Protein AF-0000000085028297 (afdb_homodimer)

Secondary structure (DSSP, 8-state):
--HHHHHHHHHHHHT-HHHHHHHTTS-HHHHHHHHHHHHHHHTS-SEEESSSEEE-HHHHHHHHHHHHHHHHHHHHHHHHHHHHTT--EEEEEEE-HHHHHHHHHHHHHHHHHH-TTEEEEEEES-HHHHHHHHHTTS-SEEEEESPPP-TTEEEEEEEEEEEEEEEEHHHHHHHB--SS------TT-EE-GGGB----BEE--S--HHHHHHHHHHHHTT-----SEE-S-HHHHHHHHTTSS-BEEEEHHHHHHHHHHHHTT-SS-EEEEEETT---EEEEEEEEETT----HHHHHHHHHHHHHHHHHHHHH-/--HHHHHHHHHHHHT-HHHHHHHTTS-HHHHHHHHHHHHHHHTS-SEEESSSEEE-HHHHHHHHHHHHHHHHHHHHHHHHHHHHTT--EEEEEEE-HHHHHHHHHHHHHHHHHH-TTEEEEEEES-HHHHHHHHHTTS-SEEEEESPPP-TTEEEEEEEEEEEEEEEEHHHHHHHB--SS------TT-EE-GGGB----BEE--S--HHHHHHHHHHHHTT-----SEE-S-HHHHHHHHTTSS-BEEEEHHHHHHHHHHHHTT-SS-EEEEEETT---EEEEEEEEETT----HHHHHHHHHHHHHHHHHHHHH-

Structure (mmCIF, N/CA/C/O backbone):
data_AF-0000000085028297-model_v1
#
loop_
_entity.id
_entity.type
_entity.pdbx_description
1 polymer 'Transcriptional regulator, LysR family'
#
loop_
_atom_site.group_PDB
_atom_site.id
_atom_site.type_symbol
_atom_site.label_atom_id
_atom_site.label_alt_id
_atom_site.label_comp_id
_atom_site.label_asym_id
_atom_site.label_entity_id
_atom_site.label_seq_id
_atom_site.pdbx_PDB_ins_code
_atom_site.Cartn_x
_atom_site.Cartn_y
_atom_site.Cartn_z
_atom_site.occupancy
_atom_site.B_iso_or_equiv
_atom_site.auth_seq_id
_atom_site.auth_comp_id
_atom_site.auth_asym_id
_atom_site.auth_atom_id
_atom_site.pdbx_PDB_model_num
ATOM 1 N N . MET A 1 1 ? 13.859 9.312 29.125 1 59.72 1 MET A N 1
ATOM 2 C CA . MET A 1 1 ? 13.062 8.398 29.922 1 59.72 1 MET A CA 1
ATOM 3 C C . MET A 1 1 ? 13.938 7.617 30.906 1 59.72 1 MET A C 1
ATOM 5 O O . MET A 1 1 ? 15.023 7.164 30.547 1 59.72 1 MET A O 1
ATOM 9 N N . GLU A 1 2 ? 13.516 7.711 32.125 1 66.88 2 GLU A N 1
ATOM 10 C CA . GLU A 1 2 ? 14.234 6.984 33.188 1 66.88 2 GLU A CA 1
ATOM 11 C C . GLU A 1 2 ? 14.141 5.477 32.969 1 66.88 2 GLU A C 1
ATOM 13 O O . GLU A 1 2 ? 13.219 4.992 32.281 1 66.88 2 GLU A O 1
ATOM 18 N N . LEU A 1 3 ? 15.078 4.906 33.406 1 73.81 3 LEU A N 1
ATOM 19 C CA . LEU A 1 3 ? 15.172 3.461 33.219 1 73.81 3 LEU A CA 1
ATOM 20 C C . LEU A 1 3 ? 13.883 2.773 33.656 1 73.81 3 LEU A C 1
ATOM 22 O O . LEU A 1 3 ? 13.398 1.863 33 1 73.81 3 LEU A O 1
ATOM 26 N N . ALA A 1 4 ? 13.344 3.275 34.75 1 78.56 4 ALA A N 1
ATOM 27 C CA . ALA A 1 4 ? 12.117 2.674 35.281 1 78.56 4 ALA A CA 1
ATOM 28 C C . ALA A 1 4 ? 10.961 2.84 34.281 1 78.56 4 ALA A C 1
ATOM 30 O O . ALA A 1 4 ? 10.148 1.93 34.125 1 78.56 4 ALA A O 1
ATOM 31 N N . GLN A 1 5 ? 10.977 3.947 33.656 1 80.75 5 GLN A N 1
ATOM 32 C CA . GLN A 1 5 ? 9.922 4.246 32.719 1 80.75 5 GLN A CA 1
ATOM 33 C C . GLN A 1 5 ? 10.05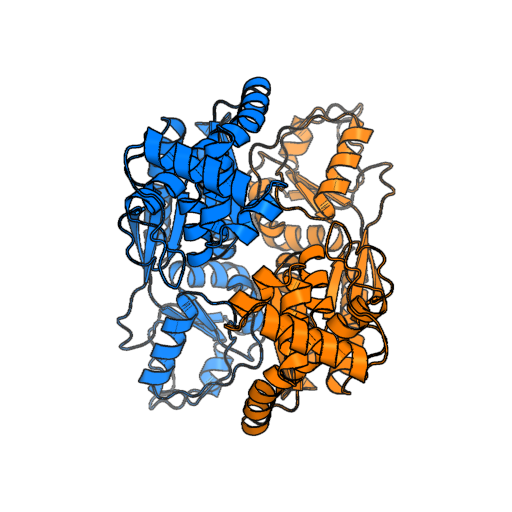5 3.381 31.453 1 80.75 5 GLN A C 1
ATOM 35 O O . GLN A 1 5 ? 9.055 2.902 30.922 1 80.75 5 GLN A O 1
ATOM 40 N N . LYS A 1 6 ? 11.227 3.227 31.078 1 81.06 6 LYS A N 1
ATOM 41 C CA . LYS A 1 6 ? 11.477 2.352 29.938 1 81.06 6 LYS A CA 1
ATOM 42 C C . LYS A 1 6 ? 11.078 0.913 30.25 1 81.06 6 LYS A C 1
ATOM 44 O O . LYS A 1 6 ? 10.461 0.24 29.422 1 81.06 6 LYS A O 1
ATOM 49 N N . MET A 1 7 ? 11.422 0.546 31.438 1 81 7 MET A N 1
ATOM 50 C CA . MET A 1 7 ? 11.094 -0.806 31.891 1 81 7 MET A CA 1
ATOM 51 C C . MET A 1 7 ? 9.586 -0.996 31.984 1 81 7 MET A C 1
ATOM 53 O O . MET A 1 7 ? 9.062 -2.055 31.625 1 81 7 MET A O 1
ATOM 57 N N . PHE A 1 8 ? 8.906 0.03 32.469 1 86.75 8 PHE A N 1
ATOM 58 C CA . PHE A 1 8 ? 7.453 0.008 32.562 1 86.75 8 PHE A CA 1
ATOM 59 C C . PHE A 1 8 ? 6.832 -0.159 31.172 1 86.75 8 PHE A C 1
ATOM 61 O O . PHE A 1 8 ? 5.926 -0.975 30.984 1 86.75 8 PHE A O 1
ATOM 68 N N . LEU A 1 9 ? 7.359 0.646 30.281 1 83.44 9 LEU A N 1
ATOM 69 C CA . LEU A 1 9 ? 6.824 0.584 28.922 1 83.44 9 LEU A CA 1
ATOM 70 C C . LEU A 1 9 ? 6.988 -0.814 28.328 1 83.44 9 LEU A C 1
ATOM 72 O O . LEU A 1 9 ? 6.078 -1.332 27.688 1 83.44 9 LEU A O 1
ATOM 76 N N . LEU A 1 10 ? 8.062 -1.29 28.609 1 80.44 10 LEU A N 1
ATOM 77 C CA . LEU A 1 10 ? 8.328 -2.639 28.125 1 80.44 10 LEU A CA 1
ATOM 78 C C . LEU A 1 10 ? 7.395 -3.648 28.781 1 80.44 10 LEU A C 1
ATOM 80 O O . LEU A 1 10 ? 6.879 -4.547 28.109 1 80.44 10 LEU A O 1
ATOM 84 N N . ALA A 1 11 ? 7.203 -3.455 29.969 1 84.81 11 ALA A N 1
ATOM 85 C CA . ALA A 1 11 ? 6.301 -4.336 30.703 1 84.81 11 ALA A CA 1
ATOM 86 C C . ALA A 1 11 ? 4.867 -4.199 30.203 1 84.81 11 ALA A C 1
ATOM 88 O O . ALA A 1 11 ? 4.145 -5.191 30.094 1 84.81 11 ALA A O 1
ATOM 89 N N . ALA A 1 12 ? 4.512 -3.061 29.938 1 83 12 ALA A N 1
ATOM 90 C CA . ALA A 1 12 ? 3.166 -2.779 29.453 1 83 12 ALA A CA 1
ATOM 91 C C . ALA A 1 12 ? 2.951 -3.375 28.062 1 83 12 ALA A C 1
ATOM 93 O O . ALA A 1 12 ? 1.839 -3.783 27.719 1 83 12 ALA A O 1
ATOM 94 N N . GLU A 1 13 ? 3.959 -3.219 27.312 1 78.88 13 GLU A N 1
ATOM 95 C CA . GLU A 1 13 ? 3.916 -3.777 25.969 1 78.88 13 GLU A CA 1
ATOM 96 C C . GLU A 1 13 ? 3.799 -5.301 26 1 78.88 13 GLU A C 1
ATOM 98 O O . GLU A 1 13 ? 3.018 -5.883 25.25 1 78.88 13 GLU A O 1
ATOM 103 N N . GLU A 1 14 ? 4.504 -5.789 26.969 1 77.31 14 GLU A N 1
ATOM 104 C CA . GLU A 1 14 ? 4.59 -7.246 27.047 1 77.31 14 GLU A CA 1
ATOM 105 C C . GLU A 1 14 ? 3.48 -7.809 27.938 1 77.31 14 GLU A C 1
ATOM 107 O O . GLU A 1 14 ? 3.143 -8.992 27.828 1 77.31 14 GLU A O 1
ATOM 112 N N . MET A 1 15 ? 2.92 -7.008 28.75 1 80.69 15 MET A N 1
ATOM 113 C CA . MET A 1 15 ? 1.954 -7.352 29.797 1 80.69 15 MET A CA 1
ATOM 114 C C . MET A 1 15 ? 2.414 -8.57 30.578 1 80.69 15 MET A C 1
ATOM 116 O O . MET A 1 15 ? 1.604 -9.43 30.938 1 80.69 15 MET A O 1
ATOM 120 N N . ASN A 1 16 ? 3.676 -8.625 30.719 1 80.38 16 ASN A N 1
ATOM 121 C CA . ASN A 1 16 ? 4.371 -9.688 31.453 1 80.38 16 ASN A CA 1
ATOM 122 C C . ASN A 1 16 ? 5.734 -9.219 31.953 1 80.38 16 ASN A C 1
ATOM 124 O O . ASN A 1 16 ? 6.609 -8.875 31.156 1 80.38 16 ASN A O 1
ATOM 128 N N . PHE A 1 17 ? 5.941 -9.258 33.344 1 83.81 17 PHE A N 1
ATOM 129 C CA . PHE A 1 17 ? 7.137 -8.672 33.938 1 83.81 17 PHE A CA 1
ATOM 130 C C . PHE A 1 17 ? 8.375 -9.484 33.594 1 83.81 17 PHE A C 1
ATOM 132 O O . PHE A 1 17 ? 9.445 -8.93 33.344 1 83.81 17 PHE A O 1
ATOM 139 N N . THR A 1 18 ? 8.141 -10.641 33.531 1 80.88 18 THR A N 1
ATOM 140 C CA . THR A 1 18 ? 9.273 -11.5 33.219 1 80.88 18 THR A CA 1
ATOM 141 C C . THR A 1 18 ? 9.742 -11.289 31.781 1 80.88 18 THR A C 1
ATOM 143 O O . THR A 1 18 ? 10.938 -11.141 31.531 1 80.88 18 THR A O 1
ATOM 146 N N . LYS A 1 19 ? 8.766 -11.188 30.906 1 80.31 19 LYS A N 1
ATOM 147 C CA . LYS A 1 19 ? 9.07 -10.938 29.5 1 80.31 19 LYS A CA 1
ATOM 148 C C . LYS A 1 19 ? 9.695 -9.555 29.312 1 80.31 19 LYS A C 1
ATOM 150 O O . LYS A 1 19 ? 10.641 -9.391 28.547 1 80.31 19 LYS A O 1
ATOM 155 N N . ALA A 1 20 ? 9.156 -8.664 29.938 1 82.19 20 ALA A N 1
ATOM 156 C CA . ALA A 1 20 ? 9.656 -7.289 29.875 1 82.19 20 ALA A CA 1
ATOM 157 C C . ALA A 1 20 ? 11.086 -7.199 30.391 1 82.19 20 ALA A C 1
ATOM 159 O O . ALA A 1 20 ? 11.922 -6.504 29.812 1 82.19 20 ALA A O 1
ATOM 160 N N . ALA A 1 21 ? 11.398 -7.855 31.422 1 81.19 21 ALA A N 1
ATOM 161 C CA . ALA A 1 21 ? 12.727 -7.852 32.031 1 81.19 21 ALA A CA 1
ATOM 162 C C . ALA A 1 21 ? 13.758 -8.453 31.062 1 81.19 21 ALA A C 1
ATOM 164 O O . ALA A 1 21 ? 14.859 -7.918 30.922 1 81.19 21 ALA A O 1
ATOM 165 N N . LYS A 1 22 ? 13.344 -9.367 30.406 1 75.75 22 LYS A N 1
ATOM 166 C CA . LYS A 1 22 ? 14.211 -10 29.422 1 75.75 22 LYS A CA 1
ATOM 167 C C . LYS A 1 22 ? 14.523 -9.047 28.281 1 75.75 22 LYS A C 1
ATOM 169 O O . LYS A 1 22 ? 15.68 -8.93 27.859 1 75.75 22 LYS A O 1
ATOM 174 N N . ARG A 1 23 ? 13.492 -8.359 27.875 1 74.56 23 ARG A N 1
ATOM 175 C CA . ARG A 1 23 ? 13.641 -7.398 26.781 1 74.56 23 ARG A CA 1
ATOM 176 C C . ARG A 1 23 ? 14.508 -6.219 27.203 1 74.56 23 ARG A C 1
ATOM 178 O O . ARG A 1 23 ? 15.234 -5.652 26.391 1 74.56 23 ARG A O 1
ATOM 185 N N . ALA A 1 24 ? 14.5 -6.023 28.375 1 72.06 24 ALA A N 1
ATOM 186 C CA . ALA A 1 24 ? 15.242 -4.887 28.906 1 72.06 24 ALA A CA 1
ATOM 187 C C . ALA A 1 24 ? 16.641 -5.305 29.344 1 72.06 24 ALA A C 1
ATOM 189 O O . ALA A 1 24 ? 17.453 -4.465 29.766 1 72.06 24 ALA A O 1
ATOM 190 N N . PHE A 1 25 ? 16.891 -6.559 29.266 1 73.25 25 PHE A N 1
ATOM 191 C CA . PHE A 1 25 ? 18.172 -7.117 29.641 1 73.25 25 PHE A CA 1
ATOM 192 C C . PHE A 1 25 ? 18.453 -6.871 31.125 1 73.25 25 PHE A C 1
ATOM 194 O O . PHE A 1 25 ? 19.562 -6.484 31.484 1 73.25 25 PHE A O 1
ATOM 201 N N . VAL A 1 26 ? 17.453 -7.062 31.859 1 77.5 26 VAL A N 1
ATOM 202 C CA . VAL A 1 26 ? 17.578 -6.957 33.312 1 77.5 26 VAL A CA 1
ATOM 203 C C . VAL A 1 26 ? 16.875 -8.141 33.969 1 77.5 26 VAL A C 1
ATOM 205 O O . VAL A 1 26 ? 16.219 -8.938 33.312 1 77.5 26 VAL A O 1
ATOM 208 N N . THR A 1 27 ? 17.109 -8.352 35.312 1 76 27 THR A N 1
ATOM 209 C CA . THR A 1 27 ? 16.391 -9.367 36.062 1 76 27 THR A CA 1
ATOM 210 C C . THR A 1 27 ? 14.953 -8.938 36.312 1 76 27 THR A C 1
ATOM 212 O O . THR A 1 27 ? 14.648 -7.746 36.312 1 76 27 THR A O 1
ATOM 215 N N . GLN A 1 28 ? 14.18 -10.047 36.375 1 84.44 28 GLN A N 1
ATOM 216 C CA . GLN A 1 28 ? 12.789 -9.742 36.688 1 84.44 28 GLN A CA 1
ATOM 217 C C . GLN A 1 28 ? 12.688 -8.961 38 1 84.44 28 GLN A C 1
ATOM 219 O O . GLN A 1 28 ? 11.836 -8.07 38.125 1 84.44 28 GLN A O 1
ATOM 224 N N . GLN A 1 29 ? 13.461 -9.391 38.906 1 84.12 29 GLN A N 1
ATOM 225 C CA . GLN A 1 29 ? 13.477 -8.656 40.188 1 84.12 29 GLN A CA 1
ATOM 226 C C . GLN A 1 29 ? 13.828 -7.188 39.938 1 84.12 29 GLN A C 1
ATOM 228 O O . GLN A 1 29 ? 13.203 -6.297 40.531 1 84.12 29 GLN A O 1
ATOM 233 N N . CYS A 1 30 ? 14.812 -7.062 39.156 1 82.19 30 CYS A N 1
ATOM 234 C CA . CYS A 1 30 ? 15.234 -5.703 38.844 1 82.19 30 CYS A CA 1
ATOM 235 C C . CYS A 1 30 ? 14.102 -4.926 38.188 1 82.19 30 CYS A C 1
ATOM 237 O O . CYS A 1 30 ? 13.812 -3.793 38.562 1 82.19 30 CYS A O 1
ATOM 239 N N . LEU A 1 31 ? 13.523 -5.535 37.281 1 86.5 31 LEU A N 1
ATOM 240 C CA . LEU A 1 31 ? 12.422 -4.883 36.562 1 86.5 31 LEU A CA 1
ATOM 241 C C . LEU A 1 31 ? 11.266 -4.59 37.531 1 86.5 31 LEU A C 1
ATOM 243 O O . LEU A 1 31 ? 10.719 -3.486 37.5 1 86.5 31 LEU A O 1
ATOM 247 N N . SER A 1 32 ? 10.953 -5.598 38.281 1 86.31 32 SER A N 1
ATOM 248 C CA . SER A 1 32 ? 9.867 -5.438 39.25 1 86.31 32 SER A CA 1
ATOM 249 C C . SER A 1 32 ? 10.164 -4.32 40.25 1 86.31 32 SER A C 1
ATOM 251 O O . SER A 1 32 ? 9.273 -3.545 40.594 1 86.31 32 SER A O 1
ATOM 253 N N . GLU A 1 33 ? 11.328 -4.367 40.594 1 86 33 GLU A N 1
ATOM 254 C CA . GLU A 1 33 ? 11.742 -3.332 41.531 1 86 33 GLU A CA 1
ATOM 255 C C . GLU A 1 33 ? 11.617 -1.941 40.938 1 86 33 GLU A C 1
ATOM 257 O O . GLU A 1 33 ? 11.172 -1.004 41.594 1 86 33 GLU A O 1
ATOM 262 N N . HIS A 1 34 ? 12.078 -1.891 39.75 1 85.5 34 HIS A N 1
ATOM 263 C CA . HIS A 1 34 ? 11.992 -0.608 39.062 1 85.5 34 HIS A CA 1
ATOM 264 C C . HIS A 1 34 ? 10.539 -0.184 38.875 1 85.5 34 HIS A C 1
ATOM 266 O O . HIS A 1 34 ? 10.203 0.993 39.031 1 85.5 34 HIS A O 1
ATOM 272 N N . ILE A 1 35 ? 9.711 -1.118 38.625 1 87.06 35 ILE A N 1
ATOM 273 C CA . ILE A 1 35 ? 8.297 -0.824 38.438 1 87.06 35 ILE A CA 1
ATOM 274 C C . ILE A 1 35 ? 7.676 -0.422 39.781 1 87.06 35 ILE A C 1
ATOM 276 O O . ILE A 1 35 ? 6.898 0.533 39.844 1 87.06 35 ILE A O 1
ATOM 280 N N . SER A 1 36 ? 8.055 -1.23 40.75 1 86.75 36 SER A N 1
ATOM 281 C CA . SER A 1 36 ? 7.578 -0.901 42.094 1 86.75 36 SER A CA 1
ATOM 282 C C . SER A 1 36 ? 8.039 0.491 42.5 1 86.75 36 SER A C 1
ATOM 284 O O . SER A 1 36 ? 7.27 1.249 43.094 1 86.75 36 SER A O 1
ATOM 286 N N . LYS A 1 37 ? 9.234 0.739 42.219 1 83.12 37 LYS A N 1
ATOM 287 C CA . LYS A 1 37 ? 9.766 2.066 42.531 1 83.12 37 LYS A CA 1
ATOM 288 C C . LYS A 1 37 ? 8.992 3.15 41.781 1 83.12 37 LYS A C 1
ATOM 290 O O . LYS A 1 37 ? 8.68 4.199 42.344 1 83.12 37 LYS A O 1
ATOM 295 N N . LEU A 1 38 ? 8.703 2.893 40.594 1 83.19 38 LEU A N 1
ATOM 296 C CA . LEU A 1 38 ? 7.949 3.834 39.781 1 83.19 38 LEU A CA 1
ATOM 297 C C . LEU A 1 38 ? 6.539 4.023 40.312 1 83.19 38 LEU A C 1
ATOM 299 O O . LEU A 1 38 ? 6.035 5.148 40.375 1 83.19 38 LEU A O 1
ATOM 303 N N . GLU A 1 39 ? 5.941 2.938 40.781 1 86.19 39 GLU A N 1
ATOM 304 C CA . GLU A 1 39 ? 4.609 2.988 41.375 1 86.19 39 GLU A CA 1
ATOM 305 C C . GLU A 1 39 ? 4.617 3.775 42.688 1 86.19 39 GLU A C 1
ATOM 307 O O . GLU A 1 39 ? 3.695 4.547 42.938 1 86.19 39 GLU A O 1
ATOM 312 N N . LYS A 1 40 ? 5.645 3.572 43.375 1 81.94 40 LYS A N 1
ATOM 313 C CA . LYS A 1 40 ? 5.805 4.316 44.625 1 81.94 40 LYS A CA 1
ATOM 314 C C . LYS A 1 40 ? 6 5.805 44.375 1 81.94 40 LYS A C 1
ATOM 316 O O . LYS A 1 40 ? 5.402 6.645 45.031 1 81.94 40 LYS A O 1
ATOM 321 N N . GLN A 1 41 ? 6.801 6.07 43.406 1 78.75 41 GLN A N 1
ATOM 322 C CA . GLN A 1 41 ? 7.062 7.457 43.031 1 78.75 41 GLN A CA 1
ATOM 323 C C . GLN A 1 41 ? 5.789 8.156 42.562 1 78.75 41 GLN A C 1
ATOM 325 O O . GLN A 1 41 ? 5.574 9.328 42.875 1 78.75 41 GLN A O 1
ATOM 330 N N . LEU A 1 42 ? 4.973 7.375 41.906 1 78.12 42 LEU A N 1
ATOM 331 C CA . LEU A 1 42 ? 3.768 7.938 41.312 1 78.12 42 LEU A CA 1
ATOM 332 C C . LEU A 1 42 ? 2.566 7.766 42.219 1 78.12 42 LEU A C 1
ATOM 334 O O . LEU A 1 42 ? 1.475 8.258 41.938 1 78.12 42 LEU A O 1
ATOM 338 N N . HIS A 1 43 ? 2.779 7.098 43.312 1 77.81 43 HIS A N 1
ATOM 339 C CA . HIS A 1 43 ? 1.771 6.848 44.344 1 77.81 43 HIS A CA 1
ATOM 340 C C . HIS A 1 43 ? 0.537 6.176 43.75 1 77.81 43 HIS A C 1
ATOM 342 O O . HIS A 1 43 ? -0.593 6.547 44.062 1 77.81 43 HIS A O 1
ATOM 348 N N . THR A 1 44 ? 0.762 5.402 42.812 1 78.94 44 THR A N 1
ATOM 349 C CA . THR A 1 44 ? -0.318 4.629 42.188 1 78.94 44 THR A CA 1
ATOM 350 C C . THR A 1 44 ? 0.199 3.289 41.688 1 78.94 44 THR A C 1
ATOM 352 O O . THR A 1 44 ? 1.4 3.127 41.438 1 78.94 44 THR A O 1
ATOM 355 N N . LYS A 1 45 ? -0.758 2.385 41.531 1 85.5 45 LYS A N 1
ATOM 356 C CA . LYS A 1 45 ? -0.422 1.116 40.906 1 85.5 45 LYS A CA 1
ATOM 357 C C . LYS A 1 45 ? -0.589 1.2 39.375 1 85.5 45 LYS A C 1
ATOM 359 O O . LYS A 1 45 ? -1.534 1.819 38.906 1 85.5 45 LYS A O 1
ATOM 364 N N . LEU A 1 46 ? 0.394 0.66 38.781 1 87.31 46 LEU A N 1
ATOM 365 C CA . LEU A 1 46 ? 0.374 0.72 37.312 1 87.31 46 LEU A CA 1
ATOM 366 C C . LEU A 1 46 ? -0.111 -0.6 36.719 1 87.31 46 LEU A C 1
ATOM 368 O O . LEU A 1 46 ? -0.612 -0.633 35.594 1 87.31 46 LEU A O 1
ATOM 372 N N . PHE A 1 47 ? 0.078 -1.6 37.531 1 89.25 47 PHE A N 1
ATOM 373 C CA . PHE A 1 47 ? -0.357 -2.926 37.094 1 89.25 47 PHE A CA 1
ATOM 374 C C . PHE A 1 47 ? -1.257 -3.561 38.156 1 89.25 47 PHE A C 1
ATOM 376 O O . PHE A 1 47 ? -1.086 -3.32 39.344 1 89.25 47 PHE A O 1
ATOM 383 N N . LEU A 1 48 ? -2.281 -4.215 37.688 1 82.69 48 LEU A N 1
ATOM 384 C CA . LEU A 1 48 ? -3.021 -5.148 38.531 1 82.69 48 LEU A CA 1
ATOM 385 C C . LEU A 1 48 ? -2.441 -6.555 38.438 1 82.69 48 LEU A C 1
ATOM 387 O O . LEU A 1 48 ? -2.416 -7.137 37.344 1 82.69 48 LEU A O 1
ATOM 391 N N . ARG A 1 49 ? -1.865 -6.91 39.625 1 77.06 49 ARG A N 1
ATOM 392 C CA . ARG A 1 49 ? -1.151 -8.188 39.625 1 77.06 49 ARG A CA 1
ATOM 393 C C . ARG A 1 49 ? -2.074 -9.328 40.031 1 77.06 49 ARG A C 1
ATOM 395 O O . ARG A 1 49 ? -2.404 -9.469 41.219 1 77.06 49 ARG A O 1
ATOM 402 N N . GLY A 1 50 ? -2.912 -9.711 39.25 1 65.75 50 GLY A N 1
ATOM 403 C CA . GLY A 1 50 ? -3.766 -10.867 39.5 1 65.75 50 GLY A CA 1
ATOM 404 C C . GLY A 1 50 ? -3.367 -12.078 38.656 1 65.75 50 GLY A C 1
ATOM 405 O O . GLY A 1 50 ? -2.178 -12.336 38.469 1 65.75 50 GLY A O 1
ATOM 406 N N . ARG A 1 51 ? -4.25 -12.75 38.188 1 63.53 51 ARG A N 1
ATOM 407 C CA . ARG A 1 51 ? -4.008 -13.914 37.344 1 63.53 51 ARG A CA 1
ATOM 408 C C . ARG A 1 51 ? -3.307 -13.516 36.062 1 63.53 51 ARG A C 1
ATOM 410 O O . ARG A 1 51 ? -2.4 -14.211 35.594 1 63.53 51 ARG A O 1
ATOM 417 N N . HIS A 1 52 ? -3.672 -12.398 35.5 1 75.62 52 HIS A N 1
ATOM 418 C CA . HIS A 1 52 ? -3.031 -11.773 34.344 1 75.62 52 HIS A CA 1
ATOM 419 C C . HIS A 1 52 ? -2.643 -10.328 34.625 1 75.62 52 HIS A C 1
ATOM 421 O O . HIS A 1 52 ? -3.377 -9.617 35.312 1 75.62 52 HIS A O 1
ATOM 427 N N . LEU A 1 53 ? -1.424 -10.008 34.219 1 80.75 53 LEU A N 1
ATOM 428 C CA . LEU A 1 53 ? -0.969 -8.633 34.375 1 80.75 53 LEU A CA 1
ATOM 429 C C . LEU A 1 53 ? -1.815 -7.691 33.5 1 80.75 53 LEU A C 1
ATOM 431 O O . LEU A 1 53 ? -2.021 -7.938 32.312 1 80.75 53 LEU A O 1
ATOM 435 N N . GLN A 1 54 ? -2.453 -6.863 34.125 1 83 54 GLN A N 1
ATOM 436 C CA . GLN A 1 54 ? -3.26 -5.859 33.438 1 83 54 GLN A CA 1
ATOM 437 C C . GLN A 1 54 ? -2.82 -4.449 33.844 1 83 54 GLN A C 1
ATOM 439 O O . GLN A 1 54 ? -2.377 -4.215 34.969 1 83 54 GLN A O 1
ATOM 444 N N . LEU A 1 55 ? -2.936 -3.656 32.875 1 82.75 55 LEU A N 1
ATOM 445 C CA . LEU A 1 55 ? -2.67 -2.254 33.156 1 82.75 55 LEU A CA 1
ATOM 446 C C . LEU A 1 55 ? -3.83 -1.631 33.938 1 82.75 55 LEU A C 1
ATOM 448 O O . LEU A 1 55 ? -4.996 -1.915 33.656 1 82.75 55 LEU A O 1
ATOM 452 N N . THR A 1 56 ? -3.512 -0.917 34.969 1 78.56 56 THR A N 1
ATOM 453 C CA . THR A 1 56 ? -4.512 -0.055 35.594 1 78.56 56 THR A CA 1
ATOM 454 C C . THR A 1 56 ? -4.824 1.141 34.688 1 78.56 56 THR A C 1
ATOM 456 O O . THR A 1 56 ? -4.18 1.337 33.656 1 78.56 56 THR A O 1
ATOM 459 N N . GLU A 1 57 ? -5.84 1.835 35.031 1 71.38 57 GLU A N 1
ATOM 460 C CA . GLU A 1 57 ? -6.133 3.064 34.312 1 71.38 57 GLU A CA 1
ATOM 461 C C . GLU A 1 57 ? -4.938 4.012 34.344 1 71.38 57 GLU A C 1
ATOM 463 O O . GLU A 1 57 ? -4.629 4.648 33.312 1 71.38 57 GLU A O 1
ATOM 468 N N . SER A 1 58 ? -4.359 3.975 35.5 1 74.38 58 SER A N 1
ATOM 469 C CA . SER A 1 58 ? -3.148 4.777 35.625 1 74.38 58 SER A CA 1
ATOM 470 C C . SER A 1 58 ? -2.023 4.223 34.75 1 74.38 58 SER A C 1
ATOM 472 O O . SER A 1 58 ? -1.249 4.984 34.188 1 74.38 58 SER A O 1
ATOM 474 N N . GLY A 1 59 ? -2.008 2.969 34.688 1 79.69 59 GLY A N 1
ATOM 475 C CA . GLY A 1 59 ? -1.022 2.33 33.844 1 79.69 59 GLY A CA 1
ATOM 476 C C . GLY A 1 59 ? -1.211 2.656 32.375 1 79.69 59 GLY A C 1
ATOM 477 O O . GLY A 1 59 ? -0.246 2.967 31.672 1 79.69 59 GLY A O 1
ATOM 478 N N . LYS A 1 60 ? -2.354 2.662 31.969 1 74.5 60 LYS A N 1
ATOM 479 C CA . LYS A 1 60 ? -2.68 2.994 30.594 1 74.5 60 LYS A CA 1
ATOM 480 C C . LYS A 1 60 ? -2.307 4.438 30.266 1 74.5 60 LYS A C 1
ATOM 482 O O . LYS A 1 60 ? -1.743 4.719 29.203 1 74.5 60 LYS A O 1
ATOM 487 N N . ALA A 1 61 ? -2.578 5.234 31.234 1 67.31 61 ALA A N 1
ATOM 488 C CA . ALA A 1 61 ? -2.248 6.648 31.062 1 67.31 61 ALA A CA 1
ATOM 489 C C . ALA A 1 61 ? -0.739 6.852 30.969 1 67.31 61 ALA A C 1
ATOM 491 O O . ALA A 1 61 ? -0.262 7.641 30.156 1 67.31 61 ALA A O 1
ATOM 492 N N . LEU A 1 62 ? -0.067 6.129 31.781 1 77.06 62 LEU A N 1
ATOM 493 C CA . LEU A 1 62 ? 1.384 6.277 31.781 1 77.06 62 LEU A CA 1
ATOM 494 C C . LEU A 1 62 ? 1.993 5.723 30.5 1 77.06 62 LEU A C 1
ATOM 496 O O . LEU A 1 62 ? 2.934 6.301 29.953 1 77.06 62 LEU A O 1
ATOM 500 N N . VAL A 1 63 ? 1.458 4.645 30.109 1 77 63 VAL A N 1
ATOM 501 C CA . VAL A 1 63 ? 1.933 4.086 28.844 1 77 63 VAL A CA 1
ATOM 502 C C . VAL A 1 63 ? 1.787 5.125 27.734 1 77 63 VAL A C 1
ATOM 504 O O . VAL A 1 63 ? 2.734 5.383 26.984 1 77 63 VAL A O 1
ATOM 507 N N . SER A 1 64 ? 0.715 5.676 27.703 1 63.72 64 SER A N 1
ATOM 508 C CA . SER A 1 64 ? 0.449 6.695 26.703 1 63.72 64 SER A CA 1
ATOM 509 C C . SER A 1 64 ? 1.434 7.855 26.812 1 63.72 64 SER A C 1
ATOM 511 O O . SER A 1 64 ? 1.992 8.305 25.812 1 63.72 64 SER A O 1
ATOM 513 N N . THR A 1 65 ? 1.648 8.188 28.016 1 64.44 65 THR A N 1
ATOM 514 C CA . THR A 1 65 ? 2.533 9.32 28.281 1 64.44 65 THR A CA 1
ATOM 515 C C . THR A 1 65 ? 3.977 8.969 27.938 1 64.44 65 THR A C 1
ATOM 517 O O . THR A 1 65 ? 4.672 9.75 27.281 1 64.44 65 THR A O 1
ATOM 520 N N . LEU A 1 66 ? 4.379 7.824 28.344 1 73.25 66 LEU A N 1
ATOM 521 C CA . LEU A 1 66 ? 5.766 7.434 28.125 1 73.25 66 LEU A CA 1
ATOM 522 C C . LEU A 1 66 ? 6.035 7.199 26.641 1 73.25 66 LEU A C 1
ATOM 524 O O . LEU A 1 66 ? 7.125 7.5 26.156 1 73.25 66 LEU A O 1
ATOM 528 N N . GLN A 1 67 ? 5.082 6.648 26.094 1 66.12 67 GLN A N 1
ATOM 529 C CA . GLN A 1 67 ? 5.223 6.484 24.641 1 66.12 67 GLN A CA 1
ATOM 530 C C . GLN A 1 67 ? 5.367 7.836 23.953 1 66.12 67 GLN A C 1
ATOM 532 O O . GLN A 1 67 ? 6.156 7.977 23.016 1 66.12 67 GLN A O 1
ATOM 537 N N . GLN A 1 68 ? 4.734 8.742 24.531 1 59.09 68 GLN A N 1
ATOM 538 C CA . GLN A 1 68 ? 4.867 10.109 24.047 1 59.09 68 GLN A CA 1
ATOM 539 C C . GLN A 1 68 ? 6.266 10.656 24.297 1 59.09 68 GLN A C 1
ATOM 541 O O . GLN A 1 68 ? 6.863 11.289 23.422 1 59.09 68 GLN A O 1
ATOM 546 N N . ILE A 1 69 ? 6.668 10.344 25.422 1 60.84 69 ILE A N 1
ATOM 547 C CA . ILE A 1 69 ? 7.992 10.812 25.812 1 60.84 69 ILE A CA 1
ATOM 548 C C . ILE A 1 69 ? 9.055 10.148 24.938 1 60.84 69 ILE A C 1
ATOM 550 O O . ILE A 1 69 ? 9.977 10.812 24.453 1 60.84 69 ILE A O 1
ATOM 554 N N . GLN A 1 70 ? 8.898 8.859 24.875 1 62.03 70 GLN A N 1
ATOM 555 C CA . GLN A 1 70 ? 9.844 8.125 24.047 1 62.03 70 GLN A CA 1
ATOM 556 C C . GLN A 1 70 ? 9.867 8.664 22.625 1 62.03 70 GLN A C 1
ATOM 558 O O . GLN A 1 70 ? 10.93 8.805 22.016 1 62.03 70 GLN A O 1
ATOM 563 N N . HIS A 1 71 ? 8.797 8.883 22.266 1 57.03 71 HIS A N 1
ATOM 564 C CA . HIS A 1 71 ? 8.672 9.469 20.922 1 57.03 71 HIS A CA 1
ATOM 565 C C . HIS A 1 71 ? 9.32 10.844 20.859 1 57.03 71 HIS A C 1
ATOM 567 O O . HIS A 1 71 ? 10.023 11.156 19.891 1 57.03 71 HIS A O 1
ATOM 573 N N . LEU A 1 72 ? 9.07 11.5 21.844 1 52.72 72 LEU A N 1
ATOM 574 C CA . LEU A 1 72 ? 9.672 12.828 21.938 1 52.72 72 LEU A CA 1
ATOM 575 C C . LEU A 1 72 ? 11.195 12.727 21.984 1 52.72 72 LEU A C 1
ATOM 577 O O . LEU A 1 72 ? 11.898 13.516 21.359 1 52.72 72 LEU A O 1
ATOM 581 N N . GLU A 1 73 ? 11.602 11.742 22.766 1 55.25 73 GLU A N 1
ATOM 582 C CA . GLU A 1 73 ? 13.039 11.531 22.875 1 55.25 73 GLU A CA 1
ATOM 583 C C . GLU A 1 73 ? 13.633 11.062 21.547 1 55.25 73 GLU A C 1
ATOM 585 O O . GLU A 1 73 ? 14.719 11.508 21.156 1 55.25 73 GLU A O 1
ATOM 590 N N . GLU A 1 74 ? 12.984 10.117 21.031 1 52.28 74 GLU A N 1
ATOM 591 C CA . GLU A 1 74 ? 13.438 9.602 19.734 1 52.28 74 GLU A CA 1
ATOM 592 C C . GLU A 1 74 ? 13.406 10.695 18.672 1 52.28 74 GLU A C 1
ATOM 594 O O . GLU A 1 74 ? 14.312 10.781 17.844 1 52.28 74 GLU A O 1
ATOM 599 N N . ASN A 1 75 ? 12.367 11.328 18.781 1 48.12 75 ASN A N 1
ATOM 600 C CA . ASN A 1 75 ? 12.227 12.453 17.859 1 48.12 75 ASN A CA 1
ATOM 601 C C . ASN A 1 75 ? 13.242 13.555 18.172 1 48.12 75 ASN A C 1
ATOM 603 O O . ASN A 1 75 ? 13.57 14.359 17.297 1 48.12 75 ASN A O 1
ATOM 607 N N . LEU A 1 76 ? 13.594 13.445 19.422 1 48.59 76 LEU A N 1
ATOM 608 C CA . LEU A 1 76 ? 14.602 14.453 19.75 1 48.59 76 LEU A CA 1
ATOM 609 C C . LEU A 1 76 ? 15.812 14.32 18.828 1 48.59 76 LEU A C 1
ATOM 611 O O . LEU A 1 76 ? 16.344 15.32 18.344 1 48.59 76 LEU A O 1
ATOM 615 N N . GLU A 1 77 ? 16.234 13.078 18.781 1 44.84 77 GLU A N 1
ATOM 616 C CA . GLU A 1 77 ? 17.359 12.914 17.875 1 44.84 77 GLU A CA 1
ATOM 617 C C . GLU A 1 77 ? 17 13.32 16.453 1 44.84 77 GLU A C 1
ATOM 619 O O . GLU A 1 77 ? 17.766 13.984 15.758 1 44.84 77 GLU A O 1
ATOM 624 N N . HIS A 1 78 ? 15.883 12.844 16.031 1 46.59 78 HIS A N 1
ATOM 625 C CA . HIS A 1 78 ? 15.422 13.273 14.719 1 46.59 78 HIS A CA 1
ATOM 626 C C . HIS A 1 78 ? 15.195 14.781 14.68 1 46.59 78 HIS A C 1
ATOM 628 O O . HIS A 1 78 ? 15.539 15.438 13.695 1 46.59 78 HIS A O 1
ATOM 634 N N . ARG A 1 79 ? 14.672 15.297 15.773 1 46.66 79 ARG A N 1
ATOM 635 C CA . ARG A 1 79 ? 14.445 16.734 15.883 1 46.66 79 ARG A CA 1
ATOM 636 C C . ARG A 1 79 ? 15.766 17.5 15.875 1 46.66 79 ARG A C 1
ATOM 638 O O . ARG A 1 79 ? 15.867 18.578 15.266 1 46.66 79 ARG A O 1
ATOM 645 N N . ILE A 1 80 ? 16.688 16.938 16.531 1 46.75 80 ILE A N 1
ATOM 646 C CA . ILE A 1 80 ? 17.984 17.578 16.516 1 46.75 80 ILE A CA 1
ATOM 647 C C . ILE A 1 80 ? 18.516 17.609 15.078 1 46.75 80 ILE A C 1
ATOM 649 O O . ILE A 1 80 ? 19.031 18.625 14.617 1 46.75 80 ILE A O 1
ATOM 653 N N . GLN A 1 81 ? 18.344 16.547 14.492 1 45.75 81 GLN A N 1
ATOM 654 C CA . GLN A 1 81 ? 18.781 16.484 13.109 1 45.75 81 GLN A CA 1
ATOM 655 C C . GLN A 1 81 ? 17.969 17.422 12.227 1 45.75 81 GLN A C 1
ATOM 657 O O . GLN A 1 81 ? 18.516 18.094 11.344 1 45.75 81 GLN A O 1
ATOM 662 N N . GLU A 1 82 ? 16.719 17.422 12.508 1 47.41 82 GLU A N 1
ATOM 663 C CA . GLU A 1 82 ? 15.828 18.328 11.781 1 47.41 82 GLU A CA 1
ATOM 664 C C . GLU A 1 82 ? 16.188 19.781 12.055 1 47.41 82 GLU A C 1
ATOM 666 O O . GLU A 1 82 ? 16.188 20.609 11.141 1 47.41 82 GLU A O 1
ATOM 671 N N . ILE A 1 83 ? 16.422 20.094 13.312 1 47.84 83 ILE A N 1
ATOM 672 C CA . ILE A 1 83 ? 16.859 21.438 13.68 1 47.84 83 ILE A CA 1
ATOM 673 C C . ILE A 1 83 ? 18.172 21.766 12.969 1 47.84 83 ILE A C 1
ATOM 675 O O . ILE A 1 83 ? 18.328 22.875 12.445 1 47.84 83 ILE A O 1
ATOM 679 N N . GLU A 1 84 ? 18.922 20.875 12.945 1 48.75 84 GLU A N 1
ATOM 680 C CA . GLU A 1 84 ? 20.188 21.125 12.266 1 48.75 84 GLU A CA 1
ATOM 681 C C . GLU A 1 84 ? 19.984 21.281 10.766 1 48.75 84 GLU A C 1
ATOM 683 O O . GLU A 1 84 ? 20.719 22.031 10.117 1 48.75 84 GLU A O 1
ATOM 688 N N . ALA A 1 85 ? 18.938 20.578 10.336 1 47.12 85 ALA A N 1
ATOM 689 C CA . ALA A 1 85 ? 18.672 20.672 8.906 1 47.12 85 ALA A CA 1
ATOM 690 C C . ALA A 1 85 ? 17.766 21.859 8.586 1 47.12 85 ALA A C 1
ATOM 692 O O . ALA A 1 85 ? 17.375 22.062 7.43 1 47.12 85 ALA A O 1
ATOM 693 N N . GLY A 1 86 ? 17.438 22.641 9.555 1 50.09 86 GLY A N 1
ATOM 694 C CA . GLY A 1 86 ? 16.609 23.828 9.375 1 50.09 86 GLY A CA 1
ATOM 695 C C . GLY A 1 86 ? 15.133 23.516 9.281 1 50.09 86 GLY A C 1
ATOM 696 O O . GLY A 1 86 ? 14.352 24.328 8.805 1 50.09 86 GLY A O 1
ATOM 697 N N . GLU A 1 87 ? 14.859 22.266 9.484 1 54.94 87 GLU A N 1
ATOM 698 C CA . GLU A 1 87 ? 13.445 21.906 9.477 1 54.94 87 GLU A CA 1
ATOM 699 C C . GLU A 1 87 ? 12.758 22.328 10.773 1 54.94 87 GLU A C 1
ATOM 701 O O . GLU A 1 87 ? 13.328 22.172 11.859 1 54.94 87 GLU A O 1
ATOM 706 N N . ILE A 1 88 ? 11.664 23.297 10.664 1 61.28 88 ILE A N 1
ATOM 707 C CA . ILE A 1 88 ? 10.953 23.844 11.812 1 61.28 88 ILE A CA 1
ATOM 708 C C . ILE A 1 88 ? 10.031 22.781 12.406 1 61.28 88 ILE A C 1
ATOM 710 O O . ILE A 1 88 ? 9.656 22.859 13.578 1 61.28 88 ILE A O 1
ATOM 714 N N . GLY A 1 89 ? 9.742 21.609 11.609 1 79.56 89 GLY A N 1
ATOM 715 C CA . GLY A 1 89 ? 8.812 20.656 12.211 1 79.56 89 GLY A CA 1
ATOM 716 C C . GLY A 1 89 ? 8.508 19.469 11.328 1 79.56 89 GLY A C 1
ATOM 717 O O . GLY A 1 89 ? 8.961 19.422 10.18 1 79.56 89 GLY A O 1
ATOM 718 N N . GLU A 1 90 ? 7.945 18.406 11.945 1 86.38 90 GLU A N 1
ATOM 719 C CA . GLU A 1 90 ? 7.57 17.188 11.227 1 86.38 90 GLU A CA 1
ATOM 720 C C . GLU A 1 90 ? 6.102 16.844 11.461 1 86.38 90 GLU A C 1
ATOM 722 O O . GLU A 1 90 ? 5.605 16.953 12.586 1 86.38 90 GLU A O 1
ATOM 727 N N . VAL A 1 91 ? 5.461 16.594 10.336 1 91.69 91 VAL A N 1
ATOM 728 C CA . VAL A 1 91 ? 4.102 16.062 10.414 1 91.69 91 VAL A CA 1
ATOM 729 C C . VAL A 1 91 ? 4.09 14.594 10.008 1 91.69 91 VAL A C 1
ATOM 731 O O . VAL A 1 91 ? 4.523 14.25 8.906 1 91.69 91 VAL A O 1
ATOM 734 N N . ARG A 1 92 ? 3.699 13.781 10.938 1 93.56 92 ARG A N 1
ATOM 735 C CA . ARG A 1 92 ? 3.562 12.359 10.648 1 93.56 92 ARG A CA 1
ATOM 736 C C . ARG A 1 92 ? 2.104 11.992 10.406 1 93.56 92 ARG A C 1
ATOM 738 O O . ARG A 1 92 ? 1.292 11.992 11.328 1 93.56 92 ARG A O 1
ATOM 745 N N . LEU A 1 93 ? 1.795 11.547 9.109 1 96.56 93 LEU A N 1
ATOM 746 C CA . LEU A 1 93 ? 0.419 11.328 8.68 1 96.56 93 LEU A CA 1
ATOM 747 C C . LEU A 1 93 ? 0.197 9.867 8.289 1 96.56 93 LEU A C 1
ATOM 749 O O . LEU A 1 93 ? 0.965 9.305 7.508 1 96.56 93 LEU A O 1
ATOM 753 N N . GLY A 1 94 ? -0.775 9.242 8.922 1 95.62 94 GLY A N 1
ATOM 754 C CA . GLY A 1 94 ? -1.264 7.953 8.461 1 95.62 94 GLY A CA 1
ATOM 755 C C . GLY A 1 94 ? -2.438 8.062 7.508 1 95.62 94 GLY A C 1
ATOM 756 O O . GLY A 1 94 ? -3.412 8.766 7.793 1 95.62 94 GLY A O 1
ATOM 757 N N . ILE A 1 95 ? -2.346 7.355 6.379 1 93.31 95 ILE A N 1
ATOM 758 C CA . ILE A 1 95 ? -3.379 7.426 5.352 1 93.31 95 ILE A CA 1
ATOM 759 C C . ILE A 1 95 ? -3.307 6.184 4.465 1 93.31 95 ILE A C 1
ATOM 761 O O . ILE A 1 95 ? -2.25 5.559 4.344 1 93.31 95 ILE A O 1
ATOM 765 N N . SER A 1 96 ? -4.41 5.793 3.922 1 88.62 96 SER A N 1
ATOM 766 C CA . SER A 1 96 ? -4.406 4.641 3.027 1 88.62 96 SER A CA 1
ATOM 767 C C . SER A 1 96 ? -3.705 4.965 1.713 1 88.62 96 SER A C 1
ATOM 769 O O . SER A 1 96 ? -3.604 6.133 1.329 1 88.62 96 SER A O 1
ATOM 771 N N . THR A 1 97 ? -3.262 3.963 1.017 1 86.44 97 THR A N 1
ATOM 772 C CA . THR A 1 97 ? -2.496 4.129 -0.213 1 86.44 97 THR A CA 1
ATOM 773 C C . THR A 1 97 ? -3.328 4.836 -1.278 1 86.44 97 THR A C 1
ATOM 775 O O . THR A 1 97 ? -2.857 5.781 -1.915 1 86.44 97 THR A O 1
ATOM 778 N N . SER A 1 98 ? -4.5 4.379 -1.44 1 86.62 98 SER A N 1
ATOM 779 C CA . SER A 1 98 ? -5.355 4.938 -2.484 1 86.62 98 SER A CA 1
ATOM 780 C C . SER A 1 98 ? -5.68 6.402 -2.205 1 86.62 98 SER A C 1
ATOM 782 O O . SER A 1 98 ? -5.66 7.23 -3.117 1 86.62 98 SER A O 1
ATOM 784 N N . ARG A 1 99 ? -5.961 6.723 -0.985 1 89.69 99 ARG A N 1
ATOM 785 C CA . ARG A 1 99 ? -6.254 8.109 -0.638 1 89.69 99 ARG A CA 1
ATOM 786 C C . ARG A 1 99 ? -5.016 8.984 -0.797 1 89.69 99 ARG A C 1
ATOM 788 O O . ARG A 1 99 ? -5.109 10.125 -1.265 1 89.69 99 ARG A O 1
ATOM 795 N N . ALA A 1 100 ? -3.916 8.445 -0.349 1 91.81 100 ALA A N 1
ATOM 796 C CA . ALA A 1 100 ? -2.67 9.195 -0.479 1 91.81 100 ALA A CA 1
ATOM 797 C C . ALA A 1 100 ? -2.387 9.547 -1.939 1 91.81 100 ALA A C 1
ATOM 799 O O . ALA A 1 100 ? -2.094 10.695 -2.266 1 91.81 100 ALA A O 1
ATOM 800 N N . ARG A 1 101 ? -2.486 8.578 -2.76 1 87.38 101 ARG A N 1
ATOM 801 C CA . ARG A 1 101 ? -2.158 8.734 -4.172 1 87.38 101 ARG A CA 1
ATOM 802 C C . ARG A 1 101 ? -3.102 9.727 -4.844 1 87.38 101 ARG A C 1
ATOM 804 O O . ARG A 1 101 ? -2.676 10.523 -5.684 1 87.38 101 ARG A O 1
ATOM 811 N N . LEU A 1 102 ? -4.305 9.766 -4.473 1 86.69 102 LEU A N 1
ATOM 812 C CA . LEU A 1 102 ? -5.324 10.547 -5.172 1 86.69 102 LEU A CA 1
ATOM 813 C C . LEU A 1 102 ? -5.438 11.945 -4.582 1 86.69 102 LEU A C 1
ATOM 815 O O . LEU A 1 102 ? -5.715 12.906 -5.305 1 86.69 102 LEU A O 1
ATOM 819 N N . LEU A 1 103 ? -5.199 12.078 -3.289 1 88.75 103 LEU A N 1
ATOM 820 C CA . LEU A 1 103 ? -5.609 13.312 -2.639 1 88.75 103 LEU A CA 1
ATOM 821 C C . LEU A 1 103 ? -4.398 14.117 -2.184 1 88.75 103 LEU A C 1
ATOM 823 O O . LEU A 1 103 ? -4.449 15.352 -2.129 1 88.75 103 LEU A O 1
ATOM 827 N N . LEU A 1 104 ? -3.324 13.516 -1.89 1 91.25 104 LEU A N 1
ATOM 828 C CA . LEU A 1 104 ? -2.234 14.227 -1.227 1 91.25 104 LEU A CA 1
ATOM 829 C C . LEU A 1 104 ? -1.489 15.117 -2.209 1 91.25 104 LEU A C 1
ATOM 831 O O . LEU A 1 104 ? -1.034 16.203 -1.843 1 91.25 104 LEU A O 1
ATOM 835 N N . PRO A 1 105 ? -1.308 14.68 -3.453 1 88.19 105 PRO A N 1
ATOM 836 C CA . PRO A 1 105 ? -0.555 15.539 -4.367 1 88.19 105 PRO A CA 1
ATOM 837 C C . PRO A 1 105 ? -1.165 16.938 -4.5 1 88.19 105 PRO A C 1
ATOM 839 O O . PRO A 1 105 ? -0.452 17.938 -4.402 1 88.19 105 PRO A O 1
ATOM 842 N N . GLY A 1 106 ? -2.426 17.016 -4.648 1 86.94 106 GLY A N 1
ATOM 843 C CA . GLY A 1 106 ? -3.086 18.312 -4.73 1 86.94 106 GLY A CA 1
ATOM 844 C C . GLY A 1 106 ? -2.963 19.125 -3.457 1 86.94 106 GLY A C 1
ATOM 845 O O . GLY A 1 106 ? -2.719 20.328 -3.508 1 86.94 106 GLY A O 1
ATOM 846 N N . PHE A 1 107 ? -3.066 18.5 -2.391 1 91.88 107 PHE A N 1
ATOM 847 C CA . PHE A 1 107 ? -2.99 19.156 -1.094 1 91.88 107 PHE A CA 1
ATOM 848 C C . PHE A 1 107 ? -1.581 19.672 -0.833 1 91.88 107 PHE A C 1
ATOM 850 O O . PHE A 1 107 ? -1.406 20.812 -0.395 1 91.88 107 PHE A O 1
ATOM 857 N N . LEU A 1 108 ? -0.627 18.812 -1.111 1 90.19 108 LEU A N 1
ATOM 858 C CA . LEU A 1 108 ? 0.75 19.141 -0.766 1 90.19 108 LEU A CA 1
ATOM 859 C C . LEU A 1 108 ? 1.294 20.234 -1.681 1 90.19 108 LEU A C 1
ATOM 861 O O . LEU A 1 108 ? 2.227 20.953 -1.312 1 90.19 108 LEU A O 1
ATOM 865 N N . GLU A 1 109 ? 0.772 20.297 -2.857 1 82.56 109 GLU A N 1
ATOM 866 C CA . GLU A 1 109 ? 1.132 21.406 -3.742 1 82.56 109 GLU A CA 1
ATOM 867 C C . GLU A 1 109 ? 0.875 22.75 -3.074 1 82.56 109 GLU A C 1
ATOM 869 O O . GLU A 1 109 ? 1.694 23.672 -3.178 1 82.56 109 GLU A O 1
ATOM 874 N N . THR A 1 110 ? -0.188 22.844 -2.336 1 81.38 110 THR A N 1
ATOM 875 C CA . THR A 1 110 ? -0.608 24.094 -1.727 1 81.38 110 THR A CA 1
ATOM 876 C C . THR A 1 110 ? 0.069 24.297 -0.374 1 81.38 110 THR A C 1
ATOM 878 O O . THR A 1 110 ? 0.532 25.391 -0.061 1 81.38 110 THR A O 1
ATOM 881 N N . PHE A 1 111 ? 0.198 23.297 0.388 1 85.62 111 PHE A N 1
ATOM 882 C CA . PHE A 1 111 ? 0.699 23.406 1.752 1 85.62 111 PHE A CA 1
ATOM 883 C C . PHE A 1 111 ? 2.203 23.656 1.757 1 85.62 111 PHE A C 1
ATOM 885 O O . PHE A 1 111 ? 2.705 24.453 2.557 1 85.62 111 PHE A O 1
ATOM 892 N N . HIS A 1 112 ? 2.883 22.938 0.917 1 79.31 112 HIS A N 1
ATOM 893 C CA . HIS A 1 112 ? 4.336 23.047 0.901 1 79.31 112 HIS A CA 1
ATOM 894 C C . HIS A 1 112 ? 4.781 24.469 0.605 1 79.31 112 HIS A C 1
ATOM 896 O O . HIS A 1 112 ? 5.836 24.906 1.069 1 79.31 112 HIS A O 1
ATOM 902 N N . LYS A 1 113 ? 4.047 25.188 -0.084 1 77.44 113 LYS A N 1
ATOM 903 C CA . LYS A 1 113 ? 4.355 26.578 -0.38 1 77.44 113 LYS A CA 1
ATOM 904 C C . LYS A 1 113 ? 4.32 27.438 0.886 1 77.44 113 LYS A C 1
ATOM 906 O O . LYS A 1 113 ? 5.164 28.312 1.07 1 77.44 113 LYS A O 1
ATOM 911 N N . GLU A 1 114 ? 3.434 27.125 1.752 1 78.44 114 GLU A N 1
ATOM 912 C CA . GLU A 1 114 ? 3.24 27.906 2.973 1 78.44 114 GLU A CA 1
ATOM 913 C C . GLU A 1 114 ? 4.203 27.469 4.066 1 78.44 114 GLU A C 1
ATOM 915 O O . GLU A 1 114 ? 4.648 28.281 4.879 1 78.44 114 GLU A O 1
ATOM 920 N N . TYR A 1 115 ? 4.512 26.203 4.086 1 80.31 115 TYR A N 1
ATOM 921 C CA . TYR A 1 115 ? 5.387 25.656 5.109 1 80.31 115 TYR A CA 1
ATOM 922 C C . TYR A 1 115 ? 6.508 24.828 4.484 1 80.31 115 TYR A C 1
ATOM 924 O O . TYR A 1 115 ? 6.621 23.625 4.734 1 80.31 115 TYR A O 1
ATOM 932 N N . PRO A 1 116 ? 7.438 25.422 3.877 1 78.25 116 PRO A N 1
ATOM 933 C CA . PRO A 1 116 ? 8.484 24.703 3.148 1 78.25 116 PRO A CA 1
ATOM 934 C C . PRO A 1 116 ? 9.477 24 4.078 1 78.25 116 PRO A C 1
ATOM 936 O O . PRO A 1 116 ? 10.188 23.094 3.65 1 78.25 116 PRO A O 1
ATOM 939 N N . GLN A 1 117 ? 9.445 24.359 5.332 1 78.81 117 GLN A N 1
ATOM 940 C CA . GLN A 1 117 ? 10.445 23.828 6.254 1 78.81 117 GLN A CA 1
ATOM 941 C C . GLN A 1 117 ? 9.875 22.688 7.082 1 78.81 117 GLN A C 1
ATOM 943 O O . GLN A 1 117 ? 10.562 22.125 7.934 1 78.81 117 GLN A O 1
ATOM 948 N N . VAL A 1 118 ? 8.672 22.359 6.82 1 84.56 118 VAL A N 1
ATOM 949 C CA . VAL A 1 118 ? 8.047 21.25 7.551 1 84.56 118 VAL A CA 1
ATOM 950 C C . VAL A 1 118 ? 8.211 19.953 6.77 1 84.56 118 VAL A C 1
ATOM 952 O O . VAL A 1 118 ? 7.914 19.906 5.57 1 84.56 118 VAL A O 1
ATOM 955 N N . HIS A 1 119 ? 8.719 18.984 7.441 1 87.19 119 HIS A N 1
ATOM 956 C CA . HIS A 1 119 ? 8.82 17.656 6.844 1 87.19 119 HIS A CA 1
ATOM 957 C C . HIS A 1 119 ? 7.523 16.875 7.004 1 87.19 119 HIS A C 1
ATOM 959 O O . HIS A 1 119 ? 6.961 16.812 8.102 1 87.19 119 HIS A O 1
ATOM 965 N N . ILE A 1 120 ? 7.074 16.328 5.945 1 91.56 120 ILE A N 1
ATOM 966 C CA . ILE A 1 120 ? 5.855 15.531 5.977 1 91.56 120 ILE A CA 1
ATOM 967 C C . ILE A 1 120 ? 6.195 14.055 5.773 1 91.56 120 ILE A C 1
ATOM 969 O O . ILE A 1 120 ? 6.699 13.672 4.719 1 91.56 120 ILE A O 1
ATOM 973 N N . SER A 1 121 ? 5.93 13.273 6.77 1 91.81 121 SER A N 1
ATOM 974 C CA . SER A 1 121 ? 6.148 11.836 6.727 1 91.81 121 SER A CA 1
ATOM 975 C C . SER A 1 121 ? 4.824 11.078 6.633 1 91.81 121 SER A C 1
ATOM 977 O O . SER A 1 121 ? 3.99 11.156 7.535 1 91.81 121 SER A O 1
ATOM 979 N N . ILE A 1 122 ? 4.711 10.328 5.578 1 94.06 122 ILE A N 1
ATOM 980 C CA . ILE A 1 122 ? 3.453 9.633 5.32 1 94.06 122 ILE A CA 1
ATOM 981 C C . ILE A 1 122 ? 3.637 8.133 5.539 1 94.06 122 ILE A C 1
ATOM 983 O O . ILE A 1 122 ? 4.527 7.516 4.949 1 94.06 122 ILE A O 1
ATOM 987 N N . THR A 1 123 ? 2.791 7.609 6.344 1 91.12 123 THR A N 1
ATOM 988 C CA . THR A 1 123 ? 2.736 6.168 6.582 1 91.12 123 THR A CA 1
ATOM 989 C C . THR A 1 123 ? 1.474 5.566 5.969 1 91.12 123 THR A C 1
ATOM 991 O O . THR A 1 123 ? 0.36 5.969 6.312 1 91.12 123 THR A O 1
ATOM 994 N N . LEU A 1 124 ? 1.714 4.57 5.141 1 87.31 124 LEU A N 1
ATOM 995 C CA . LEU A 1 124 ? 0.587 3.943 4.457 1 87.31 124 LEU A CA 1
ATOM 996 C C . LEU A 1 124 ? 0.073 2.744 5.25 1 87.31 124 LEU A C 1
ATOM 998 O O . LEU A 1 124 ? 0.854 2.031 5.883 1 87.31 124 LEU A O 1
ATOM 1002 N N . GLY A 1 125 ? -1.272 2.578 5.156 1 83.5 125 GLY A N 1
ATOM 1003 C CA . GLY A 1 125 ? -1.876 1.466 5.875 1 83.5 125 GLY A CA 1
ATOM 1004 C C . GLY A 1 125 ? -3.359 1.655 6.129 1 83.5 125 GLY A C 1
ATOM 1005 O O . GLY A 1 125 ? -3.996 2.516 5.516 1 83.5 125 GLY A O 1
ATOM 1006 N N . ASP A 1 126 ? -3.895 0.825 7.066 1 83.44 126 ASP A N 1
ATOM 1007 C CA . ASP A 1 126 ? -5.32 0.888 7.371 1 83.44 126 ASP A CA 1
ATOM 1008 C C . ASP A 1 126 ? -5.578 1.692 8.648 1 83.44 126 ASP A C 1
ATOM 1010 O O . ASP A 1 126 ? -4.645 1.982 9.398 1 83.44 126 ASP A O 1
ATOM 1014 N N . THR A 1 127 ? -6.812 1.966 8.844 1 88.5 127 THR A N 1
ATOM 1015 C CA . THR A 1 127 ? -7.227 2.832 9.945 1 88.5 127 THR A CA 1
ATOM 1016 C C . THR A 1 127 ? -6.891 2.197 11.289 1 88.5 127 THR A C 1
ATOM 1018 O O . THR A 1 127 ? -6.371 2.865 12.188 1 88.5 127 THR A O 1
ATOM 1021 N N . VAL A 1 128 ? -7.125 0.925 11.391 1 84 128 VAL A N 1
ATOM 1022 C CA . VAL A 1 128 ? -6.945 0.239 12.664 1 84 128 VAL A CA 1
ATOM 1023 C C . VAL A 1 128 ? -5.477 0.274 13.07 1 84 128 VAL A C 1
ATOM 1025 O O . VAL A 1 128 ? -5.145 0.611 14.211 1 84 128 VAL A O 1
ATOM 1028 N N . ARG A 1 129 ? -4.656 -0.007 12.148 1 83.69 129 ARG A N 1
ATOM 1029 C CA . ARG A 1 129 ? -3.221 0.042 12.398 1 83.69 129 ARG A CA 1
ATOM 1030 C C . ARG A 1 129 ? -2.77 1.464 12.719 1 83.69 129 ARG A C 1
ATOM 1032 O O . ARG A 1 129 ? -1.963 1.679 13.625 1 83.69 129 ARG A O 1
ATOM 1039 N N . HIS A 1 130 ? -3.24 2.4 12.039 1 92.69 130 HIS A N 1
ATOM 1040 C CA . HIS A 1 130 ? -2.834 3.791 12.219 1 92.69 130 HIS A CA 1
ATOM 1041 C C . HIS A 1 130 ? -3.27 4.324 13.578 1 92.69 130 HIS A C 1
ATOM 1043 O O . HIS A 1 130 ? -2.576 5.148 14.18 1 92.69 130 HIS A O 1
ATOM 1049 N N . ILE A 1 131 ? -4.367 3.811 14.039 1 90.31 131 ILE A N 1
ATOM 1050 C CA . ILE A 1 131 ? -4.84 4.23 15.352 1 90.31 131 ILE A CA 1
ATOM 1051 C C . ILE A 1 131 ? -3.854 3.77 16.422 1 90.31 131 ILE A C 1
ATOM 1053 O O . ILE A 1 131 ? -3.551 4.516 17.359 1 90.31 131 ILE A O 1
ATOM 1057 N N . GLN A 1 132 ? -3.359 2.572 16.219 1 86.5 132 GLN A N 1
ATOM 1058 C CA . GLN A 1 132 ? -2.363 2.066 17.156 1 86.5 132 GLN A CA 1
ATOM 1059 C C . GLN A 1 132 ? -1.096 2.918 17.125 1 86.5 132 GLN A C 1
ATOM 1061 O O . GLN A 1 132 ? -0.521 3.223 18.172 1 86.5 132 GLN A O 1
ATOM 1066 N N . LEU A 1 133 ? -0.71 3.328 15.984 1 88.19 133 LEU A N 1
ATOM 1067 C CA . LEU A 1 133 ? 0.466 4.176 15.828 1 88.19 133 LEU A CA 1
ATOM 1068 C C . LEU A 1 133 ? 0.215 5.566 16.406 1 88.19 133 LEU A C 1
ATOM 1070 O O . LEU A 1 133 ? 1.128 6.191 16.953 1 88.19 133 LEU A O 1
ATOM 1074 N N . LEU A 1 134 ? -0.98 6 16.25 1 90.12 134 LEU A N 1
ATOM 1075 C CA . LEU A 1 134 ? -1.379 7.285 16.828 1 90.12 134 LEU A CA 1
ATOM 1076 C C . LEU A 1 134 ? -1.304 7.258 18.344 1 90.12 134 LEU A C 1
ATOM 1078 O O . LEU A 1 134 ? -0.751 8.172 18.953 1 90.12 134 LEU A O 1
ATOM 1082 N N . LYS A 1 135 ? -1.783 6.203 18.875 1 83.06 135 LYS A N 1
ATOM 1083 C CA . LYS A 1 135 ? -1.817 6.062 20.312 1 83.06 135 LYS A CA 1
ATOM 1084 C C . LYS A 1 135 ? -0.409 5.922 20.891 1 83.06 135 LYS A C 1
ATOM 1086 O O . LYS A 1 135 ? -0.143 6.363 22.016 1 83.06 135 LYS A O 1
ATOM 1091 N N . SER A 1 136 ? 0.429 5.34 20.109 1 79.81 136 SER A N 1
ATOM 1092 C CA . SER A 1 136 ? 1.822 5.203 20.531 1 79.81 136 SER A CA 1
ATOM 1093 C C . SER A 1 136 ? 2.646 6.414 20.109 1 79.81 136 SER A C 1
ATOM 1095 O O . SER A 1 136 ? 3.877 6.395 20.188 1 79.81 136 SER A O 1
ATOM 1097 N N . GLN A 1 137 ? 2.008 7.414 19.516 1 80 137 GLN A N 1
ATOM 1098 C CA . GLN A 1 137 ? 2.58 8.703 19.141 1 80 137 GLN A CA 1
ATOM 1099 C C . GLN A 1 137 ? 3.617 8.539 18.031 1 80 137 GLN A C 1
ATOM 1101 O O . GLN A 1 137 ? 4.602 9.281 17.984 1 80 137 GLN A O 1
ATOM 1106 N N . LYS A 1 138 ? 3.43 7.559 17.328 1 86.81 138 LYS A N 1
ATOM 1107 C CA . LYS A 1 138 ? 4.266 7.363 16.141 1 86.81 138 LYS A CA 1
ATOM 1108 C C . LYS A 1 138 ? 3.682 8.078 14.938 1 86.81 138 LYS A C 1
ATOM 1110 O O . LYS A 1 138 ? 4.359 8.242 13.914 1 86.81 138 LYS A O 1
ATOM 1115 N N . LEU A 1 139 ? 2.461 8.484 15.086 1 93.25 139 LEU A N 1
ATOM 1116 C CA . LEU A 1 139 ? 1.778 9.336 14.125 1 93.25 139 LEU A CA 1
ATOM 1117 C C . LEU A 1 139 ? 1.171 10.555 14.812 1 93.25 139 LEU A C 1
ATOM 1119 O O . LEU A 1 139 ? 0.84 10.5 16 1 93.25 139 LEU A O 1
ATOM 1123 N N . ASP A 1 140 ? 1.104 11.617 14.07 1 92.62 140 ASP A N 1
ATOM 1124 C CA . ASP A 1 140 ? 0.463 12.828 14.586 1 92.62 140 ASP A CA 1
ATOM 1125 C C . ASP A 1 140 ? -1.002 12.898 14.156 1 92.62 140 ASP A C 1
ATOM 1127 O O . ASP A 1 140 ? -1.853 13.367 14.914 1 92.62 140 ASP A O 1
ATOM 1131 N N . LEU A 1 141 ? -1.257 12.477 12.961 1 96.81 141 LEU A N 1
ATOM 1132 C CA . LEU A 1 141 ? -2.58 12.539 12.352 1 96.81 141 LEU A CA 1
ATOM 1133 C C . LEU A 1 141 ? -2.879 11.25 11.578 1 96.81 141 LEU A C 1
ATOM 1135 O O . LEU A 1 141 ? -1.962 10.602 11.07 1 96.81 141 LEU A O 1
ATOM 1139 N N . VAL A 1 142 ? -4.172 10.93 11.539 1 96.94 142 VAL A N 1
ATOM 1140 C CA . VAL A 1 142 ? -4.629 9.805 10.727 1 96.94 142 VAL A CA 1
ATOM 1141 C C . VAL A 1 142 ? -5.859 10.211 9.922 1 96.94 142 VAL A C 1
ATOM 1143 O O . VAL A 1 142 ? -6.789 10.82 10.461 1 96.94 142 VAL A O 1
ATOM 1146 N N . VAL A 1 143 ? -5.746 10.023 8.656 1 96.19 143 VAL A N 1
ATOM 1147 C CA . VAL A 1 143 ? -6.973 10.047 7.871 1 96.19 143 VAL A CA 1
ATOM 1148 C C . VAL A 1 143 ? -7.613 8.664 7.867 1 96.19 143 VAL A C 1
ATOM 1150 O O . VAL A 1 143 ? -7.137 7.754 7.184 1 96.19 143 VAL A O 1
ATOM 1153 N N . GLY A 1 144 ? -8.711 8.594 8.602 1 92 144 GLY A N 1
ATOM 1154 C CA . GLY A 1 144 ? -9.281 7.277 8.82 1 92 144 GLY A CA 1
ATOM 1155 C C . GLY A 1 144 ? -10.695 7.145 8.289 1 92 144 GLY A C 1
ATOM 1156 O O . GLY A 1 144 ? -11.32 8.141 7.918 1 92 144 GLY A O 1
ATOM 1157 N N . LEU A 1 145 ? -11.078 5.879 8.227 1 89.56 145 LEU A N 1
ATOM 1158 C CA . LEU A 1 145 ? -12.43 5.512 7.82 1 89.56 145 LEU A CA 1
ATOM 1159 C C . LEU A 1 145 ? -13.125 4.691 8.906 1 89.56 145 LEU A C 1
ATOM 1161 O O . LEU A 1 145 ? -12.617 3.646 9.32 1 89.56 145 LEU A O 1
ATOM 1165 N N . ASP A 1 146 ? -14.234 5.172 9.305 1 88.12 146 ASP A N 1
ATOM 1166 C CA . ASP A 1 146 ? -15.078 4.527 10.312 1 88.12 146 ASP A CA 1
ATOM 1167 C C . ASP A 1 146 ? -14.258 4.102 11.523 1 88.12 146 ASP A C 1
ATOM 1169 O O . ASP A 1 146 ? -14.32 2.941 11.945 1 88.12 146 ASP A O 1
ATOM 1173 N N . ALA A 1 147 ? -13.516 4.977 12 1 88.44 147 ALA A N 1
ATOM 1174 C CA . ALA A 1 147 ? -12.727 4.719 13.195 1 88.44 147 ALA A CA 1
ATOM 1175 C C . ALA A 1 147 ? -13.625 4.453 14.406 1 88.44 147 ALA A C 1
ATOM 1177 O O . ALA A 1 147 ? -14.633 5.137 14.594 1 88.44 147 ALA A O 1
ATOM 1178 N N . PRO A 1 148 ? -13.266 3.418 15.078 1 85.5 148 PRO A N 1
ATOM 1179 C CA . PRO A 1 148 ? -14.039 3.186 16.297 1 85.5 148 PRO A CA 1
ATOM 1180 C C . PRO A 1 148 ? -13.914 4.332 17.297 1 85.5 148 PRO A C 1
ATOM 1182 O O . PRO A 1 148 ? -12.906 5.035 17.328 1 85.5 148 PRO A O 1
ATOM 1185 N N . ALA A 1 149 ? -14.938 4.387 18.109 1 85.94 149 ALA A N 1
ATOM 1186 C CA . ALA A 1 149 ? -14.898 5.402 19.156 1 85.94 149 ALA A CA 1
ATOM 1187 C C . ALA A 1 149 ? -13.766 5.129 20.141 1 85.94 149 ALA A C 1
ATOM 1189 O O . ALA A 1 149 ? -13.523 3.979 20.516 1 85.94 149 ALA A O 1
ATOM 1190 N N . ASP A 1 150 ? -13.008 6.145 20.391 1 87 150 ASP A N 1
ATOM 1191 C CA . ASP A 1 150 ? -11.883 6.074 21.328 1 87 150 ASP A CA 1
ATOM 1192 C C . ASP A 1 150 ? -11.773 7.355 22.141 1 87 150 ASP A C 1
ATOM 1194 O O . ASP A 1 150 ? -11.617 8.445 21.578 1 87 150 ASP A O 1
ATOM 1198 N N . PRO A 1 151 ? -11.828 7.215 23.453 1 83.62 151 PRO A N 1
ATOM 1199 C CA . PRO A 1 151 ? -11.836 8.406 24.312 1 83.62 151 PRO A CA 1
ATOM 1200 C C . PRO A 1 151 ? -10.539 9.203 24.219 1 83.62 151 PRO A C 1
ATOM 1202 O O . PRO A 1 151 ? -10.508 10.383 24.594 1 83.62 151 PRO A O 1
ATOM 1205 N N . PHE A 1 152 ? -9.547 8.625 23.781 1 86.44 152 PHE A N 1
ATOM 1206 C CA . PHE A 1 152 ? -8.25 9.297 23.734 1 86.44 152 PHE A CA 1
ATOM 1207 C C . PHE A 1 152 ? -8.047 10 22.406 1 86.44 152 PHE A C 1
ATOM 1209 O O . PHE A 1 152 ? -7.074 10.742 22.219 1 86.44 152 PHE A O 1
ATOM 1216 N N . LEU A 1 153 ? -8.992 9.797 21.562 1 92.75 153 LEU A N 1
ATOM 1217 C CA . LEU A 1 153 ? -8.828 10.344 20.203 1 92.75 153 LEU A CA 1
ATOM 1218 C C . LEU A 1 153 ? -9.875 11.422 19.938 1 92.75 153 LEU A C 1
ATOM 1220 O O . LEU A 1 153 ? -11.016 11.32 20.391 1 92.75 153 LEU A O 1
ATOM 1224 N N . GLU A 1 154 ? -9.414 12.469 19.328 1 94.12 154 GLU A N 1
ATOM 1225 C CA . GLU A 1 154 ? -10.289 13.469 18.734 1 94.12 154 GLU A CA 1
ATOM 1226 C C . GLU A 1 154 ? -10.539 13.188 17.25 1 94.12 154 GLU A C 1
ATOM 1228 O O . GLU A 1 154 ? -9.617 12.828 16.516 1 94.12 154 GLU A O 1
ATOM 1233 N N . GLU A 1 155 ? -11.758 13.258 16.922 1 95.38 155 GLU A N 1
ATOM 1234 C CA . GLU A 1 155 ? -12.156 13.016 15.539 1 95.38 155 GLU A CA 1
ATOM 1235 C C . GLU A 1 155 ? -12.672 14.289 14.875 1 95.38 155 GLU A C 1
ATOM 1237 O O . GLU A 1 155 ? -13.609 14.914 15.367 1 95.38 155 GLU A O 1
ATOM 1242 N N . LEU A 1 156 ? -12.047 14.742 13.812 1 96.75 156 LEU A N 1
ATOM 1243 C CA . LEU A 1 156 ? -12.508 15.828 12.961 1 96.75 156 LEU A CA 1
ATOM 1244 C C . LEU A 1 156 ? -13.172 15.281 11.695 1 96.75 156 LEU A C 1
ATOM 1246 O O . LEU A 1 156 ? -12.484 14.789 10.797 1 96.75 156 LEU A O 1
ATOM 1250 N N . LEU A 1 157 ? -14.43 15.461 11.625 1 96.38 157 LEU A N 1
ATOM 1251 C CA . LEU A 1 157 ? -15.219 14.836 10.578 1 96.38 157 LEU A CA 1
ATOM 1252 C C . LEU A 1 157 ? -14.953 15.492 9.227 1 96.38 157 LEU A C 1
ATOM 1254 O O . LEU A 1 157 ? -15 16.719 9.109 1 96.38 157 LEU A O 1
ATOM 1258 N N . ILE A 1 158 ? -14.586 14.695 8.266 1 96.12 158 ILE A N 1
ATOM 1259 C CA . ILE A 1 158 ? -14.461 15.148 6.879 1 96.12 158 ILE A CA 1
ATOM 1260 C C . ILE A 1 158 ? -15.805 15.016 6.168 1 96.12 158 ILE A C 1
ATOM 1262 O O . ILE A 1 158 ? -16.281 15.977 5.555 1 96.12 158 ILE A O 1
ATOM 1266 N N . GLY A 1 159 ? -16.344 13.805 6.242 1 93.81 159 GLY A N 1
ATOM 1267 C CA . GLY A 1 159 ? -17.641 13.562 5.617 1 93.81 159 GLY A CA 1
ATOM 1268 C C . GLY A 1 159 ? -18.078 12.109 5.707 1 93.81 159 GLY A C 1
ATOM 1269 O O . GLY A 1 159 ? -17.516 11.336 6.488 1 93.81 159 GLY A O 1
ATOM 1270 N N . LYS A 1 160 ? -19.203 11.867 5.023 1 92.69 160 LYS A N 1
ATOM 1271 C CA . LYS A 1 160 ? -19.734 10.516 4.941 1 92.69 160 LYS A CA 1
ATOM 1272 C C . LYS A 1 160 ? -19.562 9.93 3.543 1 92.69 160 LYS A C 1
ATOM 1274 O O . LYS A 1 160 ? -19.703 10.641 2.547 1 92.69 160 LYS A O 1
ATOM 1279 N N . GLU A 1 161 ? -19.141 8.734 3.568 1 91.62 161 GLU A N 1
ATOM 1280 C CA . GLU A 1 161 ? -18.922 8.039 2.303 1 91.62 161 GLU A CA 1
ATOM 1281 C C . GLU A 1 161 ? -19.875 6.859 2.141 1 91.62 161 GLU A C 1
ATOM 1283 O O . GLU A 1 161 ? -20.219 6.203 3.121 1 91.62 161 GLU A O 1
ATOM 1288 N N . GLN A 1 162 ? -20.219 6.652 0.93 1 91.06 162 GLN A N 1
ATOM 1289 C CA . GLN A 1 162 ? -21.141 5.566 0.615 1 91.06 162 GLN A CA 1
ATOM 1290 C C . GLN A 1 162 ? -20.438 4.457 -0.162 1 91.06 162 GLN A C 1
ATOM 1292 O O . GLN A 1 162 ? -19.453 4.711 -0.87 1 91.06 162 GLN A O 1
ATOM 1297 N N . LEU A 1 163 ? -21.031 3.307 -0.012 1 91.94 163 LEU A N 1
ATOM 1298 C CA . LEU A 1 163 ? -20.5 2.133 -0.696 1 91.94 163 LEU A CA 1
ATOM 1299 C C . LEU A 1 163 ? -21.016 2.062 -2.131 1 91.94 163 LEU A C 1
ATOM 1301 O O . LEU A 1 163 ? -22.188 2.305 -2.385 1 91.94 163 LEU A O 1
ATOM 1305 N N . MET A 1 164 ? -20.125 1.759 -3.02 1 94.19 164 MET A N 1
ATOM 1306 C CA . MET A 1 164 ? -20.469 1.543 -4.422 1 94.19 164 MET A CA 1
ATOM 1307 C C . MET A 1 164 ? -19.938 0.201 -4.914 1 94.19 164 MET A C 1
ATOM 1309 O O . MET A 1 164 ? -19.016 -0.359 -4.32 1 94.19 164 MET A O 1
ATOM 1313 N N . VAL A 1 165 ? -20.562 -0.308 -5.906 1 95.44 165 VAL A N 1
ATOM 1314 C CA . VAL A 1 165 ? -20.047 -1.481 -6.598 1 95.44 165 VAL A CA 1
ATOM 1315 C C . VAL A 1 165 ? -19.5 -1.074 -7.969 1 95.44 165 VAL A C 1
ATOM 1317 O O . VAL A 1 165 ? -20.109 -0.256 -8.664 1 95.44 165 VAL A O 1
ATOM 1320 N N . VAL A 1 166 ? -18.312 -1.562 -8.297 1 95.94 166 VAL A N 1
ATOM 1321 C CA . VAL A 1 166 ? -17.609 -1.163 -9.508 1 95.94 166 VAL A CA 1
ATOM 1322 C C . VAL A 1 166 ? -17.375 -2.383 -10.398 1 95.94 166 VAL A C 1
ATOM 1324 O O . VAL A 1 166 ? -16.984 -3.449 -9.914 1 95.94 166 VAL A O 1
ATOM 1327 N N . GLY A 1 167 ? -17.609 -2.273 -11.641 1 95.31 167 GLY A N 1
ATOM 1328 C CA . GLY A 1 167 ? -17.422 -3.281 -12.664 1 95.31 167 GLY A CA 1
ATOM 1329 C C . GLY A 1 167 ? -17.688 -2.762 -14.07 1 95.31 167 GLY A C 1
ATOM 1330 O O . GLY A 1 167 ? -18.125 -1.625 -14.242 1 95.31 167 GLY A O 1
ATOM 1331 N N . THR A 1 168 ? -17.391 -3.613 -15.047 1 94.56 168 THR A N 1
ATOM 1332 C CA . THR A 1 168 ? -17.656 -3.205 -16.422 1 94.56 168 THR A CA 1
ATOM 1333 C C . THR A 1 168 ? -19.141 -3.377 -16.75 1 94.56 168 THR A C 1
ATOM 1335 O O . THR A 1 168 ? -19.844 -4.129 -16.094 1 94.56 168 THR A O 1
ATOM 1338 N N . ARG A 1 169 ? -19.516 -2.619 -17.719 1 93.25 169 ARG A N 1
ATOM 1339 C CA . ARG A 1 169 ? -20.906 -2.711 -18.172 1 93.25 169 ARG A CA 1
ATOM 1340 C C . ARG A 1 169 ? -21.25 -4.141 -18.578 1 93.25 169 ARG A C 1
ATOM 1342 O O . ARG A 1 169 ? -22.281 -4.68 -18.141 1 93.25 169 ARG A O 1
ATOM 1349 N N . SER A 1 170 ? -20.438 -4.719 -19.391 1 93.5 170 SER A N 1
ATOM 1350 C CA . SER A 1 170 ? -20.688 -6.074 -19.875 1 93.5 170 SER A CA 1
ATOM 1351 C C . SER A 1 170 ? -20.734 -7.07 -18.719 1 93.5 170 SER A C 1
ATOM 1353 O O . SER A 1 170 ? -21.531 -8.016 -18.75 1 93.5 170 SER A O 1
ATOM 1355 N N . PHE A 1 171 ? -19.906 -6.883 -17.766 1 94.19 171 PHE A N 1
ATOM 1356 C CA . PHE A 1 171 ? -19.891 -7.75 -16.594 1 94.19 171 PHE A CA 1
ATOM 1357 C C . PHE A 1 171 ? -21.219 -7.699 -15.859 1 94.19 171 PHE A C 1
ATOM 1359 O O . PHE A 1 171 ? -21.797 -8.742 -15.547 1 94.19 171 PHE A O 1
ATOM 1366 N N . PHE A 1 172 ? -21.688 -6.559 -15.602 1 94.44 172 PHE A N 1
ATOM 1367 C CA . PHE A 1 172 ? -22.953 -6.418 -14.883 1 94.44 172 PHE A CA 1
ATOM 1368 C C . PHE A 1 172 ? -24.109 -6.977 -15.695 1 94.44 172 PHE A C 1
ATOM 1370 O O . PHE A 1 172 ? -25.016 -7.609 -15.148 1 94.44 172 PHE A O 1
ATOM 1377 N N . LEU A 1 173 ? -24.078 -6.77 -16.953 1 93.75 173 LEU A N 1
ATOM 1378 C CA . LEU A 1 173 ? -25.141 -7.273 -17.812 1 93.75 173 LEU A CA 1
ATOM 1379 C C . LEU A 1 173 ? -25.188 -8.797 -17.781 1 93.75 173 LEU A C 1
ATOM 1381 O O . LEU A 1 173 ? -26.266 -9.391 -17.844 1 93.75 173 LEU A O 1
ATOM 1385 N N . GLN A 1 174 ? -24.078 -9.367 -17.703 1 93.56 174 GLN A N 1
ATOM 1386 C CA . GLN A 1 174 ? -23.969 -10.82 -17.703 1 93.56 174 GLN A CA 1
ATOM 1387 C C . GLN A 1 174 ? -24.688 -11.422 -16.5 1 93.56 174 GLN A C 1
ATOM 1389 O O . GLN A 1 174 ? -25.234 -12.523 -16.578 1 93.56 174 GLN A O 1
ATOM 1394 N N . TYR A 1 175 ? -24.719 -10.727 -15.445 1 94.12 175 TYR A N 1
ATOM 1395 C CA . TYR A 1 175 ? -25.25 -11.289 -14.211 1 94.12 175 TYR A CA 1
ATOM 1396 C C . TYR A 1 175 ? -26.594 -10.656 -13.859 1 94.12 175 TYR A C 1
ATOM 1398 O O . TYR A 1 175 ? -27.188 -10.977 -12.828 1 94.12 175 TYR A O 1
ATOM 1406 N N . TYR A 1 176 ? -27.062 -9.812 -14.664 1 93.5 176 TYR A N 1
ATOM 1407 C CA . TYR A 1 176 ? -28.312 -9.117 -14.422 1 93.5 176 TYR A CA 1
ATOM 1408 C C . TYR A 1 176 ? -29.516 -10.031 -14.688 1 93.5 176 TYR A C 1
ATOM 1410 O O . TYR A 1 176 ? -29.578 -10.688 -15.727 1 93.5 176 TYR A O 1
ATOM 1418 N N . GLN A 1 177 ? -30.375 -10.016 -13.719 1 90.69 177 GLN A N 1
ATOM 1419 C CA . GLN A 1 177 ? -31.594 -10.812 -13.828 1 90.69 177 GLN A CA 1
ATOM 1420 C C . GLN A 1 177 ? -32.812 -9.977 -13.508 1 90.69 177 GLN A C 1
ATOM 1422 O O . GLN A 1 177 ? -33.875 -10.523 -13.195 1 90.69 177 GLN A O 1
ATOM 1427 N N . GLY A 1 178 ? -32.594 -8.75 -13.547 1 84.81 178 GLY A N 1
ATOM 1428 C CA . GLY A 1 178 ? -33.688 -7.855 -13.203 1 84.81 178 GLY A CA 1
ATOM 1429 C C . GLY A 1 178 ? -34.812 -7.879 -14.211 1 84.81 178 GLY A C 1
ATOM 1430 O O . GLY A 1 178 ? -34.719 -8.508 -15.258 1 84.81 178 GLY A O 1
ATOM 1431 N N . PRO A 1 179 ? -35.906 -7.281 -13.797 1 79.94 179 PRO A N 1
ATOM 1432 C CA . PRO A 1 179 ? -37.156 -7.367 -14.562 1 79.94 179 PRO A CA 1
ATOM 1433 C C . PRO A 1 179 ? -37.094 -6.586 -15.875 1 79.94 179 PRO A C 1
ATOM 1435 O O . PRO A 1 179 ? -37.781 -6.93 -16.844 1 79.94 179 PRO A O 1
ATOM 1438 N N . ALA A 1 180 ? -36.406 -5.5 -15.93 1 74.88 180 ALA A N 1
ATOM 1439 C CA . ALA A 1 180 ? -36.375 -4.676 -17.141 1 74.88 180 ALA A CA 1
ATOM 1440 C C . ALA A 1 180 ? -35 -4.66 -17.75 1 74.88 180 ALA A C 1
ATOM 1442 O O . ALA A 1 180 ? -34 -4.855 -17.062 1 74.88 180 ALA A O 1
ATOM 1443 N N . THR A 1 181 ? -35 -4.676 -19.047 1 74.69 181 THR A N 1
ATOM 1444 C CA . THR A 1 181 ? -33.75 -4.496 -19.75 1 74.69 181 THR A CA 1
ATOM 1445 C C . THR A 1 181 ? -33.062 -3.199 -19.312 1 74.69 181 THR A C 1
ATOM 1447 O O . THR A 1 181 ? -33.688 -2.135 -19.328 1 74.69 181 THR A O 1
ATOM 1450 N N . PRO A 1 182 ? -31.859 -3.424 -18.875 1 71.31 182 PRO A N 1
ATOM 1451 C CA . PRO A 1 182 ? -31.203 -2.203 -18.391 1 71.31 182 PRO A CA 1
ATOM 1452 C C . PRO A 1 182 ? -30.953 -1.191 -19.516 1 71.31 182 PRO A C 1
ATOM 1454 O O . PRO A 1 182 ? -30.656 -1.577 -20.641 1 71.31 182 PRO A O 1
ATOM 1457 N N . GLY A 1 183 ? -31.484 0.013 -19.359 1 73.31 183 GLY A N 1
ATOM 1458 C CA . GLY A 1 183 ? -31.188 1.095 -20.281 1 73.31 183 GLY A CA 1
ATOM 1459 C C . GLY A 1 183 ? -29.719 1.492 -20.266 1 73.31 183 GLY A C 1
ATOM 1460 O O . GLY A 1 183 ? -28.844 0.638 -20.141 1 73.31 183 GLY A O 1
ATOM 1461 N N . LYS A 1 184 ? -29.5 2.752 -20.516 1 85.81 184 LYS A N 1
ATOM 1462 C CA . LYS A 1 184 ? -28.156 3.305 -20.5 1 85.81 184 LYS A CA 1
ATOM 1463 C C . LYS A 1 184 ? -27.656 3.496 -19.078 1 85.81 184 LYS A C 1
ATOM 1465 O O . LYS A 1 184 ? -28.188 4.316 -18.328 1 85.81 184 LYS A O 1
ATOM 1470 N N . TRP A 1 185 ? -26.828 2.59 -18.688 1 89.25 185 TRP A N 1
ATOM 1471 C CA . TRP A 1 185 ? -26.219 2.672 -17.359 1 89.25 185 TRP A CA 1
ATOM 1472 C C . TRP A 1 185 ? -25.078 3.691 -17.344 1 89.25 185 TRP A C 1
ATOM 1474 O O . TRP A 1 185 ? -24.297 3.768 -18.297 1 89.25 185 TRP A O 1
ATOM 1484 N N . ASN A 1 186 ? -25.078 4.504 -16.297 1 90.06 186 ASN A N 1
ATOM 1485 C CA . ASN A 1 186 ? -23.984 5.441 -16.047 1 90.06 186 ASN A CA 1
ATOM 1486 C C . ASN A 1 186 ? -23.453 5.324 -14.625 1 90.06 186 ASN A C 1
ATOM 1488 O O . ASN A 1 186 ? -24.172 4.91 -13.719 1 90.06 186 ASN A O 1
ATOM 1492 N N . SER A 1 187 ? -22.172 5.668 -14.547 1 91.06 187 SER A N 1
ATOM 1493 C CA . SER A 1 187 ? -21.625 5.746 -13.195 1 91.06 187 SER A CA 1
ATOM 1494 C C . SER A 1 187 ? -22.438 6.703 -12.328 1 91.06 187 SER A C 1
ATOM 1496 O O . SER A 1 187 ? -22.812 7.789 -12.781 1 91.06 187 SER A O 1
ATOM 1498 N N . GLY A 1 188 ? -22.672 6.309 -11.102 1 92.06 188 GLY A N 1
ATOM 1499 C CA . GLY A 1 188 ? -23.469 7.129 -10.211 1 92.06 188 GLY A CA 1
ATOM 1500 C C . GLY A 1 188 ? -24.922 6.66 -10.109 1 92.06 188 GLY A C 1
ATOM 1501 O O . GLY A 1 188 ? -25.625 7.043 -9.18 1 92.06 188 GLY A O 1
ATOM 1502 N N . ASP A 1 189 ? -25.344 5.895 -11.062 1 93.56 189 ASP A N 1
ATOM 1503 C CA . ASP A 1 189 ? -26.688 5.32 -10.977 1 93.56 189 ASP A CA 1
ATOM 1504 C C . ASP A 1 189 ? -26.812 4.375 -9.781 1 93.56 189 ASP A C 1
ATOM 1506 O O . ASP A 1 189 ? -25.797 4 -9.18 1 93.56 189 ASP A O 1
ATOM 1510 N N . THR A 1 190 ? -28.094 4.078 -9.445 1 93.69 190 THR A N 1
ATOM 1511 C CA . THR A 1 190 ? -28.359 3.162 -8.344 1 93.69 190 THR A CA 1
ATOM 1512 C C . THR A 1 190 ? -28.859 1.821 -8.875 1 93.69 190 THR A C 1
ATOM 1514 O O . THR A 1 190 ? -29.703 1.776 -9.773 1 93.69 190 THR A O 1
ATOM 1517 N N . LEU A 1 191 ? -28.234 0.787 -8.352 1 91.31 191 LEU A N 1
ATOM 1518 C CA . LEU A 1 191 ? -28.688 -0.547 -8.727 1 91.31 191 LEU A CA 1
ATOM 1519 C C . LEU A 1 191 ? -29.125 -1.338 -7.5 1 91.31 191 LEU A C 1
ATOM 1521 O O . LEU A 1 191 ? -28.672 -1.057 -6.383 1 91.31 191 LEU A O 1
ATOM 1525 N N . SER A 1 192 ? -30.062 -2.303 -7.77 1 91.81 192 SER A N 1
ATOM 1526 C CA . SER A 1 192 ? -30.438 -3.254 -6.734 1 91.81 192 SER A CA 1
ATOM 1527 C C . SER A 1 192 ? -29.672 -4.566 -6.875 1 91.81 192 SER A C 1
ATOM 1529 O O . SER A 1 192 ? -29.781 -5.25 -7.895 1 91.81 192 SER A O 1
ATOM 1531 N N . LEU A 1 193 ? -29 -4.91 -5.812 1 92.19 193 LEU A N 1
ATOM 1532 C CA . LEU A 1 193 ? -28.203 -6.129 -5.852 1 92.19 193 LEU A CA 1
ATOM 1533 C C . LEU A 1 193 ? -29.109 -7.359 -5.984 1 92.19 193 LEU A C 1
ATOM 1535 O O . LEU A 1 193 ? -28.672 -8.398 -6.488 1 92.19 193 LEU A O 1
ATOM 1539 N N . SER A 1 194 ? -30.312 -7.234 -5.621 1 89.25 194 SER A N 1
ATOM 1540 C CA . SER A 1 194 ? -31.266 -8.344 -5.695 1 89.25 194 SER A CA 1
ATOM 1541 C C . SER A 1 194 ? -31.594 -8.688 -7.145 1 89.25 194 SER A C 1
ATOM 1543 O O . SER A 1 194 ? -32.156 -9.758 -7.422 1 89.25 194 SER A O 1
ATOM 1545 N N . ASP A 1 195 ? -31.281 -7.754 -8.016 1 91.69 195 ASP A N 1
ATOM 1546 C CA . ASP A 1 195 ? -31.547 -7.977 -9.438 1 91.69 195 ASP A CA 1
ATOM 1547 C C . ASP A 1 195 ? -30.422 -8.773 -10.086 1 91.69 195 ASP A C 1
ATOM 1549 O O . ASP A 1 195 ? -30.406 -8.953 -11.305 1 91.69 195 ASP A O 1
ATOM 1553 N N . PHE A 1 196 ? -29.516 -9.219 -9.305 1 92.94 196 PHE A N 1
ATOM 1554 C CA . PHE A 1 196 ? -28.344 -9.891 -9.859 1 92.94 196 PHE A CA 1
ATOM 1555 C C . PHE A 1 196 ? -28.203 -11.289 -9.273 1 92.94 196 PHE A C 1
ATOM 1557 O O . PHE A 1 196 ? -28.516 -11.508 -8.102 1 92.94 196 PHE A O 1
ATOM 1564 N N . SER A 1 197 ? -27.75 -12.172 -10.117 1 92.88 197 SER A N 1
ATOM 1565 C CA . SER A 1 197 ? -27.234 -13.438 -9.594 1 92.88 197 SER A CA 1
ATOM 1566 C C . SER A 1 197 ? -25.859 -13.258 -8.961 1 92.88 197 SER A C 1
ATOM 1568 O O . SER A 1 197 ? -25.188 -12.25 -9.195 1 92.88 197 SER A O 1
ATOM 1570 N N . PRO A 1 198 ? -25.484 -14.18 -8.117 1 92.81 198 PRO A N 1
ATOM 1571 C CA . PRO A 1 198 ? -24.141 -14.07 -7.559 1 92.81 198 PRO A CA 1
ATOM 1572 C C . PRO A 1 198 ? -23.062 -13.898 -8.633 1 92.81 198 PRO A C 1
ATOM 1574 O O . PRO A 1 198 ? -23.094 -14.578 -9.656 1 92.81 198 PRO A O 1
ATOM 1577 N N . PHE A 1 199 ? -22.219 -12.953 -8.43 1 93.38 199 PHE A N 1
ATOM 1578 C CA . PHE A 1 199 ? -21.156 -12.648 -9.367 1 93.38 199 PHE A CA 1
ATOM 1579 C C . PHE A 1 199 ? -19.812 -12.578 -8.664 1 93.38 199 PHE A C 1
ATOM 1581 O O . PHE A 1 199 ? -19.75 -12.312 -7.461 1 93.38 199 PHE A O 1
ATOM 1588 N N . PRO A 1 200 ? -18.734 -12.867 -9.383 1 92.69 200 PRO A N 1
ATOM 1589 C CA . PRO A 1 200 ? -17.406 -12.867 -8.758 1 92.69 200 PRO A CA 1
ATOM 1590 C C . PRO A 1 200 ? -16.969 -11.484 -8.297 1 92.69 200 PRO A C 1
ATOM 1592 O O . PRO A 1 200 ? -17.172 -10.5 -9.023 1 92.69 200 PRO A O 1
ATOM 1595 N N . LEU A 1 201 ? -16.391 -11.453 -7.09 1 93.44 201 LEU A N 1
ATOM 1596 C CA . LEU A 1 201 ? -15.914 -10.219 -6.48 1 93.44 201 LEU A CA 1
ATOM 1597 C C . LEU A 1 201 ? -14.43 -10.328 -6.141 1 93.44 201 LEU A C 1
ATOM 1599 O O . LEU A 1 201 ? -13.922 -11.422 -5.91 1 93.44 201 LEU A O 1
ATOM 1603 N N . ILE A 1 202 ? -13.82 -9.156 -6.184 1 92.12 202 ILE A N 1
ATOM 1604 C CA . ILE A 1 202 ? -12.484 -9.117 -5.605 1 92.12 202 ILE A CA 1
ATOM 1605 C C . ILE A 1 202 ? -12.578 -9.023 -4.082 1 92.12 202 ILE A C 1
ATOM 1607 O O . ILE A 1 202 ? -13.281 -8.164 -3.551 1 92.12 202 ILE A O 1
ATOM 1611 N N . GLY A 1 203 ? -11.93 -9.883 -3.461 1 85 203 GLY A N 1
ATOM 1612 C CA . GLY A 1 203 ? -11.969 -9.93 -2.008 1 85 203 GLY A CA 1
ATOM 1613 C C . GLY A 1 203 ? -10.844 -9.141 -1.357 1 85 203 GLY A C 1
ATOM 1614 O O . GLY A 1 203 ? -10 -8.562 -2.049 1 85 203 GLY A O 1
ATOM 1615 N N . ASN A 1 204 ? -10.945 -8.992 -0.076 1 79.94 204 ASN A N 1
ATOM 1616 C CA . ASN A 1 204 ? -9.922 -8.391 0.777 1 79.94 204 ASN A CA 1
ATOM 1617 C C . ASN A 1 204 ? -9.703 -9.211 2.047 1 79.94 204 ASN A C 1
ATOM 1619 O O . ASN A 1 204 ? -10.648 -9.477 2.791 1 79.94 204 ASN A O 1
ATOM 1623 N N . ARG A 1 205 ? -8.523 -9.57 2.26 1 66.88 205 ARG A N 1
ATOM 1624 C CA . ARG A 1 205 ? -8.258 -10.398 3.434 1 66.88 205 ARG A CA 1
ATOM 1625 C C . ARG A 1 205 ? -7.688 -9.562 4.574 1 66.88 205 ARG A C 1
ATOM 1627 O O . ARG A 1 205 ? -7.555 -10.047 5.699 1 66.88 205 ARG A O 1
ATOM 1634 N N . GLU A 1 206 ? -7.309 -8.484 4.238 1 64.19 206 GLU A N 1
ATOM 1635 C CA . GLU A 1 206 ? -6.832 -7.613 5.309 1 64.19 206 GLU A CA 1
ATOM 1636 C C . GLU A 1 206 ? -7.992 -6.887 5.984 1 64.19 206 GLU A C 1
ATOM 1638 O O . GLU A 1 206 ? -9 -6.578 5.344 1 64.19 206 GLU A O 1
ATOM 1643 N N . HIS A 1 207 ? -7.93 -7.094 7.273 1 54.38 207 HIS A N 1
ATOM 1644 C CA . HIS A 1 207 ? -9.008 -6.457 8.031 1 54.38 207 HIS A CA 1
ATOM 1645 C C . HIS A 1 207 ? -9.07 -4.961 7.742 1 54.38 207 HIS A C 1
ATOM 1647 O O . HIS A 1 207 ? -8.156 -4.215 8.109 1 54.38 207 HIS A O 1
ATOM 1653 N N . ILE A 1 208 ? -10.031 -4.715 6.91 1 62.94 208 ILE A N 1
ATOM 1654 C CA . ILE A 1 208 ? -10.305 -3.299 6.684 1 62.94 208 ILE A CA 1
ATOM 1655 C C . ILE A 1 208 ? -11.789 -3.021 6.891 1 62.94 208 ILE A C 1
ATOM 1657 O O . ILE A 1 208 ? -12.617 -3.934 6.805 1 62.94 208 ILE A O 1
ATOM 1661 N N . THR A 1 209 ? -12.094 -1.889 7.391 1 65.81 209 THR A N 1
ATOM 1662 C CA . THR A 1 209 ? -13.438 -1.391 7.66 1 65.81 209 THR A CA 1
ATOM 1663 C C . THR A 1 209 ? -14.367 -1.684 6.488 1 65.81 209 THR A C 1
ATOM 1665 O O . THR A 1 209 ? -15.516 -2.092 6.684 1 65.81 209 THR A O 1
ATOM 1668 N N . LEU A 1 210 ? -13.867 -1.675 5.352 1 76.62 210 LEU A N 1
ATOM 1669 C CA . LEU A 1 210 ? -14.688 -1.837 4.156 1 76.62 210 LEU A CA 1
ATOM 1670 C C . LEU A 1 210 ? -15.164 -3.279 4.016 1 76.62 210 LEU A C 1
ATOM 1672 O O . LEU A 1 210 ? -16.266 -3.529 3.537 1 76.62 210 LEU A O 1
ATOM 1676 N N . LEU A 1 211 ? -14.344 -4.164 4.52 1 75.06 211 LEU A N 1
ATOM 1677 C CA . LEU A 1 211 ? -14.656 -5.582 4.367 1 75.06 211 LEU A CA 1
ATOM 1678 C C . LEU A 1 211 ? -15.938 -5.941 5.117 1 75.06 211 LEU A C 1
ATOM 1680 O O . LEU A 1 211 ? -16.797 -6.66 4.59 1 75.06 211 LEU A O 1
ATOM 1684 N N . GLU A 1 212 ? -16.078 -5.465 6.309 1 75.75 212 GLU A N 1
ATOM 1685 C CA . GLU A 1 212 ? -17.281 -5.746 7.109 1 75.75 212 GLU A CA 1
ATOM 1686 C C . GLU A 1 212 ? -18.531 -5.18 6.453 1 75.75 212 GLU A C 1
ATOM 1688 O O . GLU A 1 212 ? -19.578 -5.816 6.465 1 75.75 212 GLU A O 1
ATOM 1693 N N . LEU A 1 213 ? -18.438 -4.074 5.957 1 80.5 213 LEU A N 1
ATOM 1694 C CA . LEU A 1 213 ? -19.562 -3.434 5.297 1 80.5 213 LEU A CA 1
ATOM 1695 C C . LEU A 1 213 ? -19.969 -4.199 4.043 1 80.5 213 LEU A C 1
ATOM 1697 O O . LEU A 1 213 ? -21.172 -4.379 3.775 1 80.5 213 LEU A O 1
ATOM 1701 N N . VAL A 1 214 ? -19.016 -4.621 3.332 1 86.44 214 VAL A N 1
ATOM 1702 C CA . VAL A 1 214 ? -19.266 -5.375 2.107 1 86.44 214 VAL A CA 1
ATOM 1703 C C . VAL A 1 214 ? -19.969 -6.688 2.447 1 86.44 214 VAL A C 1
ATOM 1705 O O . VAL A 1 214 ? -20.953 -7.051 1.812 1 86.44 214 VAL A O 1
ATOM 1708 N N . GLN A 1 215 ? -19.469 -7.305 3.438 1 83.44 215 GLN A N 1
ATOM 1709 C CA . GLN A 1 215 ? -20.062 -8.578 3.84 1 83.44 215 GLN A CA 1
ATOM 1710 C C . GLN A 1 215 ? -21.5 -8.398 4.312 1 83.44 215 GLN A C 1
ATOM 1712 O O . GLN A 1 215 ? -22.359 -9.219 3.992 1 83.44 215 GLN A O 1
ATOM 1717 N N . SER A 1 216 ? -21.703 -7.418 5.055 1 83.88 216 SER A N 1
ATOM 1718 C CA . SER A 1 216 ? -23.047 -7.117 5.52 1 83.88 216 SER A CA 1
ATOM 1719 C C . SER A 1 216 ? -23.984 -6.832 4.352 1 83.88 216 SER A C 1
ATOM 1721 O O . SER A 1 216 ? -25.125 -7.316 4.332 1 83.88 216 SER A O 1
ATOM 1723 N N . CYS A 1 217 ? -23.516 -6.098 3.459 1 86.44 217 CYS A N 1
ATOM 1724 C CA . CYS A 1 217 ? -24.297 -5.75 2.279 1 86.44 217 CYS A CA 1
ATOM 1725 C C . CYS A 1 217 ? -24.672 -6.996 1.485 1 86.44 217 CYS A C 1
ATOM 1727 O O . CYS A 1 217 ? -25.812 -7.16 1.076 1 86.44 217 CYS A O 1
ATOM 1729 N N . LEU A 1 218 ? -23.719 -7.828 1.312 1 87.5 218 LEU A N 1
ATOM 1730 C CA . LEU A 1 218 ? -23.938 -9.062 0.567 1 87.5 218 LEU A CA 1
ATOM 1731 C C . LEU A 1 218 ? -24.938 -9.961 1.301 1 87.5 218 LEU A C 1
ATOM 1733 O O . LEU A 1 218 ? -25.828 -10.547 0.682 1 87.5 218 LEU A O 1
ATOM 1737 N N . ARG A 1 219 ? -24.75 -10.047 2.555 1 85.94 219 ARG A N 1
ATOM 1738 C CA . ARG A 1 219 ? -25.641 -10.867 3.373 1 85.94 219 ARG A CA 1
ATOM 1739 C C . ARG A 1 219 ? -27.078 -10.344 3.311 1 85.94 219 ARG A C 1
ATOM 1741 O O . ARG A 1 219 ? -28.016 -11.125 3.17 1 85.94 219 ARG A O 1
ATOM 1748 N N . GLU A 1 220 ? -27.297 -9.125 3.432 1 86.25 220 GLU A N 1
ATOM 1749 C CA . GLU A 1 220 ? -28.609 -8.492 3.414 1 86.25 220 GLU A CA 1
ATOM 1750 C C . GLU A 1 220 ? -29.312 -8.719 2.08 1 86.25 220 GLU A C 1
ATOM 1752 O O . GLU A 1 220 ? -30.547 -8.734 2.018 1 86.25 220 GLU A O 1
ATOM 1757 N N . ASN A 1 221 ? -28.547 -8.906 1.056 1 86 221 ASN A N 1
ATOM 1758 C CA . ASN A 1 221 ? -29.109 -9.109 -0.273 1 86 221 ASN A CA 1
ATOM 1759 C C . ASN A 1 221 ? -29.047 -10.578 -0.689 1 86 221 ASN A C 1
ATOM 1761 O O . ASN A 1 221 ? -29.312 -10.906 -1.849 1 86 221 ASN A O 1
ATOM 1765 N N . HIS A 1 222 ? -28.594 -11.438 0.208 1 86.06 222 HIS A N 1
ATOM 1766 C CA . HIS A 1 222 ? -28.547 -12.883 0.034 1 86.06 222 HIS A CA 1
ATOM 1767 C C . HIS A 1 222 ? -27.703 -13.266 -1.169 1 86.06 222 HIS A C 1
ATOM 1769 O O . HIS A 1 222 ? -28.109 -14.102 -1.984 1 86.06 222 HIS A O 1
ATOM 1775 N N . LEU A 1 223 ? -26.641 -12.57 -1.308 1 87.75 223 LEU A N 1
ATOM 1776 C CA . LEU A 1 223 ? -25.703 -12.852 -2.4 1 87.75 223 LEU A CA 1
ATOM 1777 C C . LEU A 1 223 ? -24.453 -13.531 -1.881 1 87.75 223 LEU A C 1
ATOM 1779 O O . LEU A 1 223 ? -23.719 -12.961 -1.079 1 87.75 223 LEU A O 1
ATOM 1783 N N . ASP A 1 224 ? -24.281 -14.711 -2.312 1 86.81 224 ASP A N 1
ATOM 1784 C CA . ASP A 1 224 ? -23.047 -15.445 -2.029 1 86.81 224 ASP A CA 1
ATOM 1785 C C . ASP A 1 224 ? -22.078 -15.375 -3.207 1 86.81 224 ASP A C 1
ATOM 1787 O O . ASP A 1 224 ? -22.062 -16.266 -4.062 1 86.81 224 ASP A O 1
ATOM 1791 N N . CYS A 1 225 ? -21.281 -14.414 -3.182 1 89.19 225 CYS A N 1
ATOM 1792 C CA . CYS A 1 225 ? -20.406 -14.133 -4.32 1 89.19 225 CYS A CA 1
ATOM 1793 C C . CYS A 1 225 ? -19.031 -14.758 -4.133 1 89.19 225 CYS A C 1
ATOM 1795 O O . CYS A 1 225 ? -18.406 -14.57 -3.094 1 89.19 225 CYS A O 1
ATOM 1797 N N . PRO A 1 226 ? -18.609 -15.492 -5.113 1 86.69 226 PRO A N 1
ATOM 1798 C CA . PRO A 1 226 ? -17.25 -16 -5.035 1 86.69 226 PRO A CA 1
ATOM 1799 C C . PRO A 1 226 ? -16.203 -14.891 -5.105 1 86.69 226 PRO A C 1
ATOM 1801 O O . PRO A 1 226 ? -16.484 -13.805 -5.621 1 86.69 226 PRO A O 1
ATOM 1804 N N . GLN A 1 227 ? -15.008 -15.188 -4.547 1 88 227 GLN A N 1
ATOM 1805 C CA . GLN A 1 227 ? -13.898 -14.242 -4.555 1 88 227 GLN A CA 1
ATOM 1806 C C . GLN A 1 227 ? -12.633 -14.891 -5.109 1 88 227 GLN A C 1
ATOM 1808 O O . GLN A 1 227 ? -11.742 -15.281 -4.348 1 88 227 GLN A O 1
ATOM 1813 N N . PRO A 1 228 ? -12.508 -14.914 -6.406 1 87.12 228 PRO A N 1
ATOM 1814 C CA . PRO A 1 228 ? -11.383 -15.617 -7.023 1 87.12 228 PRO A CA 1
ATOM 1815 C C . PRO A 1 228 ? -10.039 -14.961 -6.719 1 87.12 228 PRO A C 1
ATOM 1817 O O . PRO A 1 228 ? -9 -15.625 -6.789 1 87.12 228 PRO A O 1
ATOM 1820 N N . ILE A 1 229 ? -10.055 -13.672 -6.445 1 90.44 229 ILE A N 1
ATOM 1821 C CA . ILE A 1 229 ? -8.844 -12.914 -6.148 1 90.44 229 ILE A CA 1
ATOM 1822 C C . ILE A 1 229 ? -9.062 -12.062 -4.898 1 90.44 229 ILE A C 1
ATOM 1824 O O . ILE A 1 229 ? -10.141 -11.484 -4.715 1 90.44 229 ILE A O 1
ATOM 1828 N N . SER A 1 230 ? -8.062 -12.016 -4.082 1 90.38 230 SER A N 1
ATOM 1829 C CA . SER A 1 230 ? -8.102 -11.148 -2.91 1 90.38 230 SER A CA 1
ATOM 1830 C C . SER A 1 230 ? -6.891 -10.219 -2.861 1 90.38 230 SER A C 1
ATOM 1832 O O . SER A 1 230 ? -5.75 -10.68 -2.932 1 90.38 230 SER A O 1
ATOM 1834 N N . ILE A 1 231 ? -7.172 -8.984 -2.75 1 89.75 231 ILE A N 1
ATOM 1835 C CA . ILE A 1 231 ? -6.133 -7.965 -2.633 1 89.75 231 ILE A CA 1
ATOM 1836 C C . ILE A 1 231 ? -6.676 -6.758 -1.871 1 89.75 231 ILE A C 1
ATOM 1838 O O . ILE A 1 231 ? -7.836 -6.379 -2.043 1 89.75 231 ILE A O 1
ATOM 1842 N N . SER A 1 232 ? -5.816 -6.09 -1.141 1 84.12 232 SER A N 1
ATOM 1843 C CA . SER A 1 232 ? -6.312 -5.07 -0.22 1 84.12 232 SER A CA 1
ATOM 1844 C C . SER A 1 232 ? -6.348 -3.699 -0.884 1 84.12 232 SER A C 1
ATOM 1846 O O . SER A 1 232 ? -7.074 -2.809 -0.44 1 84.12 232 SER A O 1
ATOM 1848 N N . ASP A 1 233 ? -5.637 -3.475 -1.885 1 84.94 233 ASP A N 1
ATOM 1849 C CA . ASP A 1 233 ? -5.512 -2.15 -2.488 1 84.94 233 ASP A CA 1
ATOM 1850 C C . ASP A 1 233 ? -6.664 -1.88 -3.455 1 84.94 233 ASP A C 1
ATOM 1852 O O . ASP A 1 233 ? -6.77 -2.527 -4.5 1 84.94 233 ASP A O 1
ATOM 1856 N N . ILE A 1 234 ? -7.398 -0.874 -3.17 1 88.62 234 ILE A N 1
ATOM 1857 C CA . ILE A 1 234 ? -8.602 -0.584 -3.945 1 88.62 234 ILE A CA 1
ATOM 1858 C C . ILE A 1 234 ? -8.211 -0.15 -5.355 1 88.62 234 ILE A C 1
ATOM 1860 O O . ILE A 1 234 ? -8.922 -0.451 -6.32 1 88.62 234 ILE A O 1
ATOM 1864 N N . GLY A 1 235 ? -7.191 0.573 -5.457 1 87.75 235 GLY A N 1
ATOM 1865 C CA . GLY A 1 235 ? -6.738 0.957 -6.785 1 87.75 235 GLY A CA 1
ATOM 1866 C C . GLY A 1 235 ? -6.457 -0.231 -7.684 1 87.75 235 GLY A C 1
ATOM 1867 O O . GLY A 1 235 ? -6.859 -0.24 -8.852 1 87.75 235 GLY A O 1
ATOM 1868 N N . THR A 1 236 ? -5.793 -1.188 -7.148 1 88.56 236 THR A N 1
ATOM 1869 C CA . THR A 1 236 ? -5.504 -2.404 -7.898 1 88.56 236 THR A CA 1
ATOM 1870 C C . THR A 1 236 ? -6.789 -3.182 -8.18 1 88.56 236 THR A C 1
ATOM 1872 O O . THR A 1 236 ? -6.949 -3.76 -9.25 1 88.56 236 THR A O 1
ATOM 1875 N N . GLN A 1 237 ? -7.648 -3.207 -7.199 1 92.38 237 GLN A N 1
ATOM 1876 C CA . GLN A 1 237 ? -8.922 -3.9 -7.387 1 92.38 237 GLN A CA 1
ATOM 1877 C C . GLN A 1 237 ? -9.68 -3.34 -8.586 1 92.38 237 GLN A C 1
ATOM 1879 O O . GLN A 1 237 ? -10.172 -4.098 -9.422 1 92.38 237 GLN A O 1
ATOM 1884 N N . VAL A 1 238 ? -9.727 -2.061 -8.641 1 91.5 238 VAL A N 1
ATOM 1885 C CA . VAL A 1 238 ? -10.461 -1.408 -9.719 1 91.5 238 VAL A CA 1
ATOM 1886 C C . VAL A 1 238 ? -9.789 -1.722 -11.055 1 91.5 238 VAL A C 1
ATOM 1888 O O . VAL A 1 238 ? -10.469 -1.974 -12.055 1 91.5 238 VAL A O 1
ATOM 1891 N N . GLN A 1 239 ? -8.492 -1.74 -11.086 1 88.38 239 GLN A N 1
ATOM 1892 C CA . GLN A 1 239 ? -7.773 -2.096 -12.305 1 88.38 239 GLN A CA 1
ATOM 1893 C C . GLN A 1 239 ? -8.102 -3.52 -12.742 1 88.38 239 GLN A C 1
ATOM 1895 O O . GLN A 1 239 ? -8.242 -3.791 -13.938 1 88.38 239 GLN A O 1
ATOM 1900 N N . LEU A 1 240 ? -8.195 -4.375 -11.812 1 91 240 LEU A N 1
ATOM 1901 C CA . LEU A 1 240 ? -8.508 -5.77 -12.117 1 91 240 LEU A CA 1
ATOM 1902 C C . LEU A 1 240 ? -9.922 -5.898 -12.672 1 91 240 LEU A C 1
ATOM 1904 O O . LEU A 1 240 ? -10.18 -6.754 -13.523 1 91 240 LEU A O 1
ATOM 1908 N N . CYS A 1 241 ? -10.828 -5.082 -12.227 1 93.12 241 CYS A N 1
ATOM 1909 C CA . CYS A 1 241 ? -12.211 -5.117 -12.688 1 93.12 241 CYS A CA 1
ATOM 1910 C C . CYS A 1 241 ? -12.297 -4.77 -14.172 1 93.12 241 CYS A C 1
ATOM 1912 O O . CYS A 1 241 ? -13.242 -5.168 -14.852 1 93.12 241 CYS A O 1
ATOM 1914 N N . ARG A 1 242 ? -11.344 -4.043 -14.664 1 89.25 242 ARG A N 1
ATOM 1915 C CA . ARG A 1 242 ? -11.328 -3.646 -16.078 1 89.25 242 ARG A CA 1
ATOM 1916 C C . ARG A 1 242 ? -11.289 -4.863 -16.984 1 89.25 242 ARG A C 1
ATOM 1918 O O . ARG A 1 242 ? -11.688 -4.789 -18.156 1 89.25 242 ARG A O 1
ATOM 1925 N N . LEU A 1 243 ? -10.805 -5.902 -16.469 1 86.69 243 LEU A N 1
ATOM 1926 C CA . LEU A 1 243 ? -10.688 -7.121 -17.266 1 86.69 243 LEU A CA 1
ATOM 1927 C C . LEU A 1 243 ? -12.055 -7.742 -17.531 1 86.69 243 LEU A C 1
ATOM 1929 O O . LEU A 1 243 ? -12.188 -8.609 -18.391 1 86.69 243 LEU A O 1
ATOM 1933 N N . GLY A 1 244 ? -13.023 -7.375 -16.75 1 89.62 244 GLY A N 1
ATOM 1934 C CA . GLY A 1 244 ? -14.398 -7.773 -17.016 1 89.62 244 GLY A CA 1
ATOM 1935 C C . GLY A 1 244 ? -14.758 -9.117 -16.422 1 89.62 244 GLY A C 1
ATOM 1936 O O . GLY A 1 244 ? -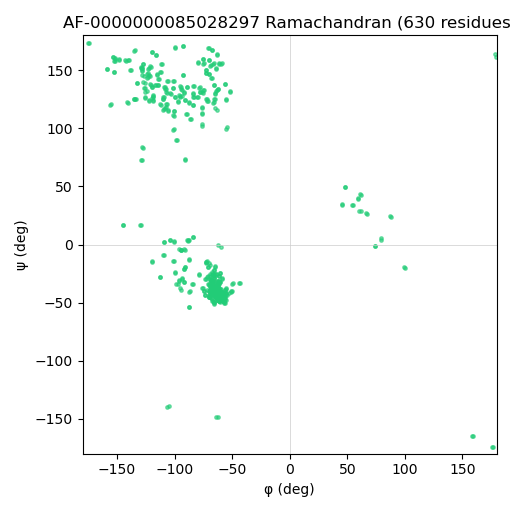15.711 -9.766 -16.859 1 89.62 244 GLY A O 1
ATOM 1937 N N . HIS A 1 245 ? -14.008 -9.484 -15.367 1 90.06 245 HIS A N 1
ATOM 1938 C CA . HIS A 1 245 ? -14.266 -10.805 -14.805 1 90.06 245 HIS A CA 1
ATOM 1939 C C . HIS A 1 245 ? -14.703 -10.703 -13.344 1 90.06 245 HIS A C 1
ATOM 1941 O O . HIS A 1 245 ? -15.164 -11.695 -12.766 1 90.06 245 HIS A O 1
ATOM 1947 N N . THR A 1 246 ? -14.5 -9.578 -12.781 1 94.06 246 THR A N 1
ATOM 1948 C CA . THR A 1 246 ? -14.844 -9.375 -11.375 1 94.06 246 THR A CA 1
ATOM 1949 C C . THR A 1 246 ? -15.391 -7.965 -11.156 1 94.06 246 THR A C 1
ATOM 1951 O O . THR A 1 246 ? -15.195 -7.082 -11.992 1 94.06 246 THR A O 1
ATOM 1954 N N . ALA A 1 247 ? -16.109 -7.844 -10.086 1 95.88 247 ALA A N 1
ATOM 1955 C CA . ALA A 1 247 ? -16.5 -6.539 -9.555 1 95.88 247 ALA A CA 1
ATOM 1956 C C . ALA A 1 247 ? -15.883 -6.305 -8.172 1 95.88 247 ALA A C 1
ATOM 1958 O O . ALA A 1 247 ? -15.32 -7.223 -7.578 1 95.88 247 ALA A O 1
ATOM 1959 N N . THR A 1 248 ? -15.875 -5.086 -7.746 1 95 248 THR A N 1
ATOM 1960 C CA . THR A 1 248 ? -15.398 -4.766 -6.406 1 95 248 THR A CA 1
ATOM 1961 C C . THR A 1 248 ? -16.266 -3.688 -5.77 1 95 248 THR A C 1
ATOM 1963 O O . THR A 1 248 ? -17.047 -3.018 -6.457 1 95 248 THR A O 1
ATOM 1966 N N . PHE A 1 249 ? -16.219 -3.631 -4.441 1 93 249 PHE A N 1
ATOM 1967 C CA . PHE A 1 249 ? -16.875 -2.568 -3.689 1 93 249 PHE A CA 1
ATOM 1968 C C . PHE A 1 249 ? -15.867 -1.511 -3.254 1 93 249 PHE A C 1
ATOM 1970 O O . PHE A 1 249 ? -14.734 -1.836 -2.873 1 93 249 PHE A O 1
ATOM 1977 N N . CYS A 1 250 ? -16.281 -0.312 -3.322 1 90.88 250 CYS A N 1
ATOM 1978 C CA . CYS A 1 250 ? -15.406 0.788 -2.934 1 90.88 250 CYS A CA 1
ATOM 1979 C C . CYS A 1 250 ? -16.219 1.991 -2.469 1 90.88 250 CYS A C 1
ATOM 1981 O O . CYS A 1 250 ? -17.406 2.086 -2.75 1 90.88 250 CYS A O 1
ATOM 1983 N N . ASN A 1 251 ? -15.562 2.848 -1.76 1 90.69 251 ASN A N 1
ATOM 1984 C CA . ASN A 1 251 ? -16.203 4.098 -1.374 1 90.69 251 ASN A CA 1
ATOM 1985 C C . ASN A 1 251 ? -16.344 5.043 -2.562 1 90.69 251 ASN A C 1
ATOM 1987 O O . ASN A 1 251 ? -15.484 5.086 -3.438 1 90.69 251 ASN A O 1
ATOM 1991 N N . ASP A 1 252 ? -17.406 5.812 -2.539 1 91.62 252 ASP A N 1
ATOM 1992 C CA . ASP A 1 252 ? -17.734 6.672 -3.672 1 91.62 252 ASP A CA 1
ATOM 1993 C C . ASP A 1 252 ? -16.641 7.711 -3.906 1 91.62 252 ASP A C 1
ATOM 1995 O O . ASP A 1 252 ? -16.281 7.992 -5.051 1 91.62 252 ASP A O 1
ATOM 1999 N N . ILE A 1 253 ? -16 8.18 -2.846 1 90.12 253 ILE A N 1
ATOM 2000 C CA . ILE A 1 253 ? -14.992 9.227 -2.953 1 90.12 253 ILE A CA 1
ATOM 2001 C C . ILE A 1 253 ? -13.789 8.703 -3.734 1 90.12 253 ILE A C 1
ATOM 2003 O O . ILE A 1 253 ? -13.102 9.469 -4.41 1 90.12 253 ILE A O 1
ATOM 2007 N N . LEU A 1 254 ? -13.547 7.391 -3.67 1 90.81 254 LEU A N 1
ATOM 2008 C CA . LEU A 1 254 ? -12.406 6.797 -4.355 1 90.81 254 LEU A CA 1
ATOM 2009 C C . LEU A 1 254 ? -12.82 6.223 -5.707 1 90.81 254 LEU A C 1
ATOM 2011 O O . LEU A 1 254 ? -12.039 6.234 -6.66 1 90.81 254 LEU A O 1
ATOM 2015 N N . ALA A 1 255 ? -14.039 5.773 -5.816 1 91.62 255 ALA A N 1
ATOM 2016 C CA . ALA A 1 255 ? -14.516 5.098 -7.02 1 91.62 255 ALA A CA 1
ATOM 2017 C C . ALA A 1 255 ? -14.469 6.027 -8.227 1 91.62 255 ALA A C 1
ATOM 2019 O O . ALA A 1 255 ? -13.945 5.656 -9.281 1 91.62 255 ALA A O 1
ATOM 2020 N N . PHE A 1 256 ? -14.93 7.223 -8.086 1 89.25 256 PHE A N 1
ATOM 2021 C CA . PHE A 1 256 ? -15.078 8.141 -9.211 1 89.25 256 PHE A CA 1
ATOM 2022 C C . PHE A 1 256 ? -13.711 8.516 -9.781 1 89.25 256 PHE A C 1
ATOM 2024 O O . PHE A 1 256 ? -13.461 8.352 -10.977 1 89.25 256 PHE A O 1
ATOM 2031 N N . PRO A 1 257 ? -12.812 8.922 -8.945 1 87.31 257 PRO A N 1
ATOM 2032 C CA . PRO A 1 257 ? -11.5 9.258 -9.5 1 87.31 257 PRO A CA 1
ATOM 2033 C C . PRO A 1 257 ? -10.773 8.047 -10.07 1 87.31 257 PRO A C 1
ATOM 2035 O O . PRO A 1 257 ? -10.055 8.164 -11.07 1 87.31 257 PRO A O 1
ATOM 2038 N N . LEU A 1 258 ? -10.891 6.945 -9.492 1 87.75 258 LEU A N 1
ATOM 2039 C CA . LEU A 1 258 ? -10.219 5.738 -9.961 1 87.75 258 LEU A CA 1
ATOM 2040 C C . LEU A 1 258 ? -10.742 5.32 -11.328 1 87.75 258 LEU A C 1
ATOM 2042 O O . LEU A 1 258 ? -9.969 4.922 -12.203 1 87.75 258 LEU A O 1
ATOM 2046 N N . ILE A 1 259 ? -12.008 5.43 -11.508 1 88.19 259 ILE A N 1
ATOM 2047 C CA . ILE A 1 259 ? -12.633 5.07 -12.781 1 88.19 259 ILE A CA 1
ATOM 2048 C C . ILE A 1 259 ? -12.188 6.051 -13.867 1 88.19 259 ILE A C 1
ATOM 2050 O O . ILE A 1 259 ? -11.914 5.652 -15 1 88.19 259 ILE A O 1
ATOM 2054 N N . ARG A 1 260 ? -12.125 7.277 -13.516 1 83.06 260 ARG A N 1
ATOM 2055 C CA . ARG A 1 260 ? -11.711 8.305 -14.469 1 83.06 260 ARG A CA 1
ATOM 2056 C C . ARG A 1 260 ? -10.289 8.062 -14.945 1 83.06 260 ARG A C 1
ATOM 2058 O O . ARG A 1 260 ? -9.961 8.328 -16.109 1 83.06 260 ARG A O 1
ATOM 2065 N N . GLU A 1 261 ? -9.484 7.551 -14.125 1 76.75 261 GLU A N 1
ATOM 2066 C CA . GLU A 1 261 ? -8.094 7.277 -14.453 1 76.75 261 GLU A CA 1
ATOM 2067 C C . GLU A 1 261 ? -7.977 6.152 -15.477 1 76.75 261 GLU A C 1
ATOM 2069 O O . GLU A 1 261 ? -7.059 6.145 -16.297 1 76.75 261 GLU A O 1
ATOM 2074 N N . VAL A 1 262 ? -8.883 5.238 -15.445 1 72.94 262 VAL A N 1
ATOM 2075 C CA . VAL A 1 262 ? -8.789 4.043 -16.281 1 72.94 262 VAL A CA 1
ATOM 2076 C C . VAL A 1 262 ? -9.617 4.227 -17.547 1 72.94 262 VAL A C 1
ATOM 2078 O O . VAL A 1 262 ? -9.383 3.553 -18.547 1 72.94 262 VAL A O 1
ATOM 2081 N N . GLU A 1 263 ? -10.766 4.906 -17.641 1 66.31 263 GLU A N 1
ATOM 2082 C CA . GLU A 1 263 ? -11.805 5.059 -18.656 1 66.31 263 GLU A CA 1
ATOM 2083 C C . GLU A 1 263 ? -11.195 5.418 -20.016 1 66.31 263 GLU A C 1
ATOM 2085 O O . GLU A 1 263 ? -11.688 4.984 -21.047 1 66.31 263 GLU A O 1
ATOM 2090 N N . LYS A 1 264 ? -10.109 6.164 -20.172 1 58.81 264 LYS A N 1
ATOM 2091 C CA . LYS A 1 264 ? -9.766 6.77 -21.453 1 58.81 264 LYS A CA 1
ATOM 2092 C C . LYS A 1 264 ? -9.57 5.703 -22.531 1 58.81 264 LYS A C 1
ATOM 2094 O O . LYS A 1 264 ? -9.555 6.016 -23.719 1 58.81 264 LYS A O 1
ATOM 2099 N N . SER A 1 265 ? -9.648 4.5 -22.328 1 58.16 265 SER A N 1
ATOM 2100 C CA . SER A 1 265 ? -9.234 3.711 -23.469 1 58.16 265 SER A CA 1
ATOM 2101 C C . SER A 1 265 ? -10.055 2.436 -23.609 1 58.16 265 SER A C 1
ATOM 2103 O O . SER A 1 265 ? -9.766 1.581 -24.438 1 58.16 265 SER A O 1
ATOM 2105 N N . GLN A 1 266 ? -11.266 2.445 -22.859 1 66.38 266 GLN A N 1
ATOM 2106 C CA . GLN A 1 266 ? -11.773 1.079 -22.891 1 66.38 266 GLN A CA 1
ATOM 2107 C C . GLN A 1 266 ? -13.141 1.015 -23.562 1 66.38 266 GLN A C 1
ATOM 2109 O O . GLN A 1 266 ? -14 1.865 -23.328 1 66.38 266 GLN A O 1
ATOM 2114 N N . GLU A 1 267 ? -13.32 0.17 -24.562 1 75.12 267 GLU A N 1
ATOM 2115 C CA . GLU A 1 267 ? -14.578 -0.13 -25.234 1 75.12 267 GLU A CA 1
ATOM 2116 C C . GLU A 1 267 ? -15.664 -0.515 -24.234 1 75.12 267 GLU A C 1
ATOM 2118 O O . GLU A 1 267 ? -16.797 -0.044 -24.328 1 75.12 267 GLU A O 1
ATOM 2123 N N . ASP A 1 268 ? -15.383 -1.235 -23.328 1 87.44 268 ASP A N 1
ATOM 2124 C CA . ASP A 1 268 ? -16.266 -1.631 -22.234 1 87.44 268 ASP A CA 1
ATOM 2125 C C . ASP A 1 268 ? -15.984 -0.815 -20.984 1 87.44 268 ASP A C 1
ATOM 2127 O O . ASP A 1 268 ? -15.07 -1.137 -20.219 1 87.44 268 ASP A O 1
ATOM 2131 N N . PRO A 1 269 ? -16.844 0.226 -20.781 1 89.44 269 PRO A N 1
ATOM 2132 C CA . PRO A 1 269 ? -16.516 1.18 -19.719 1 89.44 269 PRO A CA 1
ATOM 2133 C C . PRO A 1 269 ? -16.672 0.579 -18.312 1 89.44 269 PRO A C 1
ATOM 2135 O O . PRO A 1 269 ? -17.547 -0.265 -18.094 1 89.44 269 PRO A O 1
ATOM 2138 N N . LEU A 1 270 ? -15.852 1.021 -17.453 1 92.88 270 LEU A N 1
ATOM 2139 C CA . LEU A 1 270 ? -16 0.746 -16.031 1 92.88 270 LEU A CA 1
ATOM 2140 C C . LEU A 1 270 ? -17.078 1.643 -15.422 1 92.88 270 LEU A C 1
ATOM 2142 O O . LEU A 1 270 ? -17.078 2.855 -15.641 1 92.88 270 LEU A O 1
ATOM 2146 N N . LEU A 1 271 ? -17.969 1.043 -14.688 1 93.38 271 LEU A N 1
ATOM 2147 C CA . LEU A 1 271 ? -19.062 1.779 -14.062 1 93.38 271 LEU A CA 1
ATOM 2148 C C . LEU A 1 271 ? -19.078 1.566 -12.555 1 93.38 271 LEU A C 1
ATOM 2150 O O . LEU A 1 271 ? -18.656 0.512 -12.07 1 93.38 271 LEU A O 1
ATOM 2154 N N . ALA A 1 272 ? -19.484 2.57 -11.852 1 95.25 272 ALA A N 1
ATOM 2155 C CA . ALA A 1 272 ? -19.703 2.518 -10.406 1 95.25 272 ALA A CA 1
ATOM 2156 C C . ALA A 1 272 ? -21.156 2.814 -10.055 1 95.25 272 ALA A C 1
ATOM 2158 O O . ALA A 1 272 ? -21.703 3.836 -10.477 1 95.25 272 ALA A O 1
ATOM 2159 N N . PHE A 1 273 ? -21.766 1.95 -9.266 1 95.5 273 PHE A N 1
ATOM 2160 C CA . PHE A 1 273 ? -23.172 2.094 -8.922 1 95.5 273 PHE A CA 1
ATOM 2161 C C . PHE A 1 273 ? -23.359 2.197 -7.414 1 95.5 273 PHE A C 1
ATOM 2163 O O . PHE A 1 273 ? -22.688 1.491 -6.656 1 95.5 273 PHE A O 1
ATOM 2170 N N . TYR A 1 274 ? -24.234 3.1 -7.051 1 94.94 274 TYR A N 1
ATOM 2171 C CA . TYR A 1 274 ? -24.734 3.031 -5.68 1 94.94 274 TYR A CA 1
ATOM 2172 C C . TYR A 1 274 ? -25.609 1.806 -5.484 1 94.94 274 TYR A C 1
ATOM 2174 O O . TYR A 1 274 ? -26.156 1.261 -6.449 1 94.94 274 TYR A O 1
ATOM 2182 N N . ILE A 1 275 ? -25.672 1.352 -4.305 1 93.25 275 ILE A N 1
ATOM 2183 C CA . ILE A 1 275 ? -26.453 0.166 -3.984 1 93.25 275 ILE A CA 1
ATOM 2184 C C . ILE A 1 275 ? -27.797 0.584 -3.385 1 93.25 275 ILE A C 1
ATOM 2186 O O . ILE A 1 275 ? -27.844 1.307 -2.387 1 93.25 275 ILE A O 1
ATOM 2190 N N . ALA A 1 276 ? -28.797 0.047 -3.986 1 91.38 276 ALA A N 1
ATOM 2191 C CA . ALA A 1 276 ? -30.141 0.37 -3.52 1 91.38 276 ALA A CA 1
ATOM 2192 C C . ALA A 1 276 ? -30.359 -0.096 -2.08 1 91.38 276 ALA A C 1
ATOM 2194 O O . ALA A 1 276 ? -29.922 -1.188 -1.706 1 91.38 276 ALA A O 1
ATOM 2195 N N . ASN A 1 277 ? -30.938 0.742 -1.207 1 84.94 277 ASN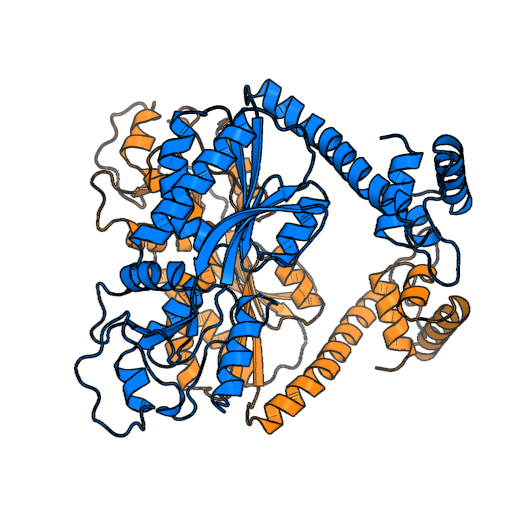 A N 1
ATOM 2196 C CA . ASN A 1 277 ? -31.344 0.449 0.163 1 84.94 277 ASN A CA 1
ATOM 2197 C C . ASN A 1 277 ? -30.141 0.357 1.098 1 84.94 277 ASN A C 1
ATOM 2199 O O . ASN A 1 277 ? -30.266 -0.08 2.242 1 84.94 277 ASN A O 1
ATOM 2203 N N . GLU A 1 278 ? -28.984 0.514 0.55 1 84.56 278 GLU A N 1
ATOM 2204 C CA . GLU A 1 278 ? -27.828 0.585 1.426 1 84.56 278 GLU A CA 1
ATOM 2205 C C . GLU A 1 278 ? -27.734 1.942 2.119 1 84.56 278 GLU A C 1
ATOM 2207 O O . GLU A 1 278 ? -27.5 2.963 1.468 1 84.56 278 GLU A O 1
ATOM 2212 N N . THR A 1 279 ? -27.906 1.911 3.396 1 79.75 279 THR A N 1
ATOM 2213 C CA . THR A 1 279 ? -27.984 3.168 4.133 1 79.75 279 THR A CA 1
ATOM 2214 C C . THR A 1 279 ? -26.734 3.363 4.996 1 79.75 279 THR A C 1
ATOM 2216 O O . THR A 1 279 ? -26.516 4.449 5.539 1 79.75 279 THR A O 1
ATOM 2219 N N . HIS A 1 280 ? -25.984 2.285 5.031 1 83 280 HIS A N 1
ATOM 2220 C CA . HIS A 1 280 ? -24.781 2.406 5.852 1 83 280 HIS A CA 1
ATOM 2221 C C . HIS A 1 280 ? -23.766 3.33 5.199 1 83 280 HIS A C 1
ATOM 2223 O O . HIS A 1 280 ? -23.516 3.234 3.994 1 83 280 HIS A O 1
ATOM 2229 N N . THR A 1 281 ? -23.391 4.332 5.934 1 86.69 281 THR A N 1
ATOM 2230 C CA . THR A 1 281 ? -22.344 5.238 5.488 1 86.69 281 THR A CA 1
ATOM 2231 C C . THR A 1 281 ? -21.094 5.098 6.359 1 86.69 281 THR A C 1
ATOM 2233 O O . THR A 1 281 ? -21.188 4.664 7.512 1 86.69 281 THR A O 1
ATOM 2236 N N . MET A 1 282 ? -20.016 5.316 5.727 1 89.12 282 MET A N 1
ATOM 2237 C CA . MET A 1 282 ? -18.75 5.336 6.457 1 89.12 282 MET A CA 1
ATOM 2238 C C . MET A 1 282 ? -18.297 6.766 6.711 1 89.12 282 MET A C 1
ATOM 2240 O O . MET A 1 282 ? -18.328 7.605 5.809 1 89.12 282 MET A O 1
ATOM 2244 N N . ARG A 1 283 ? -17.875 6.953 7.941 1 92.06 283 ARG A N 1
ATOM 2245 C CA . ARG A 1 283 ? -17.375 8.281 8.305 1 92.06 283 ARG A CA 1
ATOM 2246 C C . ARG A 1 283 ? -15.898 8.406 7.992 1 92.06 283 ARG A C 1
ATOM 2248 O O . ARG A 1 283 ? -15.086 7.586 8.43 1 92.06 283 ARG A O 1
ATOM 2255 N N . SER A 1 284 ? -15.562 9.32 7.203 1 94.06 284 SER A N 1
ATOM 2256 C CA . SER A 1 284 ? -14.164 9.703 7.035 1 94.06 284 SER A CA 1
ATOM 2257 C C . SER A 1 284 ? -13.797 10.875 7.938 1 94.06 284 SER A C 1
ATOM 2259 O O . SER A 1 284 ? -14.562 11.828 8.07 1 94.06 284 SER A O 1
ATOM 2261 N N . SER A 1 285 ? -12.641 10.758 8.586 1 96.69 285 SER A N 1
ATOM 2262 C CA . SER A 1 285 ? -12.266 11.781 9.562 1 96.69 285 SER A CA 1
ATOM 2263 C C . SER A 1 285 ? -10.75 11.898 9.688 1 96.69 285 SER A C 1
ATOM 2265 O O . SER A 1 285 ? -10.016 11.016 9.242 1 96.69 285 SER A O 1
ATOM 2267 N N . ILE A 1 286 ? -10.344 13.008 10.141 1 97.75 286 ILE A N 1
ATOM 2268 C CA . ILE A 1 286 ? -8.984 13.156 10.648 1 97.75 286 ILE A CA 1
ATOM 2269 C C . ILE A 1 286 ? -8.953 12.852 12.141 1 97.75 286 ILE A C 1
ATOM 2271 O O . ILE A 1 286 ? -9.742 13.414 12.914 1 97.75 286 ILE A O 1
ATOM 2275 N N . LEU A 1 287 ? -8.086 11.906 12.5 1 97.12 287 LEU A N 1
ATOM 2276 C CA . LEU A 1 287 ? -7.949 11.508 13.898 1 97.12 287 LEU A CA 1
ATOM 2277 C C . LEU A 1 287 ? -6.652 12.047 14.492 1 97.12 287 LEU A C 1
ATOM 2279 O O . LEU A 1 287 ? -5.613 12.047 13.836 1 97.12 287 LEU A O 1
ATOM 2283 N N . ARG A 1 288 ? -6.738 12.453 15.656 1 94.81 288 ARG A N 1
ATOM 2284 C CA . ARG A 1 288 ? -5.562 12.875 16.422 1 94.81 288 ARG A CA 1
ATOM 2285 C C . ARG A 1 288 ? -5.77 12.664 17.906 1 94.81 288 ARG A C 1
ATOM 2287 O O . ARG A 1 288 ? -6.895 12.438 18.359 1 94.81 288 ARG A O 1
ATOM 2294 N N . LEU A 1 289 ? -4.641 12.625 18.641 1 90.19 289 LEU A N 1
ATOM 2295 C CA . LEU A 1 289 ? -4.73 12.461 20.094 1 90.19 289 LEU A CA 1
ATOM 2296 C C . LEU A 1 289 ? -5.34 13.703 20.734 1 90.19 289 LEU A C 1
ATOM 2298 O O . LEU A 1 289 ? -5.035 14.828 20.344 1 90.19 289 LEU A O 1
ATOM 2302 N N . LYS A 1 290 ? -6.102 13.359 21.734 1 85.38 290 LYS A N 1
ATOM 2303 C CA . LYS A 1 290 ? -6.68 14.469 22.5 1 85.38 290 LYS A CA 1
ATOM 2304 C C . LYS A 1 290 ? -5.641 15.133 23.391 1 85.38 290 LYS A C 1
ATOM 2306 O O . LYS A 1 290 ? -4.609 14.523 23.703 1 85.38 290 LYS A O 1
ATOM 2311 N N . ALA A 1 291 ? -5.926 16.328 23.688 1 64.62 291 ALA A N 1
ATOM 2312 C CA . ALA A 1 291 ? -5.324 17.047 24.797 1 64.62 291 ALA A CA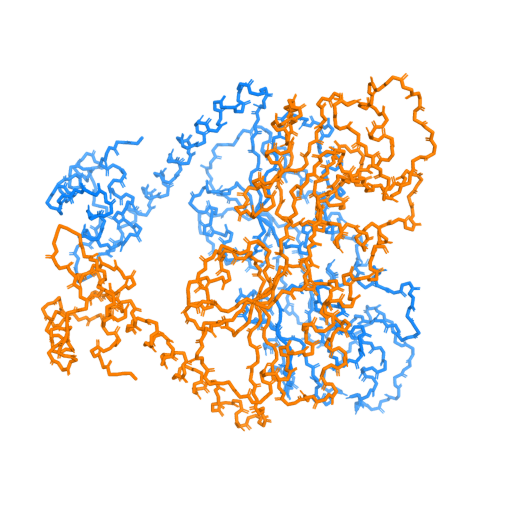 1
ATOM 2313 C C . ALA A 1 291 ? -3.811 17.156 24.625 1 64.62 291 ALA A C 1
ATOM 2315 O O . ALA A 1 291 ? -3.059 17.016 25.594 1 64.62 291 ALA A O 1
ATOM 2316 N N . GLN A 1 292 ? -3.377 17.172 23.516 1 68 292 GLN A N 1
ATOM 2317 C CA . GLN A 1 292 ? -1.958 17.422 23.297 1 68 292 GLN A CA 1
ATOM 2318 C C . GLN A 1 292 ? -1.719 18.844 22.797 1 68 292 GLN A C 1
ATOM 2320 O O . GLN A 1 292 ? -2.531 19.391 22.062 1 68 292 GLN A O 1
ATOM 2325 N N . VAL A 1 293 ? -0.802 19.5 23.453 1 66.5 293 VAL A N 1
ATOM 2326 C CA . VAL A 1 293 ? -0.325 20.766 22.875 1 66.5 293 VAL A CA 1
ATOM 2327 C C . VAL A 1 293 ? 0.409 20.484 21.562 1 66.5 293 VAL A C 1
ATOM 2329 O O . VAL A 1 293 ? 1.284 19.625 21.516 1 66.5 293 VAL A O 1
ATOM 2332 N N . ARG A 1 294 ? -0.106 21.188 20.562 1 78.12 294 ARG A N 1
ATOM 2333 C CA . ARG A 1 294 ? 0.446 20.969 19.219 1 78.12 294 ARG A CA 1
ATOM 2334 C C . ARG A 1 294 ? 1.104 22.234 18.688 1 78.12 294 ARG A C 1
ATOM 2336 O O . ARG A 1 294 ? 0.598 23.344 18.906 1 78.12 294 ARG A O 1
ATOM 2343 N N . PRO A 1 295 ? 2.227 22.016 18.094 1 76.25 295 PRO A N 1
ATOM 2344 C CA . PRO A 1 295 ? 2.832 23.172 17.438 1 76.25 295 PRO A CA 1
ATOM 2345 C C . PRO A 1 295 ? 1.932 23.781 16.375 1 76.25 295 PRO A C 1
ATOM 2347 O O . PRO A 1 295 ? 1.057 23.094 15.836 1 76.25 295 PRO A O 1
ATOM 2350 N N . ARG A 1 296 ? 2.154 25.031 16.109 1 77.69 296 ARG A N 1
ATOM 2351 C CA . ARG A 1 296 ? 1.319 25.781 15.18 1 77.69 296 ARG A CA 1
ATOM 2352 C C . ARG A 1 296 ? 1.311 25.141 13.797 1 77.69 296 ARG A C 1
ATOM 2354 O O . ARG A 1 296 ? 0.266 25.062 13.148 1 77.69 296 ARG A O 1
ATOM 2361 N N . TYR A 1 297 ? 2.469 24.656 13.305 1 82.19 297 TYR A N 1
ATOM 2362 C CA . TYR A 1 297 ? 2.539 24.078 11.969 1 82.19 297 TYR A CA 1
ATOM 2363 C C . TYR A 1 297 ? 1.65 22.844 11.867 1 82.19 297 TYR A C 1
ATOM 2365 O O . TYR A 1 297 ? 1.05 22.594 10.82 1 82.19 297 TYR A O 1
ATOM 2373 N N . LEU A 1 298 ? 1.499 22.125 12.938 1 88.75 298 LEU A N 1
ATOM 2374 C CA . LEU A 1 298 ? 0.667 20.922 12.953 1 88.75 298 LEU A CA 1
ATOM 2375 C C . LEU A 1 298 ? -0.813 21.281 12.945 1 88.75 298 LEU A C 1
ATOM 2377 O O . LEU A 1 298 ? -1.615 20.656 12.266 1 88.75 298 LEU A O 1
ATOM 2381 N N . GLU A 1 299 ? -1.145 22.297 13.695 1 87.25 299 GLU A N 1
ATOM 2382 C CA . GLU A 1 299 ? -2.518 22.797 13.695 1 87.25 299 GLU A CA 1
ATOM 2383 C C . GLU A 1 299 ? -2.912 23.328 12.328 1 87.25 299 GLU A C 1
ATOM 2385 O O . GLU A 1 299 ? -3.998 23.031 11.82 1 87.25 299 GLU A O 1
ATOM 2390 N N . ASP A 1 300 ? -2.018 24.109 11.766 1 87.94 300 ASP A N 1
ATOM 2391 C CA . ASP A 1 300 ? -2.268 24.656 10.438 1 87.94 300 ASP A CA 1
ATOM 2392 C C . ASP A 1 300 ? -2.398 23.547 9.398 1 87.94 300 ASP A C 1
ATOM 2394 O O . ASP A 1 300 ? -3.266 23.609 8.523 1 87.94 300 ASP A O 1
ATOM 2398 N N . PHE A 1 301 ? -1.528 22.562 9.508 1 94.12 301 PHE A N 1
ATOM 2399 C CA . PHE A 1 301 ? -1.594 21.406 8.609 1 94.12 301 PHE A CA 1
ATOM 2400 C C . PHE A 1 301 ? -2.938 20.703 8.727 1 94.12 301 PHE A C 1
ATOM 2402 O O . PHE A 1 301 ? -3.576 20.391 7.719 1 94.12 301 PHE A O 1
ATOM 2409 N N . THR A 1 302 ? -3.367 20.469 9.93 1 94.75 302 THR A N 1
ATOM 2410 C CA . THR A 1 302 ? -4.609 19.75 10.211 1 94.75 302 THR A CA 1
ATOM 2411 C C . THR A 1 302 ? -5.805 20.5 9.625 1 94.75 302 THR A C 1
ATOM 2413 O O . THR A 1 302 ? -6.641 19.891 8.945 1 94.75 302 THR A O 1
ATOM 2416 N N . GLU A 1 303 ? -5.859 21.75 9.883 1 94.31 303 GLU A N 1
ATOM 2417 C CA . GLU A 1 303 ? -6.969 22.562 9.391 1 94.31 303 GLU A CA 1
ATOM 2418 C C . GLU A 1 303 ? -6.977 22.609 7.863 1 94.31 303 GLU A C 1
ATOM 2420 O O . GLU A 1 303 ? -8.031 22.484 7.238 1 94.31 303 GLU A O 1
ATOM 2425 N N . ALA A 1 304 ? -5.816 22.828 7.277 1 94.56 304 ALA A N 1
ATOM 2426 C CA . ALA A 1 304 ? -5.711 22.859 5.82 1 94.56 304 ALA A CA 1
ATOM 2427 C C . ALA A 1 304 ? -6.117 21.531 5.203 1 94.56 304 ALA A C 1
ATOM 2429 O O . ALA A 1 304 ? -6.832 21.5 4.195 1 94.56 304 ALA A O 1
ATOM 2430 N N . LEU A 1 305 ? -5.645 20.453 5.797 1 96.31 305 LEU A N 1
ATOM 2431 C CA . LEU A 1 305 ? -5.977 19.109 5.301 1 96.31 305 LEU A CA 1
ATOM 2432 C C . LEU A 1 305 ? -7.473 18.859 5.406 1 96.31 305 LEU A C 1
ATOM 2434 O O . LEU A 1 305 ? -8.078 18.328 4.473 1 96.31 305 LEU A O 1
ATOM 2438 N N . LEU A 1 306 ? -8.016 19.219 6.539 1 96.81 306 LEU A N 1
ATOM 2439 C CA . LEU A 1 306 ? -9.453 19.047 6.758 1 96.81 306 LEU A CA 1
ATOM 2440 C C . LEU A 1 306 ? -10.258 19.781 5.695 1 96.81 306 LEU A C 1
ATOM 2442 O O . LEU A 1 306 ? -11.164 19.188 5.086 1 96.81 306 LEU A O 1
ATOM 2446 N N . GLN A 1 307 ? -9.945 20.969 5.457 1 95.12 307 GLN A N 1
ATOM 2447 C CA . GLN A 1 307 ? -10.664 21.781 4.473 1 95.12 307 GLN A CA 1
ATOM 2448 C C . GLN A 1 307 ? -10.492 21.219 3.066 1 95.12 307 GLN A C 1
ATOM 2450 O O . GLN A 1 307 ? -11.453 21.156 2.293 1 95.12 307 GLN A O 1
ATOM 2455 N N . TYR A 1 308 ? -9.328 20.828 2.775 1 94.06 308 TYR A N 1
ATOM 2456 C CA . TYR A 1 308 ? -9.047 20.266 1.461 1 94.06 308 TYR A CA 1
ATOM 2457 C C . TYR A 1 308 ? -9.844 18.984 1.232 1 94.06 308 TYR A C 1
ATOM 2459 O O . TYR A 1 308 ? -10.438 18.797 0.166 1 94.06 308 TYR A O 1
ATOM 2467 N N . MET A 1 309 ? -9.82 18.156 2.234 1 93.94 309 MET A N 1
ATOM 2468 C CA . MET A 1 309 ? -10.5 16.859 2.115 1 93.94 309 MET A CA 1
ATOM 2469 C C . MET A 1 309 ? -12.008 17.062 2.006 1 93.94 309 MET A C 1
ATOM 2471 O O . MET A 1 309 ? -12.68 16.328 1.279 1 93.94 309 MET A O 1
ATOM 2475 N N . LYS A 1 310 ? -12.516 18 2.725 1 94.19 310 LYS A N 1
ATOM 2476 C CA . LYS A 1 310 ? -13.938 18.312 2.633 1 94.19 310 LYS A CA 1
ATOM 2477 C C . LYS A 1 310 ? -14.305 18.781 1.231 1 94.19 310 LYS A C 1
ATOM 2479 O O . LYS A 1 310 ? -15.32 18.359 0.672 1 94.19 310 LYS A O 1
ATOM 2484 N N . LYS A 1 311 ? -13.492 19.609 0.72 1 92.12 311 LYS A N 1
ATOM 2485 C CA . LYS A 1 311 ? -13.727 20.109 -0.627 1 92.12 311 LYS A CA 1
ATOM 2486 C C . LYS A 1 311 ? -13.648 19 -1.661 1 92.12 311 LYS A C 1
ATOM 2488 O O . LYS A 1 311 ? -14.477 18.922 -2.572 1 92.12 311 LYS A O 1
ATOM 2493 N N . ALA A 1 312 ? -12.641 18.156 -1.516 1 88.69 312 ALA A N 1
ATOM 2494 C CA . ALA A 1 312 ? -12.484 17.031 -2.43 1 88.69 312 ALA A CA 1
ATOM 2495 C C . ALA A 1 312 ? -13.695 16.109 -2.375 1 88.69 312 ALA A C 1
ATOM 2497 O O . ALA A 1 312 ? -14.164 15.625 -3.41 1 88.69 312 ALA A O 1
ATOM 2498 N N . ALA A 1 313 ? -14.164 15.867 -1.2 1 86.94 313 ALA A N 1
ATOM 2499 C CA . ALA A 1 313 ? -15.328 15 -1.017 1 86.94 313 ALA A CA 1
ATOM 2500 C C . ALA A 1 313 ? -16.578 15.609 -1.661 1 86.94 313 ALA A C 1
ATOM 2502 O O . ALA A 1 313 ? -17.422 14.891 -2.203 1 86.94 313 ALA A O 1
ATOM 2503 N N . ALA A 1 314 ? -16.641 16.891 -1.675 1 85.5 314 ALA A N 1
ATOM 2504 C CA . ALA A 1 314 ? -17.797 17.594 -2.217 1 85.5 314 ALA A CA 1
ATOM 2505 C C . ALA A 1 314 ? -17.75 17.641 -3.742 1 85.5 314 ALA A C 1
ATOM 2507 O O . ALA A 1 314 ? -18.781 17.688 -4.402 1 85.5 314 ALA A O 1
ATOM 2508 N N . THR A 1 315 ? -16.562 17.562 -4.312 1 81.06 315 THR A N 1
ATOM 2509 C CA . THR A 1 315 ? -16.391 17.766 -5.75 1 81.06 315 THR A CA 1
ATOM 2510 C C . THR A 1 315 ? -16.438 16.438 -6.488 1 81.06 315 THR A C 1
ATOM 2512 O O . THR A 1 315 ? -16.766 16.391 -7.676 1 81.06 315 THR A O 1
ATOM 2515 N N . VAL A 1 316 ? -16.047 15.406 -5.898 1 74.38 316 VAL A N 1
ATOM 2516 C CA . VAL A 1 316 ? -15.898 14.125 -6.566 1 74.38 316 VAL A CA 1
ATOM 2517 C C . VAL A 1 316 ? -17.266 13.562 -6.934 1 74.38 316 VAL A C 1
ATOM 2519 O O . VAL A 1 316 ? -17.406 12.867 -7.941 1 74.38 316 VAL A O 1
ATOM 2522 N N . ARG A 1 317 ? -18.328 13.914 -6.246 1 65.75 317 ARG A N 1
ATOM 2523 C CA . ARG A 1 317 ? -19.656 13.375 -6.504 1 65.75 317 ARG A CA 1
ATOM 2524 C C . ARG A 1 317 ? -20.375 14.164 -7.598 1 65.75 317 ARG A C 1
ATOM 2526 O O . ARG A 1 317 ? -20.156 15.367 -7.738 1 65.75 317 ARG A O 1
ATOM 2533 N N . MET B 1 1 ? -1.347 -30.391 14.734 1 59.62 1 MET B N 1
ATOM 2534 C CA . MET B 1 1 ? -0.138 -30.188 15.523 1 59.62 1 MET B CA 1
ATOM 2535 C C . MET B 1 1 ? -0.377 -30.547 16.984 1 59.62 1 MET B C 1
ATOM 2537 O O . MET B 1 1 ? -1.419 -30.203 17.547 1 59.62 1 MET B O 1
ATOM 2541 N N . GLU B 1 2 ? 0.499 -31.406 17.438 1 66.69 2 GLU B N 1
ATOM 2542 C CA . GLU B 1 2 ? 0.425 -31.812 18.844 1 66.69 2 GLU B CA 1
ATOM 2543 C C . GLU B 1 2 ? 0.683 -30.625 19.766 1 66.69 2 GLU B C 1
ATOM 2545 O O . GLU B 1 2 ? 1.315 -29.656 19.375 1 66.69 2 GLU B O 1
ATOM 2550 N N . LEU B 1 3 ? 0.129 -30.75 20.812 1 73.5 3 LEU B N 1
ATOM 2551 C CA . LEU B 1 3 ? 0.23 -29.688 21.797 1 73.5 3 LEU B CA 1
ATOM 2552 C C . LEU B 1 3 ? 1.685 -29.281 22.016 1 73.5 3 LEU B C 1
ATOM 2554 O O . LEU B 1 3 ? 2.002 -28.094 22.109 1 73.5 3 LEU B O 1
ATOM 2558 N N . ALA B 1 4 ? 2.535 -30.266 22.047 1 78.38 4 ALA B N 1
ATOM 2559 C CA . ALA B 1 4 ? 3.953 -30 22.266 1 78.38 4 ALA B CA 1
ATOM 2560 C C . ALA B 1 4 ? 4.543 -29.172 21.141 1 78.38 4 ALA B C 1
ATOM 2562 O O . ALA B 1 4 ? 5.359 -28.281 21.359 1 78.38 4 ALA B O 1
ATOM 2563 N N . GLN B 1 5 ? 4.082 -29.469 19.984 1 80.5 5 GLN B N 1
ATOM 2564 C CA . GLN B 1 5 ? 4.566 -28.766 18.797 1 80.5 5 GLN B CA 1
ATOM 2565 C C . GLN B 1 5 ? 4.078 -27.328 18.781 1 80.5 5 GLN B C 1
ATOM 2567 O O . GLN B 1 5 ? 4.828 -26.406 18.422 1 80.5 5 GLN B O 1
ATOM 2572 N N . LYS B 1 6 ? 2.908 -27.203 19.172 1 80.88 6 LYS B N 1
ATOM 2573 C CA . LYS B 1 6 ? 2.363 -25.844 19.266 1 80.88 6 LYS B CA 1
ATOM 2574 C C . LYS B 1 6 ? 3.109 -25.031 20.312 1 80.88 6 LYS B C 1
ATOM 2576 O O . LYS B 1 6 ? 3.43 -23.859 20.094 1 80.88 6 LYS B O 1
ATOM 2581 N N . MET B 1 7 ? 3.365 -25.703 21.391 1 80.81 7 MET B N 1
ATOM 2582 C CA . MET B 1 7 ? 4.082 -25.047 22.469 1 80.81 7 MET B CA 1
ATOM 2583 C C . MET B 1 7 ? 5.504 -24.688 22.047 1 80.81 7 MET B C 1
ATOM 2585 O O . MET B 1 7 ? 6.012 -23.625 22.406 1 80.81 7 MET B O 1
ATOM 2589 N N . PHE B 1 8 ? 6.121 -25.594 21.297 1 86.56 8 PHE B N 1
ATOM 2590 C CA . PHE B 1 8 ? 7.457 -25.344 20.781 1 86.56 8 PHE B CA 1
ATOM 2591 C C . PHE B 1 8 ? 7.465 -24.109 19.875 1 86.56 8 PHE B C 1
ATOM 2593 O O . PHE B 1 8 ? 8.344 -23.25 19.984 1 86.56 8 PHE B O 1
ATOM 2600 N N . LEU B 1 9 ? 6.477 -24.109 19.016 1 83.31 9 LEU B N 1
ATOM 2601 C CA . LEU B 1 9 ? 6.398 -22.984 18.078 1 83.31 9 LEU B CA 1
ATOM 2602 C C . LEU B 1 9 ? 6.258 -21.672 18.828 1 83.31 9 LEU B C 1
ATOM 2604 O O . LEU B 1 9 ? 6.891 -20.672 18.469 1 83.31 9 LEU B O 1
ATOM 2608 N N . LEU B 1 10 ? 5.504 -21.766 19.766 1 80.25 10 LEU B N 1
ATOM 2609 C CA . LEU B 1 10 ? 5.305 -20.562 20.578 1 80.25 10 LEU B CA 1
ATOM 2610 C C . LEU B 1 10 ? 6.594 -20.172 21.281 1 80.25 10 LEU B C 1
ATOM 2612 O O . LEU B 1 10 ? 6.938 -18.984 21.359 1 80.25 10 LEU B O 1
ATOM 2616 N N . ALA B 1 11 ? 7.23 -21.109 21.734 1 84.69 11 ALA B N 1
ATOM 2617 C CA . ALA B 1 11 ? 8.5 -20.875 22.406 1 84.69 11 ALA B CA 1
ATOM 2618 C C . ALA B 1 11 ? 9.539 -20.328 21.453 1 84.69 11 ALA B C 1
ATOM 2620 O O . ALA B 1 11 ? 10.32 -19.438 21.812 1 84.69 11 ALA B O 1
ATOM 2621 N N . ALA B 1 12 ? 9.531 -20.828 20.328 1 82.94 12 ALA B N 1
ATOM 2622 C CA . ALA B 1 12 ? 10.477 -20.391 19.297 1 82.94 12 ALA B CA 1
ATOM 2623 C C . ALA B 1 12 ? 10.195 -18.953 18.875 1 82.94 12 ALA B C 1
ATOM 2625 O O . ALA B 1 12 ? 11.117 -18.219 18.516 1 82.94 12 ALA B O 1
ATOM 2626 N N . GLU B 1 13 ? 8.961 -18.734 18.766 1 78.88 13 GLU B N 1
ATOM 2627 C CA . GLU B 1 13 ? 8.539 -17.391 18.391 1 78.88 13 GLU B CA 1
ATOM 2628 C C . GLU B 1 13 ? 8.93 -16.375 19.469 1 78.88 13 GLU B C 1
ATOM 2630 O O . GLU B 1 13 ? 9.406 -15.281 19.156 1 78.88 13 GLU B O 1
ATOM 2635 N N . GLU B 1 14 ? 8.789 -16.875 20.641 1 77.12 14 GLU B N 1
ATOM 2636 C CA . GLU B 1 14 ? 9.008 -15.984 21.781 1 77.12 14 GLU B CA 1
ATOM 2637 C C . GLU B 1 14 ? 10.461 -16.016 22.234 1 77.12 14 GLU B C 1
ATOM 2639 O O . GLU B 1 14 ? 10.93 -15.086 22.891 1 77.12 14 GLU B O 1
ATOM 2644 N N . MET B 1 15 ? 11.164 -17.031 21.875 1 80.5 15 MET B N 1
ATOM 2645 C CA . MET B 1 15 ? 12.523 -17.359 22.312 1 80.5 15 MET B CA 1
ATOM 2646 C C . MET B 1 15 ? 12.664 -17.203 23.812 1 80.5 15 MET B C 1
ATOM 2648 O O . MET B 1 15 ? 13.695 -16.719 24.297 1 80.5 15 MET B O 1
ATOM 2652 N N . ASN B 1 16 ? 11.609 -17.5 24.438 1 80.56 16 ASN B N 1
ATOM 2653 C CA . ASN B 1 16 ? 11.484 -17.453 25.891 1 80.56 16 ASN B CA 1
ATOM 2654 C C . ASN B 1 16 ? 10.398 -18.391 26.391 1 80.56 16 ASN B C 1
ATOM 2656 O O . ASN B 1 16 ? 9.219 -18.234 26.062 1 80.56 16 ASN B O 1
ATOM 2660 N N . PHE B 1 17 ? 10.797 -19.406 27.297 1 83.56 17 PHE B N 1
ATOM 2661 C CA . PHE B 1 17 ? 9.883 -20.469 27.688 1 83.56 17 PHE B CA 1
ATOM 2662 C C . PHE B 1 17 ? 8.781 -19.922 28.594 1 83.56 17 PHE B C 1
ATOM 2664 O O . PHE B 1 17 ? 7.625 -20.344 28.5 1 83.56 17 PHE B O 1
ATOM 2671 N N . THR B 1 18 ? 9.172 -19.047 29.281 1 81 18 THR B N 1
ATOM 2672 C CA . THR B 1 18 ? 8.188 -18.484 30.203 1 81 18 THR B CA 1
ATOM 2673 C C . THR B 1 18 ? 7.129 -17.703 29.438 1 81 18 THR B C 1
ATOM 2675 O O . THR B 1 18 ? 5.93 -17.859 29.672 1 81 18 THR B O 1
ATOM 2678 N N . LYS B 1 19 ? 7.609 -16.938 28.484 1 80.38 19 LYS B N 1
ATOM 2679 C CA . LYS B 1 19 ? 6.699 -16.172 27.641 1 80.38 19 LYS B CA 1
ATOM 2680 C C . LYS B 1 19 ? 5.824 -17.078 26.781 1 80.38 19 LYS B C 1
ATOM 2682 O O . LYS B 1 19 ? 4.625 -16.828 26.625 1 80.38 19 LYS B O 1
ATOM 2687 N N . ALA B 1 20 ? 6.41 -18.016 26.297 1 81.88 20 ALA B N 1
ATOM 2688 C CA . ALA B 1 20 ? 5.695 -18.984 25.469 1 81.88 20 ALA B CA 1
ATOM 2689 C C . ALA B 1 20 ? 4.621 -19.703 26.266 1 81.88 20 ALA B C 1
ATOM 2691 O O . ALA B 1 20 ? 3.51 -19.922 25.781 1 81.88 20 ALA B O 1
ATOM 2692 N N . ALA B 1 21 ? 4.891 -20.062 27.453 1 81.38 21 ALA B N 1
ATOM 2693 C CA . ALA B 1 21 ? 3.951 -20.766 28.312 1 81.38 21 ALA B CA 1
ATOM 2694 C C . ALA B 1 21 ? 2.744 -19.891 28.641 1 81.38 21 ALA B C 1
ATOM 2696 O O . ALA B 1 21 ? 1.605 -20.359 28.625 1 81.38 21 ALA B O 1
ATOM 2697 N N . LYS B 1 22 ? 3.006 -18.734 28.766 1 75.94 22 LYS B N 1
ATOM 2698 C CA . LYS B 1 22 ? 1.935 -17.781 29.031 1 75.94 22 LYS B CA 1
ATOM 2699 C C . LYS B 1 22 ? 1.006 -17.656 27.828 1 75.94 22 LYS B C 1
ATOM 2701 O O . LYS B 1 22 ? -0.218 -17.672 27.969 1 75.94 22 LYS B O 1
ATOM 2706 N N . ARG B 1 23 ? 1.634 -17.609 26.688 1 74.56 23 ARG B N 1
ATOM 2707 C CA . ARG B 1 23 ? 0.874 -17.5 25.438 1 74.56 23 ARG B CA 1
ATOM 2708 C C . ARG B 1 23 ? 0.065 -18.766 25.188 1 74.56 23 ARG B C 1
ATOM 2710 O O . ARG B 1 23 ? -1.024 -18.703 24.609 1 74.56 23 ARG B O 1
ATOM 2717 N N . ALA B 1 24 ? 0.51 -19.719 25.688 1 72.19 24 ALA B N 1
ATOM 2718 C CA . ALA B 1 24 ? -0.129 -21.016 25.469 1 72.19 24 ALA B CA 1
ATOM 2719 C C . ALA B 1 24 ? -1.12 -21.344 26.594 1 72.19 24 ALA B C 1
ATOM 2721 O O . ALA B 1 24 ? -1.813 -22.359 26.547 1 72.19 24 ALA B O 1
ATOM 2722 N N . PHE B 1 25 ? -1.136 -20.484 27.547 1 73.5 25 PHE B N 1
ATOM 2723 C CA . PHE B 1 25 ? -2.021 -20.641 28.688 1 73.5 25 PHE B CA 1
ATOM 2724 C C . PHE B 1 25 ? -1.702 -21.922 29.438 1 73.5 25 PHE B C 1
ATOM 2726 O O . PHE B 1 25 ? -2.607 -22.672 29.828 1 73.5 25 PHE B O 1
ATOM 2733 N N . VAL B 1 26 ? -0.465 -22.125 29.594 1 77.5 26 VAL B N 1
ATOM 2734 C CA . VAL B 1 26 ? 0.012 -23.266 30.375 1 77.5 26 VAL B CA 1
ATOM 2735 C C . VAL B 1 26 ? 1.126 -22.812 31.312 1 77.5 26 VAL B C 1
ATOM 2737 O O . VAL B 1 26 ? 1.576 -21.672 31.25 1 77.5 26 VAL B O 1
ATOM 2740 N N . THR B 1 27 ? 1.504 -23.672 32.312 1 75.62 27 THR B N 1
ATOM 2741 C CA . THR B 1 27 ? 2.641 -23.391 33.188 1 75.62 27 THR B CA 1
ATOM 2742 C C . THR B 1 27 ? 3.955 -23.578 32.406 1 75.62 27 THR B C 1
ATOM 2744 O O . THR B 1 27 ? 4.012 -24.297 31.422 1 75.62 27 THR B O 1
ATOM 2747 N N . GLN B 1 28 ? 4.871 -22.719 32.938 1 84.25 28 GLN B N 1
ATOM 2748 C CA . GLN B 1 28 ? 6.191 -22.875 32.344 1 84.25 28 GLN B CA 1
ATOM 2749 C C . GLN B 1 28 ? 6.688 -24.312 32.438 1 84.25 28 GLN B C 1
ATOM 2751 O O . GLN B 1 28 ? 7.336 -24.828 31.531 1 84.25 28 GLN B O 1
ATOM 2756 N N . GLN B 1 29 ? 6.461 -24.828 33.562 1 83.44 29 GLN B N 1
ATOM 2757 C CA . GLN B 1 29 ? 6.84 -26.219 33.75 1 83.44 29 GLN B CA 1
ATOM 2758 C C . GLN B 1 29 ? 6.168 -27.109 32.719 1 83.44 29 GLN B C 1
ATOM 2760 O O . GLN B 1 29 ? 6.805 -28 32.156 1 83.44 29 GLN B O 1
ATOM 2765 N N . CYS B 1 30 ? 4.949 -26.844 32.594 1 82 30 CYS B N 1
ATOM 2766 C CA . CYS B 1 30 ? 4.195 -27.609 31.609 1 82 30 CYS B CA 1
ATOM 2767 C C . CYS B 1 30 ? 4.781 -27.422 30.203 1 82 30 CYS B C 1
ATOM 2769 O O . CYS B 1 30 ? 4.992 -28.391 29.484 1 82 30 CYS B O 1
ATOM 2771 N N . LEU B 1 31 ? 5.035 -26.25 29.906 1 86.19 31 LEU B N 1
ATOM 2772 C CA . LEU B 1 31 ? 5.602 -25.953 28.594 1 86.19 31 LEU B CA 1
ATOM 2773 C C . LEU B 1 31 ? 6.977 -26.594 28.438 1 86.19 31 LEU B C 1
ATOM 2775 O O . LEU B 1 31 ? 7.266 -27.219 27.422 1 86.19 31 LEU B O 1
ATOM 2779 N N . SER B 1 32 ? 7.75 -26.422 29.469 1 86 32 SER B N 1
ATOM 2780 C CA . SER B 1 32 ? 9.094 -26.984 29.453 1 86 32 SER B CA 1
ATOM 2781 C C . SER B 1 32 ? 9.039 -28.516 29.312 1 86 32 SER B C 1
ATOM 2783 O O . SER B 1 32 ? 9.844 -29.109 28.594 1 86 32 SER B O 1
ATOM 2785 N N . GLU B 1 33 ? 8.164 -28.969 30.016 1 85.69 33 GLU B N 1
ATOM 2786 C CA . GLU B 1 33 ? 8 -30.422 29.969 1 85.69 33 GLU B CA 1
ATOM 2787 C C . GLU B 1 33 ? 7.602 -30.891 28.562 1 85.69 33 GLU B C 1
ATOM 2789 O O . GLU B 1 33 ? 8.109 -31.891 28.078 1 85.69 33 GLU B O 1
ATOM 2794 N N . HIS B 1 34 ? 6.691 -30.156 28.062 1 85.31 34 HIS B N 1
ATOM 2795 C CA . HIS B 1 34 ? 6.25 -30.5 26.719 1 85.31 34 HIS B CA 1
ATOM 2796 C C . HIS B 1 34 ? 7.391 -30.359 25.719 1 85.31 34 HIS B C 1
ATOM 2798 O O . HIS B 1 34 ? 7.539 -31.188 24.812 1 85.31 34 HIS B O 1
ATOM 2804 N N . ILE B 1 35 ? 8.18 -29.391 25.906 1 86.88 35 ILE B N 1
ATOM 2805 C CA . ILE B 1 35 ? 9.312 -29.172 25.016 1 86.88 35 ILE B CA 1
ATOM 2806 C C . ILE B 1 35 ? 10.352 -30.266 25.219 1 86.88 35 ILE B C 1
ATOM 2808 O O . ILE B 1 35 ? 10.898 -30.797 24.25 1 86.88 35 ILE B O 1
ATOM 2812 N N . SER B 1 36 ? 10.57 -30.5 26.484 1 86.62 36 SER B N 1
ATOM 2813 C CA . SER B 1 36 ? 11.492 -31.594 26.812 1 86.62 36 SER B CA 1
ATOM 2814 C C . SER B 1 36 ? 11.008 -32.906 26.219 1 86.62 36 SER B C 1
ATOM 2816 O O . SER B 1 36 ? 11.805 -33.688 25.688 1 86.62 36 SER B O 1
ATOM 2818 N N . LYS B 1 37 ? 9.789 -33.125 26.375 1 82.69 37 LYS B N 1
ATOM 2819 C CA . LYS B 1 37 ? 9.195 -34.312 25.797 1 82.69 37 LYS B CA 1
ATOM 2820 C C . LYS B 1 37 ? 9.375 -34.344 24.281 1 82.69 37 LYS B C 1
ATOM 2822 O O . LYS B 1 37 ? 9.703 -35.406 23.719 1 82.69 37 LYS B O 1
ATOM 2827 N N . LEU B 1 38 ? 9.18 -33.281 23.703 1 82.94 38 LEU B N 1
ATOM 2828 C CA . LEU B 1 38 ? 9.344 -33.156 22.25 1 82.94 38 LEU B CA 1
ATOM 2829 C C . LEU B 1 38 ? 10.797 -33.406 21.844 1 82.94 38 LEU B C 1
ATOM 2831 O O . LEU B 1 38 ? 11.07 -34.094 20.859 1 82.94 38 LEU B O 1
ATOM 2835 N N . GLU B 1 39 ? 11.719 -32.875 22.625 1 85.69 39 GLU B N 1
ATOM 2836 C CA . GLU B 1 39 ? 13.141 -33.062 22.375 1 85.69 39 GLU B CA 1
ATOM 2837 C C . GLU B 1 39 ? 13.539 -34.531 22.547 1 85.69 39 GLU B C 1
ATOM 2839 O O . GLU B 1 39 ? 14.336 -35.062 21.766 1 85.69 39 GLU B O 1
ATOM 2844 N N . LYS B 1 40 ? 12.953 -35.125 23.516 1 81.88 40 LYS B N 1
ATOM 2845 C CA . LYS B 1 40 ? 13.195 -36.531 23.734 1 81.88 40 LYS B CA 1
ATOM 2846 C C . LYS B 1 40 ? 12.641 -37.375 22.594 1 81.88 40 LYS B C 1
ATOM 2848 O O . LYS B 1 40 ? 13.297 -38.312 22.109 1 81.88 40 LYS B O 1
ATOM 2853 N N . GLN B 1 41 ? 11.477 -37.031 22.188 1 78.62 41 GLN B N 1
ATOM 2854 C CA . GLN B 1 41 ? 10.836 -37.75 21.094 1 78.62 41 GLN B CA 1
ATOM 2855 C C . GLN B 1 41 ? 11.648 -37.625 19.797 1 78.62 41 GLN B C 1
ATOM 2857 O O . GLN B 1 41 ? 11.742 -38.562 19.031 1 78.62 41 GLN B O 1
ATOM 2862 N N . LEU B 1 42 ? 12.234 -36.469 19.656 1 78 42 LEU B N 1
ATOM 2863 C CA . LEU B 1 42 ? 12.961 -36.156 18.422 1 78 42 LEU B CA 1
ATOM 2864 C C . LEU B 1 42 ? 14.445 -36.469 18.578 1 78 42 LEU B C 1
ATOM 2866 O O . LEU B 1 42 ? 15.203 -36.375 17.609 1 78 42 LEU B O 1
ATOM 2870 N N . HIS B 1 43 ? 14.828 -36.844 19.75 1 77.44 43 HIS B N 1
ATOM 2871 C CA . HIS B 1 43 ? 16.188 -37.188 20.094 1 77.44 43 HIS B CA 1
ATOM 2872 C C . HIS B 1 43 ? 17.172 -36.094 19.734 1 77.44 43 HIS B C 1
ATOM 2874 O O . HIS B 1 43 ? 18.25 -36.344 19.203 1 77.44 43 HIS B O 1
ATOM 2880 N N . THR B 1 44 ? 16.719 -34.938 19.859 1 78.88 44 THR B N 1
ATOM 2881 C CA . THR B 1 44 ? 17.578 -33.781 19.641 1 78.88 44 THR B CA 1
ATOM 2882 C C . THR B 1 44 ? 17.141 -32.625 20.547 1 78.88 44 THR B C 1
ATOM 2884 O O . THR B 1 44 ? 16 -32.562 21.016 1 78.88 44 THR B O 1
ATOM 2887 N N . LYS B 1 45 ? 18.094 -31.719 20.719 1 85.19 45 LYS B N 1
ATOM 2888 C CA . LYS B 1 45 ? 17.766 -30.484 21.422 1 85.19 45 LYS B CA 1
ATOM 2889 C C . LYS B 1 45 ? 17.266 -29.422 20.453 1 85.19 45 LYS B C 1
ATOM 2891 O O . LYS B 1 45 ? 17.781 -29.281 19.344 1 85.19 45 LYS B O 1
ATOM 2896 N N . LEU B 1 46 ? 16.234 -28.812 20.891 1 87.06 46 LEU B N 1
ATOM 2897 C CA . LEU B 1 46 ? 15.625 -27.797 20.031 1 87.06 46 LEU B CA 1
ATOM 2898 C C . LEU B 1 46 ? 16.047 -26.406 20.453 1 87.06 46 LEU B C 1
ATOM 2900 O O . LEU B 1 46 ? 16.016 -25.469 19.641 1 87.06 46 LEU B O 1
ATOM 2904 N N . PHE B 1 47 ? 16.391 -26.344 21.703 1 88.94 47 PHE B N 1
ATOM 2905 C CA . PHE B 1 47 ? 16.844 -25.078 22.25 1 88.94 47 PHE B CA 1
ATOM 2906 C C . PHE B 1 47 ? 18.203 -25.219 22.922 1 88.94 47 PHE B C 1
ATOM 2908 O O . PHE B 1 47 ? 18.516 -26.281 23.484 1 88.94 47 PHE B O 1
ATOM 2915 N N . LEU B 1 48 ? 19.047 -24.266 22.719 1 82.38 48 LEU B N 1
ATOM 2916 C CA . LEU B 1 48 ? 20.219 -24.094 23.562 1 82.38 48 LEU B CA 1
ATOM 2917 C C . LEU B 1 48 ? 19.906 -23.188 24.75 1 82.38 48 LEU B C 1
ATOM 2919 O O . LEU B 1 48 ? 19.547 -22.016 24.578 1 82.38 48 LEU B O 1
ATOM 2923 N N . ARG B 1 49 ? 19.953 -23.922 25.906 1 76.88 49 ARG B N 1
ATOM 2924 C CA . ARG B 1 49 ? 19.562 -23.219 27.125 1 76.88 49 ARG B CA 1
ATOM 2925 C C . ARG B 1 49 ? 20.766 -22.562 27.812 1 76.88 49 ARG B C 1
ATOM 2927 O O . ARG B 1 49 ? 21.578 -23.266 28.422 1 76.88 49 ARG B O 1
ATOM 2934 N N . GLY B 1 50 ? 21.25 -21.594 27.312 1 65.69 50 GLY B N 1
ATOM 2935 C CA . GLY B 1 50 ? 22.312 -20.812 27.938 1 65.69 50 GLY B CA 1
ATOM 2936 C C . GLY B 1 50 ? 21.844 -19.5 28.516 1 65.69 50 GLY B C 1
ATOM 2937 O O . GLY B 1 50 ? 20.75 -19.406 29.062 1 65.69 50 GLY B O 1
ATOM 2938 N N . ARG B 1 51 ? 22.547 -18.531 28.359 1 63.28 51 ARG B N 1
ATOM 2939 C CA . ARG B 1 51 ? 22.203 -17.188 28.828 1 63.28 51 ARG B CA 1
ATOM 2940 C C . ARG B 1 51 ? 20.969 -16.672 28.094 1 63.28 51 ARG B C 1
ATOM 2942 O O . ARG B 1 51 ? 20.094 -16.047 28.719 1 63.28 51 ARG B O 1
ATOM 2949 N N . HIS B 1 52 ? 20.828 -16.922 26.828 1 75.5 52 HIS B N 1
ATOM 2950 C CA . HIS B 1 52 ? 19.672 -16.641 25.984 1 75.5 52 HIS B CA 1
ATOM 2951 C C . HIS B 1 52 ? 19.188 -17.891 25.266 1 75.5 52 HIS B C 1
ATOM 2953 O O . HIS B 1 52 ? 19.984 -18.719 24.828 1 75.5 52 HIS B O 1
ATOM 2959 N N . LEU B 1 53 ? 17.891 -18.047 25.312 1 80.62 53 LEU B N 1
ATOM 2960 C CA . LEU B 1 53 ? 17.281 -19.172 24.578 1 80.62 53 LEU B CA 1
ATOM 2961 C C . LEU B 1 53 ? 17.516 -19.016 23.078 1 80.62 53 LEU B C 1
ATOM 2963 O O . LEU B 1 53 ? 17.25 -17.969 22.516 1 80.62 53 LEU B O 1
ATOM 2967 N N . GLN B 1 54 ? 18.203 -19.891 22.578 1 82.94 54 GLN B N 1
ATOM 2968 C CA . GLN B 1 54 ? 18.453 -19.906 21.141 1 82.94 54 GLN B CA 1
ATOM 2969 C C . GLN B 1 54 ? 17.969 -21.219 20.516 1 82.94 54 GLN B C 1
ATOM 2971 O O . GLN B 1 54 ? 17.984 -22.266 21.172 1 82.94 54 GLN B O 1
ATOM 2976 N N . LEU B 1 55 ? 17.516 -21.031 19.359 1 82.81 55 LEU B N 1
ATOM 2977 C CA . LEU B 1 55 ? 17.141 -22.234 18.625 1 82.81 55 LEU B CA 1
ATOM 2978 C C . LEU B 1 55 ? 18.375 -22.969 18.125 1 82.81 55 LEU B C 1
ATOM 2980 O O . LEU B 1 55 ? 19.344 -22.344 17.703 1 82.81 55 LEU B O 1
ATOM 2984 N N . THR B 1 56 ? 18.406 -24.25 18.328 1 78.69 56 THR B N 1
ATOM 2985 C CA . THR B 1 56 ? 19.391 -25.062 17.641 1 78.69 56 THR B CA 1
ATOM 2986 C C . THR B 1 56 ? 19.094 -25.172 16.156 1 78.69 56 THR B C 1
ATOM 2988 O O . THR B 1 56 ? 18.047 -24.688 15.695 1 78.69 56 THR B O 1
ATOM 2991 N N . GLU B 1 57 ? 20.016 -25.688 15.422 1 71.56 57 GLU B N 1
ATOM 2992 C CA . GLU B 1 57 ? 19.75 -25.922 14 1 71.56 57 GLU B CA 1
ATOM 2993 C C . GLU B 1 57 ? 18.516 -26.797 13.812 1 71.56 57 GLU B C 1
ATOM 2995 O O . GLU B 1 57 ? 17.703 -26.562 12.914 1 71.56 57 GLU B O 1
ATOM 3000 N N . SER B 1 58 ? 18.484 -27.734 14.727 1 74.19 58 SER B N 1
ATOM 3001 C CA . SER B 1 58 ? 17.312 -28.594 14.703 1 74.19 58 SER B CA 1
ATOM 3002 C C . SER B 1 58 ? 16.047 -27.828 15.086 1 74.19 58 SER B C 1
ATOM 3004 O O . SER B 1 58 ? 14.984 -28.078 14.523 1 74.19 58 SER B O 1
ATOM 3006 N N . GLY B 1 59 ? 16.25 -26.953 15.961 1 79.38 59 GLY B N 1
ATOM 3007 C CA . GLY B 1 59 ? 15.133 -26.094 16.344 1 79.38 59 GLY B CA 1
ATOM 3008 C C . GLY B 1 59 ? 14.625 -25.219 15.211 1 79.38 59 GLY B C 1
ATOM 3009 O O . GLY B 1 59 ? 13.414 -25.125 14.992 1 79.38 59 GLY B O 1
ATOM 3010 N N . LYS B 1 60 ? 15.469 -24.719 14.523 1 74.69 60 LYS B N 1
ATOM 3011 C CA . LYS B 1 60 ? 15.117 -23.875 13.375 1 74.69 60 LYS B CA 1
ATOM 3012 C C . LYS B 1 60 ? 14.391 -24.688 12.305 1 74.69 60 LYS B C 1
ATOM 3014 O O . LYS B 1 60 ? 13.391 -24.219 11.742 1 74.69 60 LYS B O 1
ATOM 3019 N N . ALA B 1 61 ? 14.898 -25.844 12.156 1 67.31 61 ALA B N 1
ATOM 3020 C CA . ALA B 1 61 ? 14.281 -26.734 11.172 1 67.31 61 ALA B CA 1
ATOM 3021 C C . ALA B 1 61 ? 12.859 -27.109 11.594 1 67.31 61 ALA B C 1
ATOM 3023 O O . ALA B 1 61 ? 11.953 -27.141 10.758 1 67.31 61 ALA B O 1
ATOM 3024 N N . LEU B 1 62 ? 12.734 -27.344 12.844 1 77.06 62 LEU B N 1
ATOM 3025 C CA . LEU B 1 62 ? 11.414 -27.734 13.328 1 77.06 62 LEU B CA 1
ATOM 3026 C C . LEU B 1 62 ? 10.438 -26.562 13.266 1 77.06 62 LEU B C 1
ATOM 3028 O O . LEU B 1 62 ? 9.266 -26.75 12.922 1 77.06 62 LEU B O 1
ATOM 3032 N N . VAL B 1 63 ? 10.938 -25.453 13.602 1 77.12 63 VAL B N 1
ATOM 3033 C CA . VAL B 1 63 ? 10.094 -24.266 13.492 1 77.12 63 VAL B CA 1
ATOM 3034 C C . VAL B 1 63 ? 9.57 -24.141 12.07 1 77.12 63 VAL B C 1
ATOM 3036 O O . VAL B 1 63 ? 8.367 -23.953 11.852 1 77.12 63 VAL B O 1
ATOM 3039 N N . SER B 1 64 ? 10.414 -24.266 11.219 1 64 64 SER B N 1
ATOM 3040 C CA . SER B 1 64 ? 10.039 -24.172 9.812 1 64 64 SER B CA 1
ATOM 3041 C C . SER B 1 64 ? 9 -25.219 9.438 1 64 64 SER B C 1
ATOM 3043 O O . SER B 1 64 ? 8.008 -24.906 8.781 1 64 64 SER B O 1
ATOM 3045 N N . THR B 1 65 ? 9.25 -26.359 9.953 1 64.5 65 THR B N 1
ATOM 3046 C CA . THR B 1 65 ? 8.367 -27.469 9.641 1 64.5 65 THR B CA 1
ATOM 3047 C C . THR B 1 65 ? 7.004 -27.281 10.289 1 64.5 65 THR B C 1
ATOM 3049 O O . THR B 1 65 ? 5.973 -27.484 9.648 1 64.5 65 THR B O 1
ATOM 3052 N N . LEU B 1 66 ? 7.031 -26.906 11.516 1 73.38 66 LEU B N 1
ATOM 3053 C CA . LEU B 1 66 ? 5.773 -26.766 12.242 1 73.38 66 LEU B CA 1
ATOM 3054 C C . LEU B 1 66 ? 4.953 -25.594 11.695 1 73.38 66 LEU B C 1
ATOM 3056 O O . LEU B 1 66 ? 3.725 -25.672 11.648 1 73.38 66 LEU B O 1
ATOM 3060 N N . GLN B 1 67 ? 5.668 -24.641 11.398 1 66.31 67 GLN B N 1
ATOM 3061 C CA . GLN B 1 67 ? 4.969 -23.531 10.766 1 66.31 67 GLN B CA 1
ATOM 3062 C C . GLN B 1 67 ? 4.301 -23.953 9.461 1 66.31 67 GLN B C 1
ATOM 3064 O O . GLN B 1 67 ? 3.182 -23.531 9.164 1 66.31 67 GLN B O 1
ATOM 3069 N N . GLN B 1 68 ? 4.949 -24.844 8.875 1 59.09 68 GLN B N 1
ATOM 3070 C CA . GLN B 1 68 ? 4.379 -25.422 7.664 1 59.09 68 GLN B CA 1
ATOM 3071 C C . GLN B 1 68 ? 3.143 -26.266 7.984 1 59.09 68 GLN B C 1
ATOM 3073 O O . GLN B 1 68 ? 2.133 -26.188 7.281 1 59.09 68 GLN B O 1
ATOM 3078 N N . ILE B 1 69 ? 3.311 -26.953 9 1 60.91 69 ILE B N 1
ATOM 3079 C CA . ILE B 1 69 ? 2.211 -27.812 9.422 1 60.91 69 ILE B CA 1
ATOM 3080 C C . ILE B 1 69 ? 1.02 -26.953 9.852 1 60.91 69 ILE B C 1
ATOM 3082 O O . ILE B 1 69 ? -0.121 -27.234 9.477 1 60.91 69 ILE B O 1
ATOM 3086 N N . GLN B 1 70 ? 1.37 -26.031 10.68 1 62.19 70 GLN B N 1
ATOM 3087 C CA . GLN B 1 70 ? 0.312 -25.125 11.141 1 62.19 70 GLN B CA 1
ATOM 3088 C C . GLN B 1 70 ? -0.401 -24.469 9.961 1 62.19 70 GLN B C 1
ATOM 3090 O O . GLN B 1 70 ? -1.629 -24.359 9.961 1 62.19 70 GLN B O 1
ATOM 3095 N N . HIS B 1 71 ? 0.358 -24.141 9.172 1 57.19 71 HIS B N 1
ATOM 3096 C CA . HIS B 1 71 ? -0.189 -23.547 7.957 1 57.19 71 HIS B CA 1
ATOM 3097 C C . HIS B 1 71 ? -1.045 -24.547 7.191 1 57.19 71 HIS B C 1
ATOM 3099 O O . HIS B 1 71 ? -2.125 -24.203 6.707 1 57.19 71 HIS B O 1
ATOM 3105 N N . LEU B 1 72 ? -0.527 -25.656 7.156 1 52.69 72 LEU B N 1
ATOM 3106 C CA . LEU B 1 72 ? -1.266 -26.719 6.496 1 52.69 72 LEU B CA 1
ATOM 3107 C C . LEU B 1 72 ? -2.576 -27.016 7.219 1 52.69 72 LEU B C 1
ATOM 3109 O O . LEU B 1 72 ? -3.609 -27.219 6.578 1 52.69 72 LEU B O 1
ATOM 3113 N N . GLU B 1 73 ? -2.436 -26.984 8.531 1 55.31 73 GLU B N 1
ATOM 3114 C CA . GLU B 1 73 ? -3.635 -27.219 9.328 1 55.31 73 GLU B CA 1
ATOM 3115 C C . GLU B 1 73 ? -4.637 -26.078 9.164 1 55.31 73 GLU B C 1
ATOM 3117 O O . GLU B 1 73 ? -5.84 -26.312 9.062 1 55.31 73 GLU B O 1
ATOM 3122 N N . GLU B 1 74 ? -4.113 -24.938 9.297 1 52.5 74 GLU B N 1
ATOM 3123 C CA . GLU B 1 74 ? -4.965 -23.766 9.117 1 52.5 74 GLU B CA 1
ATOM 3124 C C . GLU B 1 74 ? -5.566 -23.734 7.719 1 52.5 74 GLU B C 1
ATOM 3126 O O . GLU B 1 74 ? -6.738 -23.391 7.551 1 52.5 74 GLU B O 1
ATOM 3131 N N . ASN B 1 75 ? -4.703 -24.016 6.906 1 48.41 75 ASN B N 1
ATOM 3132 C CA . ASN B 1 75 ? -5.16 -24.109 5.523 1 48.41 75 ASN B CA 1
ATOM 3133 C C . ASN B 1 75 ? -6.145 -25.25 5.324 1 48.41 75 ASN B C 1
ATOM 3135 O O . ASN B 1 75 ? -6.977 -25.219 4.418 1 48.41 75 ASN B O 1
ATOM 3139 N N . LEU B 1 76 ? -5.902 -26.172 6.227 1 48.62 76 LEU B N 1
ATOM 3140 C CA . LEU B 1 76 ? -6.863 -27.266 6.105 1 48.62 76 LEU B CA 1
ATOM 3141 C C . LEU B 1 76 ? -8.289 -26.75 6.262 1 48.62 76 LEU B C 1
ATOM 3143 O O . LEU B 1 76 ? -9.188 -27.156 5.516 1 48.62 76 LEU B O 1
ATOM 3147 N N . GLU B 1 77 ? -8.414 -25.984 7.312 1 44.97 77 GLU B N 1
ATOM 3148 C CA . GLU B 1 77 ? -9.758 -25.438 7.461 1 44.97 77 GLU B CA 1
ATOM 3149 C C . GLU B 1 77 ? -10.141 -24.578 6.258 1 44.97 77 GLU B C 1
ATOM 3151 O O . GLU B 1 77 ? -11.266 -24.656 5.762 1 44.97 77 GLU B O 1
ATOM 3156 N N . HIS B 1 78 ? -9.25 -23.734 5.891 1 46.47 78 HIS B N 1
ATOM 3157 C CA . HIS B 1 78 ? -9.508 -22.969 4.68 1 46.47 78 HIS B CA 1
ATOM 3158 C C . HIS B 1 78 ? -9.648 -23.875 3.465 1 46.47 78 HIS B C 1
ATOM 3160 O O . HIS B 1 78 ? -10.516 -23.656 2.615 1 46.47 78 HIS B O 1
ATOM 3166 N N . ARG B 1 79 ? -8.836 -24.906 3.451 1 46.28 79 ARG B N 1
ATOM 3167 C CA . ARG B 1 79 ? -8.906 -25.891 2.369 1 46.28 79 ARG B CA 1
ATOM 3168 C C . ARG B 1 79 ? -10.234 -26.625 2.383 1 46.28 79 ARG B C 1
ATOM 3170 O O . ARG B 1 79 ? -10.812 -26.906 1.328 1 46.28 79 ARG B O 1
ATOM 3177 N N . ILE B 1 80 ? -10.625 -26.938 3.537 1 46.84 80 ILE B N 1
ATOM 3178 C CA . ILE B 1 80 ? -11.93 -27.594 3.611 1 46.84 80 ILE B CA 1
ATOM 3179 C C . ILE B 1 80 ? -13.016 -26.672 3.074 1 46.84 80 ILE B C 1
ATOM 3181 O O . ILE B 1 80 ? -13.883 -27.094 2.309 1 46.84 80 ILE B O 1
ATOM 3185 N N . GLN B 1 81 ? -12.875 -25.516 3.473 1 45.53 81 GLN B N 1
ATOM 3186 C CA . GLN B 1 81 ? -13.852 -24.547 2.975 1 45.53 81 GLN B CA 1
ATOM 3187 C C . GLN B 1 81 ? -13.703 -24.344 1.47 1 45.53 81 GLN B C 1
ATOM 3189 O O . GLN B 1 81 ? -14.703 -24.234 0.754 1 45.53 81 GLN B O 1
ATOM 3194 N N . GLU B 1 82 ? -12.484 -24.297 1.077 1 47 82 GLU B N 1
ATOM 3195 C CA . GLU B 1 82 ? -12.211 -24.172 -0.352 1 47 82 GLU B CA 1
ATOM 3196 C C . GLU B 1 82 ? -12.711 -25.406 -1.115 1 47 82 GLU B C 1
ATOM 3198 O O . GLU B 1 82 ? -13.273 -25.266 -2.203 1 47 82 GLU B O 1
ATOM 3203 N N . ILE B 1 83 ? -12.453 -26.578 -0.592 1 47.28 83 ILE B N 1
ATOM 3204 C CA . ILE B 1 83 ? -12.969 -27.812 -1.181 1 47.28 83 ILE B CA 1
ATOM 3205 C C . ILE B 1 83 ? -14.492 -27.75 -1.244 1 47.28 83 ILE B C 1
ATOM 3207 O O . ILE B 1 83 ? -15.094 -28.125 -2.256 1 47.28 83 ILE B O 1
ATOM 3211 N N . GLU B 1 84 ? -14.961 -27.312 -0.273 1 48.06 84 GLU B N 1
ATOM 3212 C CA . GLU B 1 84 ? -16.422 -27.234 -0.273 1 48.06 84 GLU B CA 1
ATOM 3213 C C . GLU B 1 84 ? -16.906 -26.203 -1.28 1 48.06 84 GLU B C 1
ATOM 3215 O O . GLU B 1 84 ? -17.984 -26.359 -1.863 1 48.06 84 GLU B O 1
ATOM 3220 N N . ALA B 1 85 ? -16.016 -25.219 -1.46 1 46.69 85 ALA B N 1
ATOM 3221 C CA . ALA B 1 85 ? -16.406 -24.172 -2.404 1 46.69 85 ALA B CA 1
ATOM 3222 C C . ALA B 1 85 ? -15.984 -24.531 -3.826 1 46.69 85 ALA B C 1
ATOM 3224 O O . ALA B 1 85 ? -16.156 -23.734 -4.754 1 46.69 85 ALA B O 1
ATOM 3225 N N . GLY B 1 86 ? -15.438 -25.672 -4.008 1 49.69 86 GLY B N 1
ATOM 3226 C CA . GLY B 1 86 ? -15.008 -26.156 -5.312 1 49.69 86 GLY B CA 1
ATOM 3227 C C . GLY B 1 86 ? -13.68 -25.578 -5.746 1 49.69 86 GLY B C 1
ATOM 3228 O O . GLY B 1 86 ? -13.344 -25.594 -6.934 1 49.69 86 GLY B O 1
ATOM 3229 N N . GLU B 1 87 ? -13.102 -24.828 -4.879 1 54.66 87 GLU B N 1
ATOM 3230 C CA . GLU B 1 87 ? -11.789 -24.281 -5.207 1 54.66 87 GLU B CA 1
ATOM 3231 C C . GLU B 1 87 ? -10.703 -25.344 -5.078 1 54.66 87 GLU B C 1
ATOM 3233 O O . GLU B 1 87 ? -10.711 -26.141 -4.125 1 54.66 87 GLU B O 1
ATOM 3238 N N . ILE B 1 88 ? -9.961 -25.719 -6.285 1 60.78 88 ILE B N 1
ATOM 3239 C CA . ILE B 1 88 ? -8.953 -26.766 -6.348 1 60.78 88 ILE B CA 1
ATOM 3240 C C . ILE B 1 88 ? -7.676 -26.297 -5.652 1 60.78 88 ILE B C 1
ATOM 3242 O O . ILE B 1 88 ? -6.867 -27.109 -5.211 1 60.78 88 ILE B O 1
ATOM 3246 N N . GLY B 1 89 ? -7.516 -24.891 -5.375 1 79.44 89 GLY B N 1
ATOM 3247 C CA . GLY B 1 89 ? -6.246 -24.516 -4.77 1 79.44 89 GLY B CA 1
ATOM 3248 C C . GLY B 1 89 ? -6.117 -23.016 -4.523 1 79.44 89 GLY B C 1
ATOM 3249 O O . GLY B 1 89 ? -6.98 -22.234 -4.934 1 79.44 89 GLY B O 1
ATOM 3250 N N . GLU B 1 90 ? -5.16 -22.656 -3.629 1 86.31 90 GLU B N 1
ATOM 3251 C CA . GLU B 1 90 ? -4.891 -21.25 -3.311 1 86.31 90 GLU B CA 1
ATOM 3252 C C . GLU B 1 90 ? -3.424 -20.906 -3.545 1 86.31 90 GLU B C 1
ATOM 3254 O O . GLU B 1 90 ? -2.535 -21.703 -3.215 1 86.31 90 GLU B O 1
ATOM 3259 N N . VAL B 1 91 ? -3.27 -19.797 -4.246 1 91.56 91 VAL B N 1
ATOM 3260 C CA . VAL B 1 91 ? -1.931 -19.25 -4.398 1 91.56 91 VAL B CA 1
ATOM 3261 C C . VAL B 1 91 ? -1.805 -17.969 -3.562 1 91.56 91 VAL B C 1
ATOM 3263 O O . VAL B 1 91 ? -2.582 -17.031 -3.732 1 91.56 91 VAL B O 1
ATOM 3266 N N . ARG B 1 92 ? -0.914 -18.047 -2.629 1 93.62 92 ARG B N 1
ATOM 3267 C CA . ARG B 1 92 ? -0.638 -16.859 -1.816 1 93.62 92 ARG B CA 1
ATOM 3268 C C . ARG B 1 92 ? 0.627 -16.156 -2.291 1 93.62 92 ARG B C 1
ATOM 3270 O O . ARG B 1 92 ? 1.734 -16.672 -2.119 1 93.62 92 ARG B O 1
ATOM 3277 N N . LEU B 1 93 ? 0.46 -14.867 -2.814 1 96.56 93 LEU B N 1
ATOM 3278 C CA . LEU B 1 93 ? 1.543 -14.141 -3.469 1 96.56 93 LEU B CA 1
ATOM 3279 C C . LEU B 1 93 ? 1.859 -12.844 -2.723 1 96.56 93 LEU B C 1
ATOM 3281 O O . LEU B 1 93 ? 0.958 -12.055 -2.432 1 96.56 93 LEU B O 1
ATOM 3285 N N . GLY B 1 94 ? 3.107 -12.695 -2.328 1 95.62 94 GLY B N 1
ATOM 3286 C CA . GLY B 1 94 ? 3.6 -11.414 -1.851 1 95.62 94 GLY B CA 1
ATOM 3287 C C . GLY B 1 94 ? 4.219 -10.562 -2.945 1 95.62 94 GLY B C 1
ATOM 3288 O O . GLY B 1 94 ? 5.066 -11.039 -3.703 1 95.62 94 GLY B O 1
ATOM 3289 N N . ILE B 1 95 ? 3.795 -9.289 -3.021 1 93.31 95 ILE B N 1
ATOM 3290 C CA . ILE B 1 95 ? 4.266 -8.391 -4.07 1 93.31 95 ILE B CA 1
ATOM 3291 C C . ILE B 1 95 ? 4.07 -6.938 -3.635 1 93.31 95 ILE B C 1
ATOM 3293 O O . ILE B 1 95 ? 3.205 -6.645 -2.809 1 93.31 95 ILE B O 1
ATOM 3297 N N . SER B 1 96 ? 4.898 -6.07 -4.117 1 88.69 96 SER B N 1
ATOM 3298 C CA . SER B 1 96 ? 4.742 -4.66 -3.775 1 88.69 96 SER B CA 1
ATOM 3299 C C . SER B 1 96 ? 3.51 -4.062 -4.441 1 88.69 96 SER B C 1
ATOM 3301 O O . SER B 1 96 ? 3.029 -4.586 -5.453 1 88.69 96 SER B O 1
ATOM 3303 N N . THR B 1 97 ? 3.025 -2.984 -3.918 1 86.5 97 THR B N 1
ATOM 3304 C CA . THR B 1 97 ? 1.8 -2.355 -4.395 1 86.5 97 THR B CA 1
ATOM 3305 C C . THR B 1 97 ? 1.956 -1.9 -5.844 1 86.5 97 THR B C 1
ATOM 3307 O O . THR B 1 97 ? 1.089 -2.164 -6.68 1 86.5 97 THR B O 1
ATOM 3310 N N . SER B 1 98 ? 3.016 -1.25 -6.098 1 86.56 98 SER B N 1
ATOM 3311 C CA . SER B 1 98 ? 3.229 -0.706 -7.434 1 86.56 98 SER B CA 1
ATOM 3312 C C . SER B 1 98 ? 3.344 -1.818 -8.469 1 86.56 98 SER B C 1
ATOM 3314 O O . SER B 1 98 ? 2.781 -1.716 -9.562 1 86.56 98 SER B O 1
ATOM 3316 N N . ARG B 1 99 ? 4.039 -2.859 -8.141 1 89.75 99 ARG B N 1
ATOM 3317 C CA . ARG B 1 99 ? 4.172 -3.977 -9.07 1 89.75 99 ARG B CA 1
ATOM 3318 C C . ARG B 1 99 ? 2.838 -4.684 -9.273 1 89.75 99 ARG B C 1
ATOM 3320 O O . ARG B 1 99 ? 2.504 -5.086 -10.391 1 89.75 99 ARG B O 1
ATOM 3327 N N . ALA B 1 100 ? 2.158 -4.855 -8.172 1 91.81 100 ALA B N 1
ATOM 3328 C CA . ALA B 1 100 ? 0.85 -5.504 -8.266 1 91.81 100 ALA B CA 1
ATOM 3329 C C . ALA B 1 100 ? -0.077 -4.734 -9.203 1 91.81 100 ALA B C 1
ATOM 3331 O O . ALA B 1 100 ? -0.699 -5.324 -10.094 1 91.81 100 ALA B O 1
ATOM 3332 N N . ARG B 1 101 ? -0.142 -3.479 -9 1 87.31 101 ARG B N 1
ATOM 3333 C CA . ARG B 1 101 ? -1.053 -2.627 -9.766 1 87.31 101 ARG B CA 1
ATOM 3334 C C . ARG B 1 101 ? -0.69 -2.625 -11.242 1 87.31 101 ARG B C 1
ATOM 3336 O O . ARG B 1 101 ? -1.573 -2.631 -12.109 1 87.31 101 ARG B O 1
ATOM 3343 N N . LEU B 1 102 ? 0.526 -2.691 -11.578 1 86.56 102 LEU B N 1
ATOM 3344 C CA . LEU B 1 102 ? 0.987 -2.508 -12.945 1 86.56 102 LEU B CA 1
ATOM 3345 C C . LEU B 1 102 ? 1.058 -3.844 -13.68 1 86.56 102 LEU B C 1
ATOM 3347 O O . LEU B 1 102 ? 0.814 -3.908 -14.883 1 86.56 102 LEU B O 1
ATOM 3351 N N . LEU B 1 103 ? 1.363 -4.898 -12.961 1 88.62 103 LEU B N 1
ATOM 3352 C CA . LEU B 1 103 ? 1.757 -6.113 -13.664 1 88.62 103 LEU B CA 1
ATOM 3353 C C . LEU B 1 103 ? 0.713 -7.211 -13.484 1 88.62 103 LEU B C 1
ATOM 3355 O O . LEU B 1 103 ? 0.541 -8.055 -14.367 1 88.62 103 LEU B O 1
ATOM 3359 N N . LEU B 1 104 ? 0.002 -7.227 -12.438 1 91.25 104 LEU B N 1
ATOM 3360 C CA . LEU B 1 104 ? -0.83 -8.383 -12.125 1 91.25 104 LEU B CA 1
ATOM 3361 C C . LEU B 1 104 ? -2.076 -8.414 -13 1 91.25 104 LEU B C 1
ATOM 3363 O O . LEU B 1 104 ? -2.539 -9.484 -13.391 1 91.25 104 LEU B O 1
ATOM 3367 N N . PRO B 1 105 ? -2.668 -7.262 -13.289 1 88.12 105 PRO B N 1
ATOM 3368 C CA . PRO B 1 105 ? -3.887 -7.32 -14.102 1 88.12 105 PRO B CA 1
ATOM 3369 C C . PRO B 1 105 ? -3.678 -8.031 -15.438 1 88.12 105 PRO B C 1
ATOM 3371 O O . PRO B 1 105 ? -4.465 -8.906 -15.805 1 88.12 105 PRO B O 1
ATOM 3374 N N . GLY B 1 106 ? -2.631 -7.746 -16.109 1 86.88 106 GLY B N 1
ATOM 3375 C CA . GLY B 1 106 ? -2.336 -8.422 -17.359 1 86.88 106 GLY B CA 1
ATOM 3376 C C . GLY B 1 106 ? -2.074 -9.906 -17.203 1 86.88 106 GLY B C 1
ATOM 3377 O O . GLY B 1 106 ? -2.549 -10.719 -17.984 1 86.88 106 GLY B O 1
ATOM 3378 N N . PHE B 1 107 ? -1.413 -10.227 -16.203 1 91.81 107 PHE B N 1
ATOM 3379 C CA . PHE B 1 107 ? -1.067 -11.617 -15.922 1 91.81 107 PHE B CA 1
ATOM 3380 C C . PHE B 1 107 ? -2.309 -12.422 -15.57 1 91.81 107 PHE B C 1
ATOM 3382 O O . PHE B 1 107 ? -2.504 -13.531 -16.078 1 91.81 107 PHE B O 1
ATOM 3389 N N . LEU B 1 108 ? -3.098 -11.836 -14.695 1 90.12 108 LEU B N 1
ATOM 3390 C CA . LEU B 1 108 ? -4.242 -12.57 -14.172 1 90.12 108 LEU B CA 1
ATOM 3391 C C . LEU B 1 108 ? -5.32 -12.742 -15.234 1 90.12 108 LEU B C 1
ATOM 3393 O O . LEU B 1 108 ? -6.141 -13.656 -15.156 1 90.12 108 LEU B O 1
ATOM 3397 N N . GLU B 1 109 ? -5.367 -11.836 -16.156 1 82.31 109 GLU B N 1
ATOM 3398 C CA . GLU B 1 109 ? -6.27 -12 -17.281 1 82.31 109 GLU B CA 1
ATOM 3399 C C . GLU B 1 109 ? -6.031 -13.328 -18 1 82.31 109 GLU B C 1
ATOM 3401 O O . GLU B 1 109 ? -6.98 -14.016 -18.375 1 82.31 109 GLU B O 1
ATOM 3406 N N . THR B 1 110 ? -4.801 -13.711 -18.094 1 80.94 110 THR B N 1
ATOM 3407 C CA . THR B 1 110 ? -4.422 -14.906 -18.844 1 80.94 110 THR B CA 1
ATOM 3408 C C . THR B 1 110 ? -4.496 -16.141 -17.953 1 80.94 110 THR B C 1
ATOM 3410 O O . THR B 1 110 ? -4.992 -17.188 -18.391 1 80.94 110 THR B O 1
ATOM 3413 N N . PHE B 1 111 ? -4.086 -16.047 -16.766 1 85.38 111 PHE B N 1
ATOM 3414 C CA . PHE B 1 111 ? -3.982 -17.203 -15.891 1 85.38 111 PHE B CA 1
ATOM 3415 C C . PHE B 1 111 ? -5.363 -17.672 -15.43 1 85.38 111 PHE B C 1
ATOM 3417 O O . PHE B 1 111 ? -5.629 -18.859 -15.352 1 85.38 111 PHE B O 1
ATOM 3424 N N . HIS B 1 112 ? -6.18 -16.719 -15.078 1 79.25 112 HIS B N 1
ATOM 3425 C CA . HIS B 1 112 ? -7.496 -17.047 -14.555 1 79.25 112 HIS B CA 1
ATOM 3426 C C . HIS B 1 112 ? -8.297 -17.875 -15.57 1 79.25 112 HIS B C 1
ATOM 3428 O O . HIS B 1 112 ? -9.117 -18.703 -15.188 1 79.25 112 HIS B O 1
ATOM 3434 N N . LYS B 1 113 ? -8.07 -17.703 -16.781 1 77 113 LYS B N 1
ATOM 3435 C CA . LYS B 1 113 ? -8.742 -18.469 -17.812 1 77 113 LYS B CA 1
ATOM 3436 C C . LYS B 1 113 ? -8.344 -19.938 -17.75 1 77 113 LYS B C 1
ATOM 3438 O O . LYS B 1 113 ? -9.188 -20.828 -17.938 1 77 113 LYS B O 1
ATOM 3443 N N . GLU B 1 114 ? -7.133 -20.188 -17.438 1 78 114 GLU B N 1
ATOM 3444 C CA . GLU B 1 114 ? -6.602 -21.547 -17.406 1 78 114 GLU B CA 1
ATOM 3445 C C . GLU B 1 114 ? -6.91 -22.234 -16.078 1 78 114 GLU B C 1
ATOM 3447 O O . GLU B 1 114 ? -7.125 -23.453 -16.031 1 78 114 GLU B O 1
ATOM 3452 N N . TYR B 1 115 ? -6.918 -21.484 -15.031 1 80 115 TYR B N 1
ATOM 3453 C CA . TYR B 1 115 ? -7.156 -22.031 -13.703 1 80 115 TYR B CA 1
ATOM 3454 C C . TYR B 1 115 ? -8.258 -21.25 -12.984 1 80 115 TYR B C 1
ATOM 3456 O O . TYR B 1 115 ? -8.016 -20.656 -11.93 1 80 115 TYR B O 1
ATOM 3464 N N . PRO B 1 116 ? -9.453 -21.391 -13.344 1 77.94 116 PRO B N 1
ATOM 3465 C CA . PRO B 1 116 ? -10.547 -20.594 -12.797 1 77.94 116 PRO B CA 1
ATOM 3466 C C . PRO B 1 116 ? -10.906 -20.984 -11.359 1 77.94 116 PRO B C 1
ATOM 3468 O O . PRO B 1 116 ? -11.539 -20.219 -10.641 1 77.94 116 PRO B O 1
ATOM 3471 N N . GLN B 1 117 ? -10.422 -22.125 -10.945 1 78.31 117 GLN B N 1
ATOM 3472 C CA . GLN B 1 117 ? -10.812 -22.625 -9.641 1 78.31 117 GLN B CA 1
ATOM 3473 C C . GLN B 1 117 ? -9.742 -22.359 -8.586 1 78.31 117 GLN B C 1
ATOM 3475 O O . GLN B 1 117 ? -9.891 -22.719 -7.422 1 78.31 117 GLN B O 1
ATOM 3480 N N . VAL B 1 118 ? -8.719 -21.703 -9 1 84.38 118 VAL B N 1
ATOM 3481 C CA . VAL B 1 118 ? -7.641 -21.391 -8.062 1 84.38 118 VAL B CA 1
ATOM 3482 C C . VAL B 1 118 ? -7.863 -19.984 -7.488 1 84.38 118 VAL B C 1
ATOM 3484 O O . VAL B 1 118 ? -8.094 -19.031 -8.234 1 84.38 118 VAL B O 1
ATOM 3487 N N . HIS B 1 119 ? -7.852 -19.922 -6.199 1 87.31 119 HIS B N 1
ATOM 3488 C CA . HIS B 1 119 ? -7.934 -18.625 -5.523 1 87.31 119 HIS B CA 1
ATOM 3489 C C . HIS B 1 119 ? -6.562 -17.969 -5.414 1 87.31 119 HIS B C 1
ATOM 3491 O O . HIS B 1 119 ? -5.594 -18.625 -5.012 1 87.31 119 HIS B O 1
ATOM 3497 N N . ILE B 1 120 ? -6.496 -16.766 -5.805 1 91.62 120 ILE B N 1
ATOM 3498 C CA . ILE B 1 120 ? -5.242 -16.031 -5.723 1 91.62 120 ILE B CA 1
ATOM 3499 C C . ILE B 1 120 ? -5.344 -14.969 -4.629 1 91.62 120 ILE B C 1
ATOM 3501 O O . ILE B 1 120 ? -6.156 -14.047 -4.719 1 91.62 120 ILE B O 1
ATOM 3505 N N . SER B 1 121 ? -4.543 -15.117 -3.627 1 91.94 121 SER B N 1
ATOM 3506 C CA . SER B 1 121 ? -4.469 -14.172 -2.52 1 91.94 121 SER B CA 1
ATOM 3507 C C . SER B 1 121 ? -3.189 -13.344 -2.58 1 91.94 121 SER B C 1
ATOM 3509 O O . SER B 1 121 ? -2.088 -13.891 -2.49 1 91.94 121 SER B O 1
ATOM 3511 N N . ILE B 1 122 ? -3.379 -12.062 -2.66 1 94.19 122 ILE B N 1
ATOM 3512 C CA . ILE B 1 122 ? -2.234 -11.172 -2.824 1 94.19 122 ILE B CA 1
ATOM 3513 C C . ILE B 1 122 ? -2.014 -10.375 -1.544 1 94.19 122 ILE B C 1
ATOM 3515 O O . ILE B 1 122 ? -2.932 -9.711 -1.054 1 94.19 122 ILE B O 1
ATOM 3519 N N . THR B 1 123 ? -0.824 -10.438 -1.08 1 91.19 123 THR B N 1
ATOM 3520 C CA . THR B 1 123 ? -0.397 -9.641 0.065 1 91.19 123 THR B CA 1
ATOM 3521 C C . THR B 1 123 ? 0.581 -8.547 -0.368 1 91.19 123 THR B C 1
ATOM 3523 O O . THR B 1 123 ? 1.636 -8.844 -0.935 1 91.19 123 THR B O 1
ATOM 3526 N N . LEU B 1 124 ? 0.216 -7.344 -0.005 1 87.38 124 LEU B N 1
ATOM 3527 C CA . LEU B 1 124 ? 1.05 -6.215 -0.401 1 87.38 124 LEU B CA 1
ATOM 3528 C C . LEU B 1 124 ? 2.072 -5.887 0.682 1 87.38 124 LEU B C 1
ATOM 3530 O O . LEU B 1 124 ? 1.782 -6.012 1.874 1 87.38 124 LEU B O 1
ATOM 3534 N N . GLY B 1 125 ? 3.258 -5.445 0.196 1 83.56 125 GLY B N 1
ATOM 3535 C CA . GLY B 1 125 ? 4.309 -5.105 1.141 1 83.56 125 GLY B CA 1
ATOM 3536 C C . GLY B 1 125 ? 5.695 -5.125 0.524 1 83.56 125 GLY B C 1
ATOM 3537 O O . GLY B 1 125 ? 5.836 -5.133 -0.701 1 83.56 125 GLY B O 1
ATOM 3538 N N . ASP B 1 126 ? 6.723 -5.141 1.415 1 83.31 126 ASP B N 1
ATOM 3539 C CA . ASP B 1 126 ? 8.102 -5.125 0.941 1 83.31 126 ASP B CA 1
ATOM 3540 C C . ASP B 1 126 ? 8.703 -6.527 0.958 1 83.31 126 ASP B C 1
ATOM 3542 O O . ASP B 1 126 ? 8.133 -7.445 1.551 1 83.31 126 ASP B O 1
ATOM 3546 N N . THR B 1 127 ? 9.836 -6.617 0.359 1 88.44 127 THR B N 1
ATOM 3547 C CA . THR B 1 127 ? 10.492 -7.906 0.169 1 88.44 127 THR B CA 1
ATOM 3548 C C . THR B 1 127 ? 10.883 -8.516 1.512 1 88.44 127 THR B C 1
ATOM 3550 O O . THR B 1 127 ? 10.664 -9.711 1.742 1 88.44 127 THR B O 1
ATOM 3553 N N . VAL B 1 128 ? 11.375 -7.691 2.389 1 84 128 VAL B N 1
ATOM 3554 C CA . VAL B 1 128 ? 11.883 -8.188 3.662 1 84 128 VAL B CA 1
ATOM 3555 C C . VAL B 1 128 ? 10.742 -8.797 4.477 1 84 128 VAL B C 1
ATOM 3557 O O . VAL B 1 128 ? 10.859 -9.906 4.996 1 84 128 VAL B O 1
ATOM 3560 N N . ARG B 1 129 ? 9.68 -8.094 4.5 1 83.62 129 ARG B N 1
ATOM 3561 C CA . ARG B 1 129 ? 8.508 -8.594 5.203 1 83.62 129 ARG B CA 1
ATOM 3562 C C . ARG B 1 129 ? 7.961 -9.859 4.539 1 83.62 129 ARG B C 1
ATOM 3564 O O . ARG B 1 129 ? 7.586 -10.812 5.219 1 83.62 129 ARG B O 1
ATOM 3571 N N . HIS B 1 130 ? 7.918 -9.906 3.303 1 92.69 130 HIS B N 1
ATOM 3572 C CA . HIS B 1 130 ? 7.367 -11.039 2.566 1 92.69 130 HIS B CA 1
ATOM 3573 C C . HIS B 1 130 ? 8.219 -12.289 2.756 1 92.69 130 HIS B C 1
ATOM 3575 O O . HIS B 1 130 ? 7.691 -13.406 2.779 1 92.69 130 HIS B O 1
ATOM 3581 N N . ILE B 1 131 ? 9.484 -12.055 2.91 1 90.19 131 ILE B N 1
ATOM 3582 C CA . ILE B 1 131 ? 10.375 -13.188 3.137 1 90.19 131 ILE B CA 1
ATOM 3583 C C . ILE B 1 131 ? 10.039 -13.852 4.473 1 90.19 131 ILE B C 1
ATOM 3585 O O . ILE B 1 131 ? 10.016 -15.078 4.578 1 90.19 131 ILE B O 1
ATOM 3589 N N . GLN B 1 132 ? 9.742 -13.008 5.43 1 86.19 132 GLN B N 1
ATOM 3590 C CA . GLN B 1 132 ? 9.352 -13.539 6.727 1 86.19 132 GLN B CA 1
ATOM 3591 C C . GLN B 1 132 ? 8.047 -14.328 6.625 1 86.19 132 GLN B C 1
ATOM 3593 O O . GLN B 1 132 ? 7.922 -15.406 7.223 1 86.19 132 GLN B O 1
ATOM 3598 N N . LEU B 1 133 ? 7.152 -13.867 5.867 1 88.25 133 LEU B N 1
ATOM 3599 C CA . LEU B 1 133 ? 5.875 -14.539 5.66 1 88.25 133 LEU B CA 1
ATOM 3600 C C . LEU B 1 133 ? 6.07 -15.836 4.867 1 88.25 133 LEU B C 1
ATOM 3602 O O . LEU B 1 133 ? 5.367 -16.812 5.102 1 88.25 133 LEU B O 1
ATOM 3606 N N . LEU B 1 134 ? 6.98 -15.781 3.982 1 90.12 134 LEU B N 1
ATOM 3607 C CA . LEU B 1 134 ? 7.32 -16.969 3.199 1 90.12 134 LEU B CA 1
ATOM 3608 C C . LEU B 1 134 ? 7.895 -18.062 4.09 1 90.12 134 LEU B C 1
ATOM 3610 O O . LEU B 1 134 ? 7.484 -19.219 4 1 90.12 134 LEU B O 1
ATOM 3614 N N . LYS B 1 135 ? 8.75 -17.641 4.938 1 83 135 LYS B N 1
ATOM 3615 C CA . LYS B 1 135 ? 9.422 -18.594 5.828 1 83 135 LYS B CA 1
ATOM 3616 C C . LYS B 1 135 ? 8.438 -19.188 6.832 1 83 135 LYS B C 1
ATOM 3618 O O . LYS B 1 135 ? 8.586 -20.328 7.242 1 83 135 LYS B O 1
ATOM 3623 N N . SER B 1 136 ? 7.469 -18.406 7.172 1 79.75 136 SER B N 1
ATOM 3624 C CA . SER B 1 136 ? 6.434 -18.875 8.078 1 79.75 136 SER B CA 1
ATOM 3625 C C . SER B 1 136 ? 5.289 -19.547 7.316 1 79.75 136 SER B C 1
ATOM 3627 O O . SER B 1 136 ? 4.238 -19.828 7.891 1 79.75 136 SER B O 1
ATOM 3629 N N . GLN B 1 137 ? 5.418 -19.656 6.008 1 80 137 GLN B N 1
ATOM 3630 C CA . GLN B 1 137 ? 4.504 -20.344 5.109 1 80 137 GLN B CA 1
ATOM 3631 C C . GLN B 1 137 ? 3.15 -19.656 5.047 1 80 137 GLN B C 1
ATOM 3633 O O . GLN B 1 137 ? 2.115 -20.297 4.898 1 80 137 GLN B O 1
ATOM 3638 N N . LYS B 1 138 ? 3.215 -18.453 5.289 1 86.75 138 LYS B N 1
ATOM 3639 C CA . LYS B 1 138 ? 2.016 -17.641 5.129 1 86.75 138 LYS B CA 1
ATOM 3640 C C . LYS B 1 138 ? 1.887 -17.125 3.697 1 86.75 138 LYS B C 1
ATOM 3642 O O . LYS B 1 138 ? 0.829 -16.625 3.303 1 86.75 138 LYS B O 1
ATOM 3647 N N . LEU B 1 139 ? 2.943 -17.266 2.973 1 93.31 139 LEU B N 1
ATOM 3648 C CA . LEU B 1 139 ? 2.982 -17.016 1.538 1 93.31 139 LEU B CA 1
ATOM 3649 C C . LEU B 1 139 ? 3.576 -18.188 0.787 1 93.31 139 LEU B C 1
ATOM 3651 O O . LEU B 1 139 ? 4.379 -18.953 1.344 1 93.31 139 LEU B O 1
ATOM 3655 N N . ASP B 1 140 ? 3.127 -18.344 -0.417 1 92.62 140 ASP B N 1
ATOM 3656 C CA . ASP B 1 140 ? 3.678 -19.391 -1.271 1 92.62 140 ASP B CA 1
ATOM 3657 C C . ASP B 1 140 ? 4.789 -18.844 -2.164 1 92.62 140 ASP B C 1
ATOM 3659 O O . ASP B 1 140 ? 5.77 -19.531 -2.439 1 92.62 140 ASP B O 1
ATOM 3663 N N . LEU B 1 141 ? 4.586 -17.656 -2.639 1 96.81 141 LEU B N 1
ATOM 3664 C CA . LEU B 1 141 ? 5.496 -17 -3.57 1 96.81 141 LEU B CA 1
ATOM 3665 C C . LEU B 1 141 ? 5.688 -15.539 -3.195 1 96.81 141 LEU B C 1
ATOM 3667 O O . LEU B 1 141 ? 4.785 -14.914 -2.627 1 96.81 141 LEU B O 1
ATOM 3671 N N . VAL B 1 142 ? 6.879 -15.031 -3.531 1 96.94 142 VAL B N 1
ATOM 3672 C CA . VAL B 1 142 ? 7.168 -13.609 -3.355 1 96.94 142 VAL B CA 1
ATOM 3673 C C . VAL B 1 142 ? 7.84 -13.062 -4.609 1 96.94 142 VAL B C 1
ATOM 3675 O O . VAL B 1 142 ? 8.773 -13.672 -5.141 1 96.94 142 VAL B O 1
ATOM 3678 N N . VAL B 1 143 ? 7.246 -12.047 -5.117 1 96.12 143 VAL B N 1
ATOM 3679 C CA . VAL B 1 143 ? 8 -11.258 -6.086 1 96.12 143 VAL B CA 1
ATOM 3680 C C . VAL B 1 143 ? 8.836 -10.211 -5.355 1 96.12 143 VAL B C 1
ATOM 3682 O O . VAL B 1 143 ? 8.305 -9.203 -4.875 1 96.12 143 VAL B O 1
ATOM 3685 N N . GLY B 1 144 ? 10.133 -10.477 -5.363 1 91.88 144 GLY B N 1
ATOM 3686 C CA . GLY B 1 144 ? 10.992 -9.656 -4.527 1 91.88 144 GLY B CA 1
ATOM 3687 C C . GLY B 1 144 ? 12.039 -8.898 -5.316 1 91.88 144 GLY B C 1
ATOM 3688 O O . GLY B 1 144 ? 12.242 -9.164 -6.504 1 91.88 144 GLY B O 1
ATOM 3689 N N . LEU B 1 145 ? 12.602 -7.945 -4.602 1 89.5 145 LEU B N 1
ATOM 3690 C CA . LEU B 1 145 ? 13.695 -7.141 -5.125 1 89.5 145 LEU B CA 1
ATOM 3691 C C . LEU B 1 145 ? 14.922 -7.246 -4.223 1 89.5 145 LEU B C 1
ATOM 3693 O O . LEU B 1 145 ? 14.852 -6.953 -3.027 1 89.5 145 LEU B O 1
ATOM 3697 N N . ASP B 1 146 ? 15.984 -7.637 -4.805 1 87.94 146 ASP B N 1
ATOM 3698 C CA . ASP B 1 146 ? 17.281 -7.766 -4.141 1 87.94 146 ASP B CA 1
ATOM 3699 C C . ASP B 1 146 ? 17.141 -8.516 -2.816 1 87.94 146 ASP B C 1
ATOM 3701 O O . ASP B 1 146 ? 17.594 -8.039 -1.775 1 87.94 146 ASP B O 1
ATOM 3705 N N . ALA B 1 147 ? 16.516 -9.586 -2.879 1 88.31 147 ALA B N 1
ATOM 3706 C CA . ALA B 1 147 ? 16.359 -10.438 -1.698 1 88.31 147 ALA B CA 1
ATOM 3707 C C . ALA B 1 147 ? 17.719 -10.953 -1.221 1 88.31 147 ALA B C 1
ATOM 3709 O O . ALA B 1 147 ? 18.562 -11.344 -2.031 1 88.31 147 ALA B O 1
ATOM 3710 N N . PRO B 1 148 ? 17.875 -10.812 0.047 1 85.25 148 PRO B N 1
ATOM 3711 C CA . PRO B 1 148 ? 19.125 -11.391 0.564 1 85.25 148 PRO B CA 1
ATOM 3712 C C . PRO B 1 148 ? 19.203 -12.898 0.347 1 85.25 148 PRO B C 1
ATOM 3714 O O . PRO B 1 148 ? 18.188 -13.578 0.289 1 85.25 148 PRO B O 1
ATOM 3717 N N . ALA B 1 149 ? 20.438 -13.32 0.31 1 85.69 149 ALA B N 1
ATOM 3718 C CA . ALA B 1 149 ? 20.641 -14.758 0.169 1 85.69 149 ALA B CA 1
ATOM 3719 C C . ALA B 1 149 ? 20.125 -15.508 1.388 1 85.69 149 ALA B C 1
ATOM 3721 O O . ALA B 1 149 ? 20.281 -15.055 2.523 1 85.69 149 ALA B O 1
ATOM 3722 N N . ASP B 1 150 ? 19.344 -16.5 1.112 1 87.06 150 ASP B N 1
ATOM 3723 C CA . ASP B 1 150 ? 18.75 -17.344 2.148 1 87.06 150 ASP B CA 1
ATOM 3724 C C . ASP B 1 150 ? 18.75 -18.812 1.724 1 87.06 150 ASP B C 1
ATOM 3726 O O . ASP B 1 150 ? 18.156 -19.156 0.699 1 87.06 150 ASP B O 1
ATOM 3730 N N . PRO B 1 151 ? 19.375 -19.656 2.52 1 83.5 151 PRO B N 1
ATOM 3731 C CA . PRO B 1 151 ? 19.516 -21.062 2.127 1 83.5 151 PRO B CA 1
ATOM 3732 C C . PRO B 1 151 ? 18.172 -21.781 2.049 1 83.5 151 PRO B C 1
ATOM 3734 O O . PRO B 1 151 ? 18.078 -22.828 1.411 1 83.5 151 PRO B O 1
ATOM 3737 N N . PHE B 1 152 ? 17.219 -21.266 2.631 1 86.31 152 PHE B N 1
ATOM 3738 C CA . PHE B 1 152 ? 15.922 -21.938 2.668 1 86.31 152 PHE B CA 1
ATOM 3739 C C . PHE B 1 152 ? 15.039 -21.484 1.508 1 86.31 152 PHE B C 1
ATOM 3741 O O . PHE B 1 152 ? 13.961 -22.031 1.285 1 86.31 152 PHE B O 1
ATOM 3748 N N . LEU B 1 153 ? 15.57 -20.562 0.8 1 92.69 153 LEU B N 1
ATOM 3749 C CA . LEU B 1 153 ? 14.758 -19.984 -0.268 1 92.69 153 LEU B CA 1
ATOM 3750 C C . LEU B 1 153 ? 15.359 -20.297 -1.635 1 92.69 153 LEU B C 1
ATOM 3752 O O . LEU B 1 153 ? 16.578 -20.344 -1.788 1 92.69 153 LEU B O 1
ATOM 3756 N N . GLU B 1 154 ? 14.492 -20.641 -2.533 1 94.06 154 GLU B N 1
ATOM 3757 C CA . GLU B 1 154 ? 14.828 -20.719 -3.953 1 94.06 154 GLU B CA 1
ATOM 3758 C C . GLU B 1 154 ? 14.484 -19.406 -4.668 1 94.06 154 GLU B C 1
ATOM 3760 O O . GLU B 1 154 ? 13.43 -18.812 -4.422 1 94.06 154 GLU B O 1
ATOM 3765 N N . GLU B 1 155 ? 15.406 -18.984 -5.426 1 95.31 155 GLU B N 1
ATOM 3766 C CA . GLU B 1 155 ? 15.227 -17.75 -6.184 1 95.31 155 GLU B CA 1
ATOM 3767 C C . GLU B 1 155 ? 15.148 -18.031 -7.68 1 95.31 155 GLU B C 1
ATOM 3769 O O . GLU B 1 155 ? 16.062 -18.625 -8.258 1 95.31 155 GLU B O 1
ATOM 3774 N N . LEU B 1 156 ? 14.078 -17.672 -8.312 1 96.75 156 LEU B N 1
ATOM 3775 C CA . LEU B 1 156 ? 13.922 -17.688 -9.766 1 96.75 156 LEU B CA 1
ATOM 3776 C C . LEU B 1 156 ? 14.078 -16.281 -10.344 1 96.75 156 LEU B C 1
ATOM 3778 O O . LEU B 1 156 ? 13.195 -15.438 -10.195 1 96.75 156 LEU B O 1
ATOM 3782 N N . LEU B 1 157 ? 15.117 -16.109 -11.047 1 96.31 157 LEU B N 1
ATOM 3783 C CA . LEU B 1 157 ? 15.508 -14.781 -11.508 1 96.31 157 LEU B CA 1
ATOM 3784 C C . LEU B 1 157 ? 14.578 -14.297 -12.617 1 96.31 157 LEU B C 1
ATOM 3786 O O . LEU B 1 157 ? 14.328 -15.023 -13.578 1 96.31 157 LEU B O 1
ATOM 3790 N N . ILE B 1 158 ? 14.008 -13.141 -12.422 1 96.06 158 ILE B N 1
ATOM 3791 C CA . ILE B 1 158 ? 13.227 -12.461 -13.445 1 96.06 158 ILE B CA 1
ATOM 3792 C C . ILE B 1 158 ? 14.148 -11.602 -14.312 1 96.06 158 ILE B C 1
ATOM 3794 O O . ILE B 1 158 ? 14.125 -11.703 -15.539 1 96.06 158 ILE B O 1
ATOM 3798 N N . GLY B 1 159 ? 14.898 -10.75 -13.617 1 93.75 159 GLY B N 1
ATOM 3799 C CA . GLY B 1 159 ? 15.828 -9.883 -14.32 1 93.75 159 GLY B CA 1
ATOM 3800 C C . GLY B 1 159 ? 16.547 -8.898 -13.414 1 93.75 159 GLY B C 1
ATOM 3801 O O . GLY B 1 159 ? 16.516 -9.055 -12.188 1 93.75 159 GLY B O 1
ATOM 3802 N N . LYS B 1 160 ? 17.297 -8.023 -14.086 1 92.69 160 LYS B N 1
ATOM 3803 C CA . LYS B 1 160 ? 18 -6.965 -13.375 1 92.69 160 LYS B CA 1
ATOM 3804 C C . LYS B 1 160 ? 17.375 -5.602 -13.656 1 92.69 160 LYS B C 1
ATOM 3806 O O . LYS B 1 160 ? 16.953 -5.324 -14.781 1 92.69 160 LYS B O 1
ATOM 3811 N N . GLU B 1 161 ? 17.25 -4.902 -12.594 1 91.62 161 GLU B N 1
ATOM 3812 C CA . GLU B 1 161 ? 16.656 -3.574 -12.703 1 91.62 161 GLU B CA 1
ATOM 3813 C C . GLU B 1 161 ? 17.656 -2.484 -12.336 1 91.62 161 GLU B C 1
ATOM 3815 O O . GLU B 1 161 ? 18.516 -2.684 -11.469 1 91.62 161 GLU B O 1
ATOM 3820 N N . GLN B 1 162 ? 17.516 -1.408 -13 1 91.06 162 GLN B N 1
ATOM 3821 C CA . GLN B 1 162 ? 18.406 -0.279 -12.773 1 91.06 162 GLN B CA 1
ATOM 3822 C C . GLN B 1 162 ? 17.672 0.881 -12.109 1 91.06 162 GLN B C 1
ATOM 3824 O O . GLN B 1 162 ? 16.469 1.034 -12.273 1 91.06 162 GLN B O 1
ATOM 3829 N N . LEU B 1 163 ? 18.484 1.644 -11.445 1 92 163 LEU B N 1
ATOM 3830 C CA . LEU B 1 163 ? 17.969 2.814 -10.75 1 92 163 LEU B CA 1
ATOM 3831 C C . LEU B 1 163 ? 17.828 3.996 -11.711 1 92 163 LEU B C 1
ATOM 3833 O O . LEU B 1 163 ? 18.719 4.25 -12.516 1 92 163 LEU B O 1
ATOM 3837 N N . MET B 1 164 ? 16.734 4.672 -11.602 1 94.19 164 MET B N 1
ATOM 3838 C CA . MET B 1 164 ? 16.484 5.891 -12.367 1 94.19 164 MET B CA 1
ATOM 3839 C C . MET B 1 164 ? 16.078 7.035 -11.445 1 94.19 164 MET B C 1
ATOM 3841 O O . MET B 1 164 ? 15.609 6.801 -10.328 1 94.19 164 MET B O 1
ATOM 3845 N N . VAL B 1 165 ? 16.312 8.203 -11.891 1 95.5 165 VAL B N 1
ATOM 3846 C CA . VAL B 1 165 ? 15.789 9.383 -11.211 1 95.5 165 VAL B CA 1
ATOM 3847 C C . VAL B 1 165 ? 14.664 10 -12.031 1 95.5 165 VAL B C 1
ATOM 3849 O O . VAL B 1 165 ? 14.75 10.078 -13.258 1 95.5 165 VAL B O 1
ATOM 3852 N N . VAL B 1 166 ? 13.562 10.328 -11.359 1 95.94 166 VAL B N 1
ATOM 3853 C CA . VAL B 1 166 ? 12.352 10.797 -12.023 1 95.94 166 VAL B CA 1
ATOM 3854 C C . VAL B 1 166 ? 12.016 12.211 -11.539 1 95.94 166 VAL B C 1
ATOM 3856 O O . VAL B 1 166 ? 12.078 12.492 -10.336 1 95.94 166 VAL B O 1
ATOM 3859 N N . GLY B 1 167 ? 11.68 13.078 -12.398 1 95.31 167 GLY B N 1
ATOM 3860 C CA . GLY B 1 167 ? 11.273 14.453 -12.156 1 95.31 167 GLY B CA 1
ATOM 3861 C C . GLY B 1 167 ? 10.812 15.172 -13.414 1 95.31 167 GLY B C 1
ATOM 3862 O O . GLY B 1 167 ? 10.922 14.625 -14.516 1 95.31 167 GLY B O 1
ATOM 3863 N N . THR B 1 168 ? 10.305 16.391 -13.219 1 94.56 168 THR B N 1
ATOM 3864 C CA . THR B 1 168 ? 9.891 17.156 -14.383 1 94.56 168 THR B CA 1
ATOM 3865 C C . THR B 1 168 ? 11.094 17.797 -15.062 1 94.56 168 THR B C 1
ATOM 3867 O O . THR B 1 168 ? 12.148 17.953 -14.445 1 94.56 168 THR B O 1
ATOM 3870 N N . ARG B 1 169 ? 10.883 18.078 -16.297 1 93.25 169 ARG B N 1
ATOM 3871 C CA . ARG B 1 169 ? 11.945 18.719 -17.062 1 93.25 169 ARG B CA 1
ATOM 3872 C C . ARG B 1 169 ? 12.359 20.031 -16.391 1 93.25 169 ARG B C 1
ATOM 3874 O O . ARG B 1 169 ? 13.555 20.281 -16.203 1 93.25 169 ARG B O 1
ATOM 3881 N N . SER B 1 170 ? 11.414 20.844 -16.094 1 93.44 170 SER B N 1
ATOM 3882 C CA . SER B 1 170 ? 11.695 22.141 -15.477 1 93.44 170 SER B CA 1
ATOM 3883 C C . SER B 1 170 ? 12.414 21.984 -14.148 1 93.44 170 SER B C 1
ATOM 3885 O O . SER B 1 170 ? 13.289 22.781 -13.805 1 93.44 170 SER B O 1
ATOM 3887 N N . PHE B 1 171 ? 12.039 21 -13.406 1 94.12 171 PHE B N 1
ATOM 3888 C CA . PHE B 1 171 ? 12.68 20.734 -12.125 1 94.12 171 PHE B CA 1
ATOM 3889 C C . PHE B 1 171 ? 14.164 20.422 -12.312 1 94.12 171 PHE B C 1
ATOM 3891 O O . PHE B 1 171 ? 15.016 21.016 -11.633 1 94.12 171 PHE B O 1
ATOM 3898 N N . PHE B 1 172 ? 14.461 19.578 -13.195 1 94.44 172 PHE B N 1
ATOM 3899 C CA . PHE B 1 172 ? 15.852 19.203 -13.422 1 94.44 172 PHE B CA 1
ATOM 3900 C C . PHE B 1 172 ? 16.656 20.391 -13.961 1 94.44 172 PHE B C 1
ATOM 3902 O O . PHE B 1 172 ? 17.812 20.594 -13.578 1 94.44 172 PHE B O 1
ATOM 3909 N N . LEU B 1 173 ? 16.062 21.156 -14.789 1 93.75 173 LEU B N 1
ATOM 3910 C CA . LEU B 1 173 ? 16.734 22.312 -15.344 1 93.75 173 LEU B CA 1
ATOM 3911 C C . LEU B 1 173 ? 17.078 23.312 -14.25 1 93.75 173 LEU B C 1
ATOM 3913 O O . LEU B 1 173 ? 18.141 23.969 -14.305 1 93.75 173 LEU B O 1
ATOM 3917 N N . GLN B 1 174 ? 16.266 23.422 -13.32 1 93.69 174 GLN B N 1
ATOM 3918 C CA . GLN B 1 174 ? 16.438 24.359 -12.219 1 93.69 174 GLN B CA 1
ATOM 3919 C C . GLN B 1 174 ? 17.703 24.031 -11.422 1 93.69 174 GLN B C 1
ATOM 3921 O O . GLN B 1 174 ? 18.359 24.938 -10.898 1 93.69 174 GLN B O 1
ATOM 3926 N N . TYR B 1 175 ? 18.031 22.828 -11.367 1 94.19 175 TYR B N 1
ATOM 3927 C CA . TYR B 1 175 ? 19.125 22.406 -10.5 1 94.19 175 TYR B CA 1
ATOM 3928 C C . TYR B 1 175 ? 20.344 21.984 -11.32 1 94.19 175 TYR B C 1
ATOM 3930 O O . TYR B 1 175 ? 21.359 21.578 -10.766 1 94.19 175 TYR B O 1
ATOM 3938 N N . TYR B 1 176 ? 20.25 22.094 -12.578 1 93.62 176 TYR B N 1
ATOM 3939 C CA . TYR B 1 176 ? 21.328 21.703 -13.477 1 93.62 176 TYR B CA 1
ATOM 3940 C C . TYR B 1 176 ? 22.453 22.734 -13.453 1 93.62 176 TYR B C 1
ATOM 3942 O O . TYR B 1 176 ? 22.219 23.938 -13.578 1 93.62 176 TYR B O 1
ATOM 3950 N N . GLN B 1 177 ? 23.625 22.203 -13.281 1 90.81 177 GLN B N 1
ATOM 3951 C CA . GLN B 1 177 ? 24.828 23.047 -13.273 1 90.81 177 GLN B CA 1
ATOM 3952 C C . GLN B 1 177 ? 25.891 22.5 -14.219 1 90.81 177 GLN B C 1
ATOM 3954 O O . GLN B 1 177 ? 27.062 22.828 -14.094 1 90.81 177 GLN B O 1
ATOM 3959 N N . GLY B 1 178 ? 25.422 21.672 -15.039 1 85.12 178 GLY B N 1
ATOM 3960 C CA . GLY B 1 178 ? 26.359 21.047 -15.953 1 85.12 178 GLY B CA 1
ATOM 3961 C C . GLY B 1 178 ? 26.953 22.016 -16.969 1 85.12 178 GLY B C 1
ATOM 3962 O O . GLY B 1 178 ? 26.531 23.172 -17.047 1 85.12 178 GLY B O 1
ATOM 3963 N N . PRO B 1 179 ? 27.969 21.547 -17.609 1 80.06 179 PRO B N 1
ATOM 3964 C CA . PRO B 1 179 ? 28.766 22.406 -18.5 1 80.06 179 PRO B CA 1
ATOM 3965 C C . PRO B 1 179 ? 28 22.812 -19.75 1 80.06 179 PRO B C 1
ATOM 3967 O O . PRO B 1 179 ? 28.281 23.875 -20.328 1 80.06 179 PRO B O 1
ATOM 3970 N N . ALA B 1 180 ? 27.188 22 -20.281 1 75.19 180 ALA B N 1
ATOM 3971 C CA . ALA B 1 180 ? 26.5 22.312 -21.531 1 75.19 180 ALA B CA 1
ATOM 3972 C C . ALA B 1 180 ? 25 22.469 -21.312 1 75.19 180 ALA B C 1
ATOM 3974 O O . ALA B 1 180 ? 24.438 21.906 -20.375 1 75.19 180 ALA B O 1
ATOM 3975 N N . THR B 1 181 ? 24.453 23.406 -22.031 1 74.75 181 THR B N 1
ATOM 3976 C CA . THR B 1 181 ? 23 23.531 -22.031 1 74.75 181 THR B CA 1
ATOM 3977 C C . THR B 1 181 ? 22.328 22.219 -22.422 1 74.75 181 THR B C 1
ATOM 3979 O O . THR B 1 181 ? 22.688 21.641 -23.453 1 74.75 181 THR B O 1
ATOM 3982 N N . PRO B 1 182 ? 21.469 21.828 -21.531 1 71.12 182 PRO B N 1
ATOM 3983 C CA . PRO B 1 182 ? 20.859 20.531 -21.875 1 71.12 182 PRO B CA 1
ATOM 3984 C C . PRO B 1 182 ? 19.984 20.609 -23.125 1 71.12 182 PRO B C 1
ATOM 3986 O O . PRO B 1 182 ? 19.328 21.625 -23.359 1 71.12 182 PRO B O 1
ATOM 3989 N N . GLY B 1 183 ? 20.328 19.797 -24.125 1 73.94 183 GLY B N 1
ATOM 3990 C CA . GLY B 1 183 ? 19.469 19.688 -25.297 1 73.94 183 GLY B CA 1
ATOM 3991 C C . GLY B 1 183 ? 18.094 19.156 -24.969 1 73.94 183 GLY B C 1
ATOM 3992 O O . GLY B 1 183 ? 17.547 19.438 -23.906 1 73.94 183 GLY B O 1
ATOM 3993 N N . LYS B 1 184 ? 17.531 18.438 -25.922 1 86.06 184 LYS B N 1
ATOM 3994 C CA . LYS B 1 184 ? 16.219 17.797 -25.75 1 86.06 184 LYS B CA 1
ATOM 3995 C C . LYS B 1 184 ? 16.344 16.547 -24.891 1 86.06 184 LYS B C 1
ATOM 3997 O O . LYS B 1 184 ? 16.969 15.57 -25.281 1 86.06 184 LYS B O 1
ATOM 4002 N N . TRP B 1 185 ? 15.93 16.688 -23.656 1 89.44 185 TRP B N 1
ATOM 4003 C CA . TRP B 1 185 ? 15.93 15.562 -22.734 1 89.44 185 TRP B CA 1
ATOM 4004 C C . TRP B 1 185 ? 14.734 14.656 -22.984 1 89.44 185 TRP B C 1
ATOM 4006 O O . TRP B 1 185 ? 13.625 15.133 -23.234 1 89.44 185 TRP B O 1
ATOM 4016 N N . ASN B 1 186 ? 15.023 13.367 -23 1 90.19 186 ASN B N 1
ATOM 4017 C CA . ASN B 1 186 ? 13.977 12.359 -23.078 1 90.19 186 ASN B CA 1
ATOM 4018 C C . ASN B 1 186 ? 14.117 11.312 -21.984 1 90.19 186 ASN B C 1
ATOM 4020 O O . ASN B 1 186 ? 15.219 11.07 -21.484 1 90.19 186 ASN B O 1
ATOM 4024 N N . SER B 1 187 ? 12.945 10.773 -21.656 1 91.19 187 SER B N 1
ATOM 4025 C CA . SER B 1 187 ? 13.016 9.641 -20.734 1 91.19 187 SER B CA 1
ATOM 4026 C C . SER B 1 187 ? 13.914 8.539 -21.281 1 91.19 187 SER B C 1
ATOM 4028 O O . SER B 1 187 ? 13.844 8.211 -22.469 1 91.19 187 SER B O 1
ATOM 4030 N N . GLY B 1 188 ? 14.719 7.973 -20.406 1 92.12 188 GLY B N 1
ATOM 4031 C CA . GLY B 1 188 ? 15.641 6.938 -20.844 1 92.12 188 GLY B CA 1
ATOM 4032 C C . GLY B 1 188 ? 17.062 7.453 -21.047 1 92.12 188 GLY B C 1
ATOM 4033 O O . GLY B 1 188 ? 18 6.668 -21.109 1 92.12 188 GLY B O 1
ATOM 4034 N N . ASP B 1 189 ? 17.188 8.742 -21.203 1 93.69 189 ASP B N 1
ATOM 4035 C CA . ASP B 1 189 ? 18.516 9.328 -21.297 1 93.69 189 ASP B CA 1
ATOM 4036 C C . ASP B 1 189 ? 19.312 9.117 -20.016 1 93.69 189 ASP B C 1
ATOM 4038 O O . ASP B 1 189 ? 18.734 8.734 -18.984 1 93.69 189 ASP B O 1
ATOM 4042 N N . THR B 1 190 ? 20.641 9.312 -20.156 1 93.69 190 THR B N 1
ATOM 4043 C CA . THR B 1 190 ? 21.531 9.188 -19 1 93.69 190 THR B CA 1
ATOM 4044 C C . THR B 1 190 ? 22.016 10.555 -18.531 1 93.69 190 THR B C 1
ATOM 4046 O O . THR B 1 190 ? 22.391 11.398 -19.359 1 93.69 190 THR B O 1
ATOM 4049 N N . LEU B 1 191 ? 21.875 10.742 -17.234 1 91.38 191 LEU B N 1
ATOM 4050 C CA . LEU B 1 191 ? 22.391 11.992 -16.672 1 91.38 191 LEU B CA 1
ATOM 4051 C C . LEU B 1 191 ? 23.438 11.719 -15.602 1 91.38 191 LEU B C 1
ATOM 4053 O O . LEU B 1 191 ? 23.453 10.641 -15 1 91.38 191 LEU B O 1
ATOM 4057 N N . SER B 1 192 ? 24.328 12.734 -15.445 1 91.88 192 SER B N 1
ATOM 4058 C CA . SER B 1 192 ? 25.297 12.695 -14.352 1 91.88 192 SER B CA 1
ATOM 4059 C C . SER B 1 192 ? 24.812 13.516 -13.164 1 91.88 192 SER B C 1
ATOM 4061 O O . SER B 1 192 ? 24.625 14.727 -13.281 1 91.88 192 SER B O 1
ATOM 4063 N N . LEU B 1 193 ? 24.719 12.844 -12.047 1 92.19 193 LEU B N 1
ATOM 4064 C CA . LEU B 1 193 ? 24.234 13.523 -10.852 1 92.19 193 LEU B CA 1
ATOM 4065 C C . LEU B 1 193 ? 25.219 14.609 -10.414 1 92.19 193 LEU B C 1
ATOM 4067 O O . LEU B 1 193 ? 24.828 15.578 -9.758 1 92.19 193 LEU B O 1
ATOM 4071 N N . SER B 1 194 ? 26.422 14.5 -10.812 1 89.25 194 SER B N 1
ATOM 4072 C CA . SER B 1 194 ? 27.438 15.469 -10.445 1 89.25 194 SER B CA 1
ATOM 4073 C C . SER B 1 194 ? 27.203 16.812 -11.133 1 89.25 194 SER B C 1
ATOM 4075 O O . SER B 1 194 ? 27.781 17.828 -10.742 1 89.25 194 SER B O 1
ATOM 4077 N N . ASP B 1 195 ? 26.359 16.766 -12.156 1 91.75 195 ASP B N 1
ATOM 4078 C CA . ASP B 1 195 ? 26.047 17.984 -12.891 1 91.75 195 ASP B CA 1
ATOM 4079 C C . ASP B 1 195 ? 24.938 18.766 -12.203 1 91.75 195 ASP B C 1
ATOM 4081 O O . ASP B 1 195 ? 24.438 19.766 -12.742 1 91.75 195 ASP B O 1
ATOM 4085 N N . PHE B 1 196 ? 24.562 18.328 -11.07 1 93 196 PHE B N 1
ATOM 4086 C CA . PHE B 1 196 ? 23.422 18.938 -10.406 1 93 196 PHE B CA 1
ATOM 4087 C C . PHE B 1 196 ? 23.797 19.422 -9.008 1 93 196 PHE B C 1
ATOM 4089 O O . PHE B 1 196 ? 24.609 18.781 -8.328 1 93 196 PHE B O 1
ATOM 4096 N N . SER B 1 197 ? 23.219 20.531 -8.648 1 92.94 197 SER B N 1
ATOM 4097 C CA . SER B 1 197 ? 23.234 20.891 -7.23 1 92.94 197 SER B CA 1
ATOM 4098 C C . SER B 1 197 ? 22.234 20.047 -6.434 1 92.94 197 SER B C 1
ATOM 4100 O O . SER B 1 197 ? 21.359 19.406 -7.008 1 92.94 197 SER B O 1
ATOM 4102 N N . PRO B 1 198 ? 22.422 19.969 -5.148 1 92.81 198 PRO B N 1
ATOM 4103 C CA . PRO B 1 198 ? 21.453 19.234 -4.352 1 92.81 198 PRO B CA 1
ATOM 4104 C C . PRO B 1 198 ? 20.016 19.688 -4.617 1 92.81 198 PRO B C 1
ATOM 4106 O O . PRO B 1 198 ? 19.75 20.891 -4.707 1 92.81 198 PRO B O 1
ATOM 4109 N N . PHE B 1 199 ? 19.172 18.75 -4.848 1 93.38 199 PHE B N 1
ATOM 4110 C CA . PHE B 1 199 ? 17.781 19.016 -5.148 1 93.38 199 PHE B CA 1
ATOM 4111 C C . PHE B 1 199 ? 16.859 18.203 -4.246 1 93.38 199 PHE B C 1
ATOM 4113 O O . PHE B 1 199 ? 17.25 17.141 -3.75 1 93.38 199 PHE B O 1
ATOM 4120 N N . PRO B 1 200 ? 15.672 18.703 -3.984 1 92.69 200 PRO B N 1
ATOM 4121 C CA . PRO B 1 200 ? 14.75 18 -3.086 1 92.69 200 PRO B CA 1
ATOM 4122 C C . PRO B 1 200 ? 14.289 16.656 -3.65 1 92.69 200 PRO B C 1
ATOM 4124 O O . PRO B 1 200 ? 13.961 16.562 -4.836 1 92.69 200 PRO B O 1
ATOM 4127 N N . LEU B 1 201 ? 14.273 15.656 -2.758 1 93.5 201 LEU B N 1
ATOM 4128 C CA . LEU B 1 201 ? 13.852 14.305 -3.109 1 93.5 201 LEU B CA 1
ATOM 4129 C C . LEU B 1 201 ? 12.695 13.844 -2.23 1 93.5 201 LEU B C 1
ATOM 4131 O O . LEU B 1 201 ? 12.547 14.312 -1.099 1 93.5 201 LEU B O 1
ATOM 4135 N N . ILE B 1 202 ? 11.93 12.969 -2.842 1 92.06 202 ILE B N 1
ATOM 4136 C CA . ILE B 1 202 ? 10.977 12.266 -1.997 1 92.06 202 ILE B CA 1
ATOM 4137 C C . ILE B 1 202 ? 11.68 11.125 -1.268 1 92.06 202 ILE B C 1
ATOM 4139 O O . ILE B 1 202 ? 12.352 10.297 -1.893 1 92.06 202 ILE B O 1
ATOM 4143 N N . GLY B 1 203 ? 11.539 11.125 -0.02 1 84.81 203 GLY B N 1
ATOM 4144 C CA . GLY B 1 203 ? 12.188 10.109 0.792 1 84.81 203 GLY B CA 1
ATOM 4145 C C . GLY B 1 203 ? 11.312 8.906 1.06 1 84.81 203 GLY B C 1
ATOM 4146 O O . GLY B 1 203 ? 10.164 8.852 0.606 1 84.81 203 GLY B O 1
ATOM 4147 N N . ASN B 1 204 ? 11.906 7.902 1.615 1 79.69 204 ASN B N 1
ATOM 4148 C CA . ASN B 1 204 ? 11.234 6.688 2.08 1 79.69 204 ASN B CA 1
ATOM 4149 C C . ASN B 1 204 ? 11.727 6.273 3.463 1 79.69 204 ASN B C 1
ATOM 4151 O O . ASN B 1 204 ? 12.93 6.098 3.67 1 79.69 204 ASN B O 1
ATOM 4155 N N . ARG B 1 205 ? 10.844 6.125 4.34 1 66.69 205 ARG B N 1
ATOM 4156 C CA . ARG B 1 205 ? 11.266 5.777 5.691 1 66.69 205 ARG B CA 1
ATOM 4157 C C . ARG B 1 205 ? 11.07 4.285 5.957 1 66.69 205 ARG B C 1
ATOM 4159 O O . ARG B 1 205 ? 11.516 3.771 6.988 1 66.69 205 ARG B O 1
ATOM 4166 N N . GLU B 1 206 ? 10.375 3.746 5.152 1 64 206 GLU B N 1
ATOM 4167 C CA . GLU B 1 206 ? 10.234 2.303 5.312 1 64 206 GLU B CA 1
ATOM 4168 C C . GLU B 1 206 ? 11.406 1.56 4.68 1 64 206 GLU B C 1
ATOM 4170 O O . GLU B 1 206 ? 11.969 2.016 3.684 1 64 206 GLU B O 1
ATOM 4175 N N . HIS B 1 207 ? 11.93 0.753 5.57 1 54.38 207 HIS B N 1
ATOM 4176 C CA . HIS B 1 207 ? 13.086 -0.001 5.09 1 54.38 207 HIS B CA 1
ATOM 4177 C C . HIS B 1 207 ? 12.742 -0.784 3.826 1 54.38 207 HIS B C 1
ATOM 4179 O O . HIS B 1 207 ? 11.961 -1.735 3.875 1 54.38 207 HIS B O 1
ATOM 4185 N N . ILE B 1 208 ? 13.172 -0.142 2.775 1 62.72 208 ILE B N 1
ATOM 4186 C CA . ILE B 1 208 ? 13.055 -0.868 1.517 1 62.72 208 ILE B CA 1
ATOM 4187 C C . ILE B 1 208 ? 14.406 -0.906 0.809 1 62.72 208 ILE B C 1
ATOM 4189 O O . ILE B 1 208 ? 15.273 -0.072 1.072 1 62.72 208 ILE B O 1
ATOM 4193 N N . THR B 1 209 ? 14.672 -1.962 0.15 1 65.75 209 THR B N 1
ATOM 4194 C CA . THR B 1 209 ? 15.875 -2.223 -0.626 1 65.75 209 THR B CA 1
ATOM 4195 C C . THR B 1 209 ? 16.266 -1.001 -1.455 1 65.75 209 THR B C 1
ATOM 4197 O O . THR B 1 209 ? 17.438 -0.644 -1.533 1 65.75 209 THR B O 1
ATOM 4200 N N . LEU B 1 210 ? 15.328 -0.294 -1.873 1 76.44 210 LEU B N 1
ATOM 4201 C CA . LEU B 1 210 ? 15.594 0.832 -2.764 1 76.44 210 LEU B CA 1
ATOM 4202 C C . LEU B 1 210 ? 16.234 1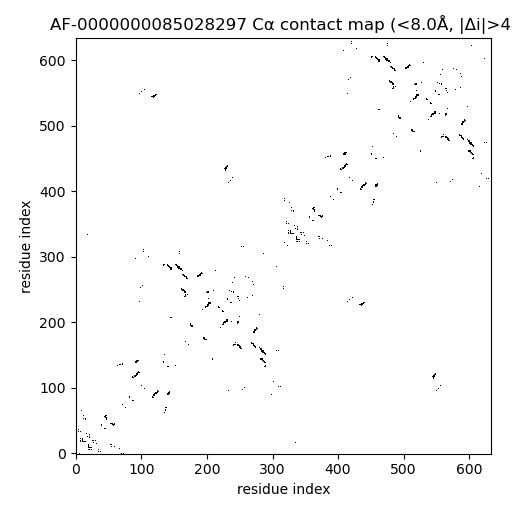.99 -2.002 1 76.44 210 LEU B C 1
ATOM 4204 O O . LEU B 1 210 ? 17.062 2.715 -2.549 1 76.44 210 LEU B O 1
ATOM 4208 N N . LEU B 1 211 ? 15.891 2.061 -0.742 1 75.06 211 LEU B N 1
ATOM 4209 C CA . LEU B 1 211 ? 16.375 3.176 0.06 1 75.06 211 LEU B CA 1
ATOM 4210 C C . LEU B 1 211 ? 17.906 3.119 0.2 1 75.06 211 LEU B C 1
ATOM 4212 O O . LEU B 1 211 ? 18.578 4.141 0.071 1 75.06 211 LEU B O 1
ATOM 4216 N N . GLU B 1 212 ? 18.438 1.975 0.447 1 75.5 212 GLU B N 1
ATOM 4217 C CA . GLU B 1 212 ? 19.875 1.81 0.596 1 75.5 212 GLU B CA 1
ATOM 4218 C C . GLU B 1 212 ? 20.609 2.148 -0.7 1 75.5 212 GLU B C 1
ATOM 4220 O O . GLU B 1 212 ? 21.672 2.764 -0.675 1 75.5 212 GLU B O 1
ATOM 4225 N N . LEU B 1 213 ? 20.109 1.759 -1.728 1 80.44 213 LEU B N 1
ATOM 4226 C CA . LEU B 1 213 ? 20.703 2.027 -3.029 1 80.44 213 LEU B CA 1
ATOM 4227 C C . LEU B 1 213 ? 20.688 3.52 -3.338 1 80.44 213 LEU B C 1
ATOM 4229 O O . LEU B 1 213 ? 21.672 4.062 -3.855 1 80.44 213 LEU B O 1
ATOM 4233 N N . VAL B 1 214 ? 19.625 4.117 -3.027 1 86.31 214 VAL B N 1
ATOM 4234 C CA . VAL B 1 214 ? 19.484 5.551 -3.266 1 86.31 214 VAL B CA 1
ATOM 4235 C C . VAL B 1 214 ? 20.5 6.312 -2.424 1 86.31 214 VAL B C 1
ATOM 4237 O O . VAL B 1 214 ? 21.188 7.207 -2.928 1 86.31 214 VAL B O 1
ATOM 4240 N N . GLN B 1 215 ? 20.609 5.914 -1.233 1 83.31 215 GLN B N 1
ATOM 4241 C CA . GLN B 1 215 ? 21.547 6.582 -0.335 1 83.31 215 GLN B CA 1
ATOM 4242 C C . GLN B 1 215 ? 22.984 6.402 -0.807 1 83.31 215 GLN B C 1
ATOM 4244 O O . GLN B 1 215 ? 23.781 7.34 -0.76 1 83.31 215 GLN B O 1
ATOM 4249 N N . SER B 1 216 ? 23.281 5.258 -1.198 1 83.81 216 SER B N 1
ATOM 4250 C CA . SER B 1 216 ? 24.625 4.98 -1.721 1 83.81 216 SER B CA 1
ATOM 4251 C C . SER B 1 216 ? 24.906 5.816 -2.963 1 83.81 216 SER B C 1
ATOM 4253 O O . SER B 1 216 ? 26 6.375 -3.102 1 83.81 216 SER B O 1
ATOM 4255 N N . CYS B 1 217 ? 23.969 5.875 -3.781 1 86.38 217 CYS B N 1
ATOM 4256 C CA . CYS B 1 217 ? 24.094 6.648 -5.008 1 86.38 217 CYS B CA 1
ATOM 4257 C C . CYS B 1 217 ? 24.328 8.125 -4.703 1 86.38 217 CYS B C 1
ATOM 4259 O O . CYS B 1 217 ? 25.219 8.75 -5.293 1 86.38 217 CYS B O 1
ATOM 4261 N N . LEU B 1 218 ? 23.578 8.617 -3.799 1 87.38 218 LEU B N 1
ATOM 4262 C CA . LEU B 1 218 ? 23.719 10.016 -3.418 1 87.38 218 LEU B CA 1
ATOM 4263 C C . LEU B 1 218 ? 25.078 10.281 -2.773 1 87.38 218 LEU B C 1
ATOM 4265 O O . LEU B 1 218 ? 25.719 11.289 -3.066 1 87.38 218 LEU B O 1
ATOM 4269 N N . ARG B 1 219 ? 25.469 9.391 -1.951 1 86.06 219 ARG B N 1
ATOM 4270 C CA . ARG B 1 219 ? 26.766 9.523 -1.281 1 86.06 219 ARG B CA 1
ATOM 4271 C C . ARG B 1 219 ? 27.906 9.5 -2.289 1 86.06 219 ARG B C 1
ATOM 4273 O O . ARG B 1 219 ? 28.828 10.297 -2.193 1 86.06 219 ARG B O 1
ATOM 4280 N N . GLU B 1 220 ? 27.891 8.648 -3.186 1 86.31 220 GLU B N 1
ATOM 4281 C CA . GLU B 1 220 ? 28.922 8.492 -4.203 1 86.31 220 GLU B CA 1
ATOM 4282 C C . GLU B 1 220 ? 29.047 9.734 -5.074 1 86.31 220 GLU B C 1
ATOM 4284 O O . GLU B 1 220 ? 30.109 10.039 -5.602 1 86.31 220 GLU B O 1
ATOM 4289 N N . ASN B 1 221 ? 27.969 10.453 -5.18 1 86.06 221 ASN B N 1
ATOM 4290 C CA . ASN B 1 221 ? 27.953 11.656 -6.004 1 86.06 221 ASN B CA 1
ATOM 4291 C C . ASN B 1 221 ? 28.016 12.922 -5.152 1 86.06 221 ASN B C 1
ATOM 4293 O O . ASN B 1 221 ? 27.812 14.023 -5.66 1 86.06 221 ASN B O 1
ATOM 4297 N N . HIS B 1 222 ? 28.156 12.758 -3.844 1 86 222 HIS B N 1
ATOM 4298 C CA . HIS B 1 222 ? 28.328 13.836 -2.881 1 86 222 HIS B CA 1
ATOM 4299 C C . HIS B 1 222 ? 27.141 14.797 -2.91 1 86 222 HIS B C 1
ATOM 4301 O O . HIS B 1 222 ? 27.312 16.016 -2.934 1 86 222 HIS B O 1
ATOM 4307 N N . LEU B 1 223 ? 26 14.219 -3.053 1 87.81 223 LEU B N 1
ATOM 4308 C CA . LEU B 1 223 ? 24.766 15.008 -3.064 1 87.81 223 LEU B CA 1
ATOM 4309 C C . LEU B 1 223 ? 24 14.844 -1.758 1 87.81 223 LEU B C 1
ATOM 4311 O O . LEU B 1 223 ? 23.562 13.734 -1.426 1 87.81 223 LEU B O 1
ATOM 4315 N N . ASP B 1 224 ? 23.906 15.898 -1.069 1 86.75 224 ASP B N 1
ATOM 4316 C CA . ASP B 1 224 ? 23.078 15.938 0.133 1 86.75 224 ASP B CA 1
ATOM 4317 C C . ASP B 1 224 ? 21.719 16.547 -0.161 1 86.75 224 ASP B C 1
ATOM 4319 O O . ASP B 1 224 ? 21.531 17.75 0.021 1 86.75 224 ASP B O 1
ATOM 4323 N N . CYS B 1 225 ? 20.828 15.742 -0.505 1 89.06 225 CYS B N 1
ATOM 4324 C CA . CYS B 1 225 ? 19.516 16.219 -0.976 1 89.06 225 CYS B CA 1
ATOM 4325 C C . CYS B 1 225 ? 18.5 16.219 0.156 1 89.06 225 CYS B C 1
ATOM 4327 O O . CYS B 1 225 ? 18.344 15.227 0.864 1 89.06 225 CYS B O 1
ATOM 4329 N N . PRO B 1 226 ? 17.859 17.328 0.32 1 86.62 226 PRO B N 1
ATOM 4330 C CA . PRO B 1 226 ? 16.781 17.344 1.309 1 86.62 226 PRO B CA 1
ATOM 4331 C C . PRO B 1 226 ? 15.609 16.453 0.91 1 86.62 226 PRO B C 1
ATOM 4333 O O . PRO B 1 226 ? 15.422 16.172 -0.275 1 86.62 226 PRO B O 1
ATOM 4336 N N . GLN B 1 227 ? 14.852 16.016 1.923 1 87.88 227 GLN B N 1
ATOM 4337 C CA . GLN B 1 227 ? 13.672 15.188 1.704 1 87.88 227 GLN B CA 1
ATOM 4338 C C . GLN B 1 227 ? 12.445 15.766 2.398 1 87.88 227 GLN B C 1
ATOM 4340 O O . GLN B 1 227 ? 12.047 15.297 3.465 1 87.88 227 GLN B O 1
ATOM 4345 N N . PRO B 1 228 ? 11.805 16.703 1.751 1 87.25 228 PRO B N 1
ATOM 4346 C CA . PRO B 1 228 ? 10.688 17.391 2.389 1 87.25 228 PRO B CA 1
ATOM 4347 C C . PRO B 1 228 ? 9.492 16.484 2.646 1 87.25 228 PRO B C 1
ATOM 4349 O O . PRO B 1 228 ? 8.664 16.766 3.521 1 87.25 228 PRO B O 1
ATOM 4352 N N . ILE B 1 229 ? 9.367 15.43 1.862 1 90.44 229 ILE B N 1
ATOM 4353 C CA . ILE B 1 229 ? 8.273 14.477 1.984 1 90.44 229 ILE B CA 1
ATOM 4354 C C . ILE B 1 229 ? 8.82 13.047 1.962 1 90.44 229 ILE B C 1
ATOM 4356 O O . ILE B 1 229 ? 9.742 12.742 1.201 1 90.44 229 ILE B O 1
ATOM 4360 N N . SER B 1 230 ? 8.266 12.234 2.799 1 90.38 230 SER B N 1
ATOM 4361 C CA . SER B 1 230 ? 8.625 10.82 2.795 1 90.38 230 SER B CA 1
ATOM 4362 C C . SER B 1 230 ? 7.387 9.938 2.664 1 90.38 230 SER B C 1
ATOM 4364 O O . SER B 1 230 ? 6.438 10.07 3.439 1 90.38 230 SER B O 1
ATOM 4366 N N . ILE B 1 231 ? 7.438 9.086 1.707 1 89.75 231 ILE B N 1
ATOM 4367 C CA . ILE B 1 231 ? 6.367 8.125 1.475 1 89.75 231 ILE B CA 1
ATOM 4368 C C . ILE B 1 231 ? 6.93 6.875 0.798 1 89.75 231 ILE B C 1
ATOM 4370 O O . ILE B 1 231 ? 7.816 6.973 -0.056 1 89.75 231 ILE B O 1
ATOM 4374 N N . SER B 1 232 ? 6.348 5.738 1.077 1 84.19 232 SER B N 1
ATOM 4375 C CA . SER B 1 232 ? 6.969 4.488 0.645 1 84.19 232 SER B CA 1
ATOM 4376 C C . SER B 1 232 ? 6.457 4.062 -0.725 1 84.19 232 SER B C 1
ATOM 4378 O O . SER B 1 232 ? 7.109 3.279 -1.421 1 84.19 232 SER B O 1
ATOM 4380 N N . ASP B 1 233 ? 5.359 4.508 -1.137 1 85 233 ASP B N 1
ATOM 4381 C CA . ASP B 1 233 ? 4.742 4.039 -2.373 1 85 233 ASP B CA 1
ATOM 4382 C C . ASP B 1 233 ? 5.305 4.781 -3.584 1 85 233 ASP B C 1
ATOM 4384 O O . ASP B 1 233 ? 5.094 5.984 -3.732 1 85 233 ASP B O 1
ATOM 4388 N N . ILE B 1 234 ? 5.883 4.051 -4.465 1 88.62 234 ILE B N 1
ATOM 4389 C CA . ILE B 1 234 ? 6.566 4.652 -5.602 1 88.62 234 ILE B CA 1
ATOM 4390 C C . ILE B 1 234 ? 5.551 5.309 -6.531 1 88.62 234 ILE B C 1
ATOM 4392 O O . ILE B 1 234 ? 5.832 6.34 -7.145 1 88.62 234 ILE B O 1
ATOM 4396 N N . GLY B 1 235 ? 4.457 4.695 -6.68 1 87.69 235 GLY B N 1
ATOM 4397 C CA . GLY B 1 235 ? 3.422 5.312 -7.5 1 87.69 235 GLY B CA 1
ATOM 4398 C C . GLY B 1 235 ? 3.029 6.695 -7.02 1 87.69 235 GLY B C 1
ATOM 4399 O O . GLY B 1 235 ? 2.898 7.621 -7.824 1 87.69 235 GLY B O 1
ATOM 4400 N N . THR B 1 236 ? 2.857 6.82 -5.754 1 88.69 236 THR B N 1
ATOM 4401 C CA . THR B 1 236 ? 2.527 8.117 -5.168 1 88.69 236 THR B CA 1
ATOM 4402 C C . THR B 1 236 ? 3.701 9.078 -5.297 1 88.69 236 THR B C 1
ATOM 4404 O O . THR B 1 236 ? 3.506 10.273 -5.539 1 88.69 236 THR B O 1
ATOM 4407 N N . GLN B 1 237 ? 4.875 8.562 -5.102 1 92.38 237 GLN B N 1
ATOM 4408 C CA . GLN B 1 237 ? 6.059 9.398 -5.234 1 92.38 237 GLN B CA 1
ATOM 4409 C C . GLN B 1 237 ? 6.125 10.039 -6.621 1 92.38 237 GLN B C 1
ATOM 4411 O O . GLN B 1 237 ? 6.359 11.242 -6.742 1 92.38 237 GLN B O 1
ATOM 4416 N N . VAL B 1 238 ? 5.898 9.25 -7.59 1 91.5 238 VAL B N 1
ATOM 4417 C CA . VAL B 1 238 ? 5.965 9.734 -8.961 1 91.5 238 VAL B CA 1
ATOM 4418 C C . VAL B 1 238 ? 4.871 10.781 -9.195 1 91.5 238 VAL B C 1
ATOM 4420 O O . VAL B 1 238 ? 5.105 11.797 -9.844 1 91.5 238 VAL B O 1
ATOM 4423 N N . GLN B 1 239 ? 3.713 10.555 -8.656 1 88.38 239 GLN B N 1
ATOM 4424 C CA . GLN B 1 239 ? 2.631 11.531 -8.766 1 88.38 239 GLN B CA 1
ATOM 4425 C C . GLN B 1 239 ? 3.018 12.859 -8.117 1 88.38 239 GLN B C 1
ATOM 4427 O O . GLN B 1 239 ? 2.689 13.922 -8.641 1 88.38 239 GLN B O 1
ATOM 4432 N N . LEU B 1 240 ? 3.658 12.766 -7.039 1 91 240 LEU B N 1
ATOM 4433 C CA . LEU B 1 240 ? 4.082 13.969 -6.332 1 91 240 LEU B CA 1
ATOM 4434 C C . LEU B 1 240 ? 5.129 14.734 -7.137 1 91 240 LEU B C 1
ATOM 4436 O O . LEU B 1 240 ? 5.168 15.969 -7.102 1 91 240 LEU B O 1
ATOM 4440 N N . CYS B 1 241 ? 5.957 14.047 -7.852 1 93.12 241 CYS B N 1
ATOM 4441 C CA . CYS B 1 241 ? 6.992 14.68 -8.664 1 93.12 241 CYS B CA 1
ATOM 4442 C C . CYS B 1 241 ? 6.383 15.531 -9.766 1 93.12 241 CYS B C 1
ATOM 4444 O O . CYS B 1 241 ? 7.016 16.469 -10.25 1 93.12 241 CYS B O 1
ATOM 4446 N N . ARG B 1 242 ? 5.191 15.219 -10.164 1 89.25 242 ARG B N 1
ATOM 4447 C CA . ARG B 1 242 ? 4.512 15.961 -11.219 1 89.25 242 ARG B CA 1
ATOM 4448 C C . ARG B 1 242 ? 4.324 17.422 -10.828 1 89.25 242 ARG B C 1
ATOM 4450 O O . ARG B 1 242 ? 4.172 18.297 -11.688 1 89.25 242 ARG B O 1
ATOM 4457 N N . LEU B 1 243 ? 4.309 17.641 -9.586 1 86.81 243 LEU B N 1
ATOM 4458 C CA . LEU B 1 243 ? 4.102 19 -9.094 1 86.81 243 LEU B CA 1
ATOM 4459 C C . LEU B 1 243 ? 5.324 19.875 -9.367 1 86.81 243 LEU B C 1
ATOM 4461 O O . LEU B 1 243 ? 5.25 21.094 -9.273 1 86.81 243 LEU B O 1
ATOM 4465 N N . GLY B 1 244 ? 6.453 19.25 -9.609 1 89.62 244 GLY B N 1
ATOM 4466 C CA . GLY B 1 244 ? 7.629 19.984 -10.055 1 89.62 244 GLY B CA 1
ATOM 4467 C C . GLY B 1 244 ? 8.469 20.516 -8.906 1 89.62 244 GLY B C 1
ATOM 4468 O O . GLY B 1 244 ? 9.25 21.453 -9.078 1 89.62 244 GLY B O 1
ATOM 4469 N N . HIS B 1 245 ? 8.32 19.844 -7.738 1 90.12 245 HIS B N 1
ATOM 4470 C CA . HIS B 1 245 ? 9.039 20.375 -6.586 1 90.12 245 HIS B CA 1
ATOM 4471 C C . HIS B 1 245 ? 10.023 19.344 -6.039 1 90.12 245 HIS B C 1
ATOM 4473 O O . HIS B 1 245 ? 10.859 19.656 -5.195 1 90.12 245 HIS B O 1
ATOM 4479 N N . THR B 1 246 ? 9.852 18.141 -6.453 1 94.06 246 THR B N 1
ATOM 4480 C CA . THR B 1 246 ? 10.703 17.062 -5.973 1 94.06 246 THR B CA 1
ATOM 4481 C C . THR B 1 246 ? 11.008 16.078 -7.094 1 94.06 246 THR B C 1
ATOM 4483 O O . THR B 1 246 ? 10.32 16.062 -8.117 1 94.06 246 THR B O 1
ATOM 4486 N N . ALA B 1 247 ? 12.07 15.367 -6.898 1 95.88 247 ALA B N 1
ATOM 4487 C CA . ALA B 1 247 ? 12.383 14.188 -7.707 1 95.88 247 ALA B CA 1
ATOM 4488 C C . ALA B 1 247 ? 12.375 12.922 -6.859 1 95.88 247 ALA B C 1
ATOM 4490 O O . ALA B 1 247 ? 12.297 12.992 -5.629 1 95.88 247 ALA B O 1
ATOM 4491 N N . THR B 1 248 ? 12.297 11.797 -7.504 1 94.94 248 THR B N 1
ATOM 4492 C CA . THR B 1 248 ? 12.375 10.523 -6.797 1 94.94 248 THR B CA 1
ATOM 4493 C C . THR B 1 248 ? 13.203 9.516 -7.586 1 94.94 248 THR B C 1
ATOM 4495 O O . THR B 1 248 ? 13.477 9.719 -8.773 1 94.94 248 THR B O 1
ATOM 4498 N N . PHE B 1 249 ? 13.703 8.516 -6.859 1 93 249 PHE B N 1
ATOM 4499 C CA . PHE B 1 249 ? 14.398 7.398 -7.484 1 93 249 PHE B CA 1
ATOM 4500 C C . PHE B 1 249 ? 13.484 6.184 -7.582 1 93 249 PHE B C 1
ATOM 4502 O O . PHE B 1 249 ? 12.719 5.902 -6.66 1 93 249 PHE B O 1
ATOM 4509 N N . CYS B 1 250 ? 13.586 5.516 -8.664 1 90.94 250 CYS B N 1
ATOM 4510 C CA . CYS B 1 250 ? 12.766 4.324 -8.867 1 90.94 250 CYS B CA 1
ATOM 4511 C C . CYS B 1 250 ? 13.445 3.355 -9.828 1 90.94 250 CYS B C 1
ATOM 4513 O O . CYS B 1 250 ? 14.367 3.736 -10.547 1 90.94 250 CYS B O 1
ATOM 4515 N N . ASN B 1 251 ? 13 2.148 -9.781 1 90.69 251 ASN B N 1
ATOM 4516 C CA . ASN B 1 251 ? 13.5 1.169 -10.742 1 90.69 251 ASN B CA 1
ATOM 4517 C C . ASN B 1 251 ? 12.938 1.418 -12.141 1 90.69 251 ASN B C 1
ATOM 4519 O O . ASN B 1 251 ? 11.789 1.849 -12.281 1 90.69 251 ASN B O 1
ATOM 4523 N N . ASP B 1 252 ? 13.734 1.099 -13.125 1 91.62 252 ASP B N 1
ATOM 4524 C CA . ASP B 1 252 ? 13.375 1.408 -14.508 1 91.62 252 ASP B CA 1
ATOM 4525 C C . ASP B 1 252 ? 12.109 0.674 -14.922 1 91.62 252 ASP B C 1
ATOM 4527 O O . ASP B 1 252 ? 11.25 1.241 -15.609 1 91.62 252 ASP B O 1
ATOM 4531 N N . ILE B 1 253 ? 11.898 -0.523 -14.414 1 90.06 253 ILE B N 1
ATOM 4532 C CA . ILE B 1 253 ? 10.758 -1.337 -14.805 1 90.06 253 ILE B CA 1
ATOM 4533 C C . ILE B 1 253 ? 9.461 -0.66 -14.352 1 90.06 253 ILE B C 1
ATOM 4535 O O . ILE B 1 253 ? 8.422 -0.814 -14.984 1 90.06 253 ILE B O 1
ATOM 4539 N N . LEU B 1 254 ? 9.523 0.114 -13.273 1 90.75 254 LEU B N 1
ATOM 4540 C CA . LEU B 1 254 ? 8.344 0.784 -12.742 1 90.75 254 LEU B CA 1
ATOM 4541 C C . LEU B 1 254 ? 8.258 2.221 -13.25 1 90.75 254 LEU B C 1
ATOM 4543 O O . LEU B 1 254 ? 7.164 2.746 -13.461 1 90.75 254 LEU B O 1
ATOM 4547 N N . ALA B 1 255 ? 9.383 2.834 -13.484 1 91.69 255 ALA B N 1
ATOM 4548 C CA . ALA B 1 255 ? 9.438 4.242 -13.867 1 91.69 255 ALA B CA 1
ATOM 4549 C C . ALA B 1 255 ? 8.703 4.484 -15.188 1 91.69 255 ALA B C 1
ATOM 4551 O O . ALA B 1 255 ? 7.875 5.391 -15.289 1 91.69 255 ALA B O 1
ATOM 4552 N N . PHE B 1 256 ? 8.945 3.676 -16.156 1 89.31 256 PHE B N 1
ATOM 4553 C CA . PHE B 1 256 ? 8.43 3.902 -17.5 1 89.31 256 PHE B CA 1
ATOM 4554 C C . PHE B 1 256 ? 6.906 3.793 -17.516 1 89.31 256 PHE B C 1
ATOM 4556 O O . PHE B 1 256 ? 6.219 4.715 -17.969 1 89.31 256 PHE B O 1
ATOM 4563 N N . PRO B 1 257 ? 6.391 2.742 -16.984 1 87.31 257 PRO B N 1
ATOM 4564 C CA . PRO B 1 257 ? 4.93 2.662 -16.984 1 87.31 257 PRO B CA 1
ATOM 4565 C C . PRO B 1 257 ? 4.277 3.742 -16.125 1 87.31 257 PRO B C 1
ATOM 4567 O O . PRO B 1 257 ? 3.203 4.246 -16.453 1 87.31 257 PRO B O 1
ATOM 4570 N N . LEU B 1 258 ? 4.832 4.082 -15.062 1 87.75 258 LEU B N 1
ATOM 4571 C CA . LEU B 1 258 ? 4.27 5.094 -14.172 1 87.75 258 LEU B CA 1
ATOM 4572 C C . LEU B 1 258 ? 4.246 6.461 -14.852 1 87.75 258 LEU B C 1
ATOM 4574 O O . LEU B 1 258 ? 3.271 7.203 -14.727 1 87.75 258 LEU B O 1
ATOM 4578 N N . ILE B 1 259 ? 5.277 6.766 -15.555 1 88.06 259 ILE B N 1
ATOM 4579 C CA . ILE B 1 259 ? 5.363 8.047 -16.266 1 88.06 259 ILE B CA 1
ATOM 4580 C C . ILE B 1 259 ? 4.332 8.086 -17.375 1 88.06 259 ILE B C 1
ATOM 4582 O O . ILE B 1 259 ? 3.693 9.117 -17.609 1 88.06 259 ILE B O 1
ATOM 4586 N N . ARG B 1 260 ? 4.176 7.008 -18.047 1 82.94 260 ARG B N 1
ATOM 4587 C CA . ARG B 1 260 ? 3.215 6.922 -19.141 1 82.94 260 ARG B CA 1
ATOM 4588 C C . ARG B 1 260 ? 1.793 7.156 -18.641 1 82.94 260 ARG B C 1
ATOM 4590 O O . ARG B 1 260 ? 0.97 7.75 -19.344 1 82.94 260 ARG B O 1
ATOM 4597 N N . GLU B 1 261 ? 1.535 6.742 -17.484 1 76.62 261 GLU B N 1
ATOM 4598 C CA . GLU B 1 261 ? 0.209 6.891 -16.891 1 76.62 261 GLU B CA 1
ATOM 4599 C C . GLU B 1 261 ? -0.102 8.352 -16.594 1 76.62 261 GLU B C 1
ATOM 4601 O O . GLU B 1 261 ? -1.259 8.773 -16.672 1 76.62 261 GLU B O 1
ATOM 4606 N N . VAL B 1 262 ? 0.896 9.117 -16.312 1 72.62 262 VAL B N 1
ATOM 4607 C CA . VAL B 1 262 ? 0.689 10.492 -15.867 1 72.62 262 VAL B CA 1
ATOM 4608 C C . VAL B 1 262 ? 0.87 11.445 -17.047 1 72.62 262 VAL B C 1
ATOM 4610 O O . VAL B 1 262 ? 0.377 12.578 -17.016 1 72.62 262 VAL B O 1
ATOM 4613 N N . GLU B 1 263 ? 1.723 11.273 -18.062 1 65.88 263 GLU B N 1
ATOM 4614 C CA . GLU B 1 263 ? 2.188 12.109 -19.172 1 65.88 263 GLU B CA 1
ATOM 4615 C C . GLU B 1 263 ? 1.017 12.742 -19.906 1 65.88 263 GLU B C 1
ATOM 4617 O O . GLU B 1 263 ? 1.114 13.883 -20.375 1 65.88 263 GLU B O 1
ATOM 4622 N N . LYS B 1 264 ? -0.178 12.172 -20.062 1 58.78 264 LYS B N 1
ATOM 4623 C CA . LYS B 1 264 ? -1.118 12.656 -21.078 1 58.78 264 LYS B CA 1
ATOM 4624 C C . LYS B 1 264 ? -1.522 14.102 -20.812 1 58.78 264 LYS B C 1
ATOM 4626 O O . LYS B 1 264 ? -2.09 14.766 -21.672 1 58.78 264 LYS B O 1
ATOM 4631 N N . SER B 1 265 ? -1.111 14.742 -19.859 1 58.5 265 SER B N 1
ATOM 4632 C CA . SER B 1 265 ? -1.821 16.016 -19.75 1 58.5 265 SER B CA 1
ATOM 4633 C C . SER B 1 265 ? -0.899 17.125 -19.25 1 58.5 265 SER B C 1
ATOM 4635 O O . SER B 1 265 ? -1.351 18.234 -18.984 1 58.5 265 SER B O 1
ATOM 4637 N N . GLN B 1 266 ? 0.477 16.812 -19.359 1 66.06 266 GLN B N 1
ATOM 4638 C CA . GLN B 1 266 ? 1.166 17.844 -18.609 1 66.06 266 GLN B CA 1
ATOM 4639 C C . GLN B 1 266 ? 2.119 18.641 -19.5 1 66.06 266 GLN B C 1
ATOM 4641 O O . GLN B 1 266 ? 2.822 18.062 -20.328 1 66.06 266 GLN B O 1
ATOM 4646 N N . GLU B 1 267 ? 2.016 19.969 -19.547 1 75.12 267 GLU B N 1
ATOM 4647 C CA . GLU B 1 267 ? 2.916 20.891 -20.219 1 75.12 267 GLU B CA 1
ATOM 4648 C C . GLU B 1 267 ? 4.367 20.641 -19.828 1 75.12 267 GLU B C 1
ATOM 4650 O O . GLU B 1 267 ? 5.254 20.609 -20.688 1 75.12 267 GLU B O 1
ATOM 4655 N N . ASP B 1 268 ? 4.637 20.391 -18.688 1 87.75 268 ASP B N 1
ATOM 4656 C CA . ASP B 1 268 ? 5.949 20.047 -18.156 1 87.75 268 ASP B CA 1
ATOM 4657 C C . ASP B 1 268 ? 6.062 18.531 -17.938 1 87.75 268 ASP B C 1
ATOM 4659 O O . ASP B 1 268 ? 5.637 18.031 -16.891 1 87.75 268 ASP B O 1
ATOM 4663 N N . PRO B 1 269 ? 6.695 17.875 -18.922 1 89.44 269 PRO B N 1
ATOM 4664 C CA . PRO B 1 269 ? 6.664 16.406 -18.891 1 89.44 269 PRO B CA 1
ATOM 4665 C C . PRO B 1 269 ? 7.5 15.828 -17.75 1 89.44 269 PRO B C 1
ATOM 4667 O O . PRO B 1 269 ? 8.531 16.391 -17.375 1 89.44 269 PRO B O 1
ATOM 4670 N N . LEU B 1 270 ? 7.043 14.742 -17.25 1 92.94 270 LEU B N 1
ATOM 4671 C CA . LEU B 1 270 ? 7.828 13.93 -16.344 1 92.94 270 LEU B CA 1
ATOM 4672 C C . LEU B 1 270 ? 8.859 13.094 -17.094 1 92.94 270 LEU B C 1
ATOM 4674 O O . LEU B 1 270 ? 8.531 12.445 -18.094 1 92.94 270 LEU B O 1
ATOM 4678 N N . LEU B 1 271 ? 10.078 13.148 -16.625 1 93.44 271 LEU B N 1
ATOM 4679 C CA . LEU B 1 271 ? 11.164 12.414 -17.266 1 93.44 271 LEU B CA 1
ATOM 4680 C C . LEU B 1 271 ? 11.844 11.469 -16.281 1 93.44 271 LEU B C 1
ATOM 4682 O O . LEU B 1 271 ? 11.891 11.742 -15.086 1 93.44 271 LEU B O 1
ATOM 4686 N N . ALA B 1 272 ? 12.312 10.367 -16.781 1 95.31 272 ALA B N 1
ATOM 4687 C CA . ALA B 1 272 ? 13.117 9.406 -16.047 1 95.31 272 ALA B CA 1
ATOM 4688 C C . ALA B 1 272 ? 14.492 9.234 -16.672 1 95.31 272 ALA B C 1
ATOM 4690 O O . ALA B 1 272 ? 14.609 8.969 -17.875 1 95.31 272 ALA B O 1
ATOM 4691 N N . PHE B 1 273 ? 15.523 9.375 -15.867 1 95.56 273 PHE B N 1
ATOM 4692 C CA . PHE B 1 273 ? 16.891 9.312 -16.375 1 95.56 273 PHE B CA 1
ATOM 4693 C C . PHE B 1 273 ? 17.672 8.188 -15.695 1 95.56 273 PHE B C 1
ATOM 4695 O O . PHE B 1 273 ? 17.531 7.977 -14.484 1 95.56 273 PHE B O 1
ATOM 4702 N N . TYR B 1 274 ? 18.422 7.477 -16.516 1 94.94 274 TYR B N 1
ATOM 4703 C CA . TYR B 1 274 ? 19.453 6.633 -15.914 1 94.94 274 TYR B CA 1
ATOM 4704 C C . TYR B 1 274 ? 20.547 7.477 -15.289 1 94.94 274 TYR B C 1
ATOM 4706 O O . TYR B 1 274 ? 20.734 8.641 -15.656 1 94.94 274 TYR B O 1
ATOM 4714 N N . ILE B 1 275 ? 21.188 6.945 -14.344 1 93.31 275 ILE B N 1
ATOM 4715 C CA . ILE B 1 275 ? 22.25 7.66 -13.641 1 93.31 275 ILE B CA 1
ATOM 4716 C C . ILE B 1 275 ? 23.609 7.211 -14.172 1 93.31 275 ILE B C 1
ATOM 4718 O O . ILE B 1 275 ? 23.922 6.02 -14.164 1 93.31 275 ILE B O 1
ATOM 4722 N N . ALA B 1 276 ? 24.344 8.188 -14.539 1 91.44 276 ALA B N 1
ATOM 4723 C CA . ALA B 1 276 ? 25.672 7.898 -15.07 1 91.44 276 ALA B CA 1
ATOM 4724 C C . ALA B 1 276 ? 26.547 7.211 -14.031 1 91.44 276 ALA B C 1
ATOM 4726 O O . ALA B 1 276 ? 26.531 7.582 -12.852 1 91.44 276 ALA B O 1
ATOM 4727 N N . ASN B 1 277 ? 27.266 6.137 -14.391 1 84.94 277 ASN B N 1
ATOM 4728 C CA . ASN B 1 277 ? 28.266 5.422 -13.594 1 84.94 277 ASN B CA 1
ATOM 4729 C C . ASN B 1 277 ? 27.609 4.578 -12.508 1 84.94 277 ASN B C 1
ATOM 4731 O O . ASN B 1 277 ? 28.281 4.066 -11.617 1 84.94 277 ASN B O 1
ATOM 4735 N N . GLU B 1 278 ? 26.328 4.641 -12.445 1 84.75 278 GLU B N 1
ATOM 4736 C CA . GLU B 1 278 ? 25.641 3.732 -11.523 1 84.75 278 GLU B CA 1
ATOM 4737 C C . GLU B 1 278 ? 25.594 2.314 -12.086 1 84.75 278 GLU B C 1
ATOM 4739 O O . GLU B 1 278 ? 24.906 2.061 -13.086 1 84.75 278 GLU B O 1
ATOM 4744 N N . THR B 1 279 ? 26.297 1.45 -11.445 1 79.75 279 THR B N 1
ATOM 4745 C CA . THR B 1 279 ? 26.422 0.1 -11.977 1 79.75 279 THR B CA 1
ATOM 4746 C C . THR B 1 279 ? 25.641 -0.896 -11.125 1 79.75 279 THR B C 1
ATOM 4748 O O . THR B 1 279 ? 25.469 -2.051 -11.523 1 79.75 279 THR B O 1
ATOM 4751 N N . HIS B 1 280 ? 25.188 -0.359 -10.016 1 83 280 HIS B N 1
ATOM 4752 C CA . HIS B 1 280 ? 24.453 -1.267 -9.148 1 83 280 HIS B CA 1
ATOM 4753 C C . HIS B 1 280 ? 23.078 -1.604 -9.75 1 83 280 HIS B C 1
ATOM 4755 O O . HIS B 1 280 ? 22.375 -0.716 -10.234 1 83 280 HIS B O 1
ATOM 4761 N N . THR B 1 281 ? 22.875 -2.871 -9.914 1 86.75 281 THR B N 1
ATOM 4762 C CA . THR B 1 281 ? 21.578 -3.35 -10.375 1 86.75 281 THR B CA 1
ATOM 4763 C C . THR B 1 281 ? 20.859 -4.125 -9.266 1 86.75 281 THR B C 1
ATOM 4765 O O . THR B 1 281 ? 21.5 -4.652 -8.359 1 86.75 281 THR B O 1
ATOM 4768 N N . MET B 1 282 ? 19.594 -4.027 -9.32 1 89.06 282 MET B N 1
ATOM 4769 C CA . MET B 1 282 ? 18.766 -4.809 -8.406 1 89.06 282 MET B CA 1
ATOM 4770 C C . MET B 1 282 ? 18.188 -6.035 -9.102 1 89.06 282 MET B C 1
ATOM 4772 O O . MET B 1 282 ? 17.672 -5.934 -10.219 1 89.06 282 MET B O 1
ATOM 4776 N N . ARG B 1 283 ? 18.297 -7.125 -8.375 1 92.06 283 ARG B N 1
ATOM 4777 C CA . ARG B 1 283 ? 17.75 -8.359 -8.922 1 92.06 283 ARG B CA 1
ATOM 4778 C C . ARG B 1 283 ? 16.281 -8.508 -8.562 1 92.06 283 ARG B C 1
ATOM 4780 O O . ARG B 1 283 ? 15.906 -8.43 -7.391 1 92.06 283 ARG B O 1
ATOM 4787 N N . SER B 1 284 ? 15.477 -8.625 -9.531 1 94 284 SER B N 1
ATOM 4788 C CA . SER B 1 284 ? 14.094 -9.031 -9.305 1 94 284 SER B CA 1
ATOM 4789 C C . SER B 1 284 ? 13.914 -10.531 -9.5 1 94 284 SER B C 1
ATOM 4791 O O . SER B 1 284 ? 14.469 -11.117 -10.438 1 94 284 SER B O 1
ATOM 4793 N N . SER B 1 285 ? 13.18 -11.141 -8.586 1 96.62 285 SER B N 1
ATOM 4794 C CA . SER B 1 285 ? 13.055 -12.594 -8.625 1 96.62 285 SER B CA 1
ATOM 4795 C C . SER B 1 285 ? 11.742 -13.055 -8 1 96.62 285 SER B C 1
ATOM 4797 O O . SER B 1 285 ? 11.078 -12.289 -7.305 1 96.62 285 SER B O 1
ATOM 4799 N N . ILE B 1 286 ? 11.359 -14.211 -8.383 1 97.69 286 ILE B N 1
ATOM 4800 C CA . ILE B 1 286 ? 10.336 -14.938 -7.637 1 97.69 286 ILE B CA 1
ATOM 4801 C C . ILE B 1 286 ? 10.992 -15.82 -6.582 1 97.69 286 ILE B C 1
ATOM 4803 O O . ILE B 1 286 ? 11.898 -16.609 -6.895 1 97.69 286 ILE B O 1
ATOM 4807 N N . LEU B 1 287 ? 10.57 -15.617 -5.332 1 97.06 287 LEU B N 1
ATOM 4808 C CA . LEU B 1 287 ? 11.109 -16.391 -4.219 1 97.06 287 LEU B CA 1
ATOM 4809 C C . LEU B 1 287 ? 10.102 -17.422 -3.734 1 97.06 287 LEU B C 1
ATOM 4811 O O . LEU B 1 287 ? 8.906 -17.141 -3.668 1 97.06 287 LEU B O 1
ATOM 4815 N N . ARG B 1 288 ? 10.578 -18.516 -3.418 1 94.81 288 ARG B N 1
ATOM 4816 C CA . ARG B 1 288 ? 9.773 -19.578 -2.811 1 94.81 288 ARG B CA 1
ATOM 4817 C C . ARG B 1 288 ? 10.617 -20.469 -1.918 1 94.81 288 ARG B C 1
ATOM 4819 O O . ARG B 1 288 ? 11.852 -20.438 -1.979 1 94.81 288 ARG B O 1
ATOM 4826 N N . LEU B 1 289 ? 9.938 -21.188 -1.011 1 90.19 289 LEU B N 1
ATOM 4827 C CA . LEU B 1 289 ? 10.648 -22.109 -0.134 1 90.19 289 LEU B CA 1
ATOM 4828 C C . LEU B 1 289 ? 11.227 -23.281 -0.927 1 90.19 289 LEU B C 1
ATOM 4830 O O . LEU B 1 289 ? 10.57 -23.797 -1.835 1 90.19 289 LEU B O 1
ATOM 4834 N N . LYS B 1 290 ? 12.375 -23.625 -0.44 1 85.25 290 LYS B N 1
ATOM 4835 C CA . LYS B 1 290 ? 13 -24.781 -1.064 1 85.25 290 LYS B CA 1
ATOM 4836 C C . LYS B 1 290 ? 12.32 -26.078 -0.613 1 85.25 290 LYS B C 1
ATOM 4838 O O . LYS B 1 290 ? 11.664 -26.109 0.429 1 85.25 290 LYS B O 1
ATOM 4843 N N . ALA B 1 291 ? 12.453 -27.016 -1.445 1 64.5 291 ALA B N 1
ATOM 4844 C CA . ALA B 1 291 ? 12.258 -28.422 -1.099 1 64.5 291 ALA B CA 1
ATOM 4845 C C . ALA B 1 291 ? 10.82 -28.672 -0.639 1 64.5 291 ALA B C 1
ATOM 4847 O O . ALA B 1 291 ? 10.594 -29.422 0.31 1 64.5 291 ALA B O 1
ATOM 4848 N N . GLN B 1 292 ? 9.969 -27.953 -1.09 1 67.31 292 GLN B N 1
ATOM 4849 C CA . GLN B 1 292 ? 8.562 -28.25 -0.797 1 67.31 292 GLN B CA 1
ATOM 4850 C C . GLN B 1 292 ? 7.875 -28.891 -1.993 1 67.31 292 GLN B C 1
ATOM 4852 O O . GLN B 1 292 ? 8.18 -28.562 -3.143 1 67.31 292 GLN B O 1
ATOM 4857 N N . VAL B 1 293 ? 7.219 -29.984 -1.725 1 66.19 293 VAL B N 1
ATOM 4858 C CA . VAL B 1 293 ? 6.309 -30.5 -2.744 1 66.19 293 VAL B CA 1
ATOM 4859 C C . VAL B 1 293 ? 5.164 -29.516 -2.959 1 66.19 293 VAL B C 1
ATOM 4861 O O . VAL B 1 293 ? 4.535 -29.062 -1.999 1 66.19 293 VAL B O 1
ATOM 4864 N N . ARG B 1 294 ? 5.051 -29.156 -4.238 1 77.81 294 ARG B N 1
ATOM 4865 C CA . ARG B 1 294 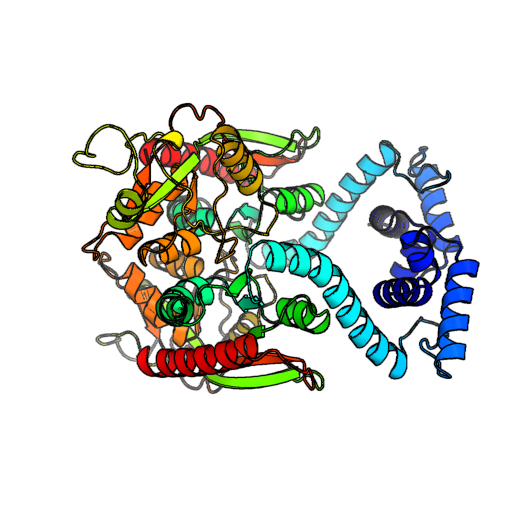? 4.047 -28.156 -4.582 1 77.81 294 ARG B CA 1
ATOM 4866 C C . ARG B 1 294 ? 2.99 -28.734 -5.516 1 77.81 294 ARG B C 1
ATOM 4868 O O . ARG B 1 294 ? 3.309 -29.531 -6.402 1 77.81 294 ARG B O 1
ATOM 4875 N N . PRO B 1 295 ? 1.793 -28.375 -5.207 1 76 295 PRO B N 1
ATOM 4876 C CA . PRO B 1 295 ? 0.753 -28.797 -6.152 1 76 295 PRO B CA 1
ATOM 4877 C C . PRO B 1 295 ? 0.985 -28.25 -7.559 1 76 295 PRO B C 1
ATOM 4879 O O . PRO B 1 295 ? 1.672 -27.234 -7.73 1 76 295 PRO B O 1
ATOM 4882 N N . ARG B 1 296 ? 0.445 -28.938 -8.508 1 77.12 296 ARG B N 1
ATOM 4883 C CA . ARG B 1 296 ? 0.653 -28.609 -9.922 1 77.12 296 ARG B CA 1
ATOM 4884 C C . ARG B 1 296 ? 0.207 -27.188 -10.227 1 77.12 296 ARG B C 1
ATOM 4886 O O . ARG B 1 296 ? 0.873 -26.469 -10.969 1 77.12 296 ARG B O 1
ATOM 4893 N N . TYR B 1 297 ? -0.942 -26.734 -9.68 1 81.94 297 TYR B N 1
ATOM 4894 C CA . TYR B 1 297 ? -1.452 -25.391 -9.969 1 81.94 297 TYR B CA 1
ATOM 4895 C C . TYR B 1 297 ? -0.468 -24.328 -9.508 1 81.94 297 TYR B C 1
ATOM 4897 O O . TYR B 1 297 ? -0.326 -23.281 -10.156 1 81.94 297 TYR B O 1
ATOM 4905 N N . LEU B 1 298 ? 0.26 -24.594 -8.453 1 88.38 298 LEU B N 1
ATOM 4906 C CA . LEU B 1 298 ? 1.233 -23.641 -7.934 1 88.38 298 LEU B CA 1
ATOM 4907 C C . LEU B 1 298 ? 2.475 -23.594 -8.82 1 88.38 298 LEU B C 1
ATOM 4909 O O . LEU B 1 298 ? 3.021 -22.516 -9.07 1 88.38 298 LEU B O 1
ATOM 4913 N N . GLU B 1 299 ? 2.887 -24.734 -9.273 1 87 299 GLU B N 1
ATOM 4914 C CA . GLU B 1 299 ? 4.012 -24.797 -10.203 1 87 299 GLU B CA 1
ATOM 4915 C C . GLU B 1 299 ? 3.678 -24.094 -11.516 1 87 299 GLU B C 1
ATOM 4917 O O . GLU B 1 299 ? 4.488 -23.312 -12.031 1 87 299 GLU B O 1
ATOM 4922 N N . ASP B 1 300 ? 2.5 -24.391 -12.008 1 87.56 300 ASP B N 1
ATOM 4923 C CA . ASP B 1 300 ? 2.055 -23.75 -13.242 1 87.56 300 ASP B CA 1
ATOM 4924 C C . ASP B 1 300 ? 1.952 -22.234 -13.07 1 87.56 300 ASP B C 1
ATOM 4926 O O . ASP B 1 300 ? 2.342 -21.469 -13.961 1 87.56 300 ASP B O 1
ATOM 4930 N N . PHE B 1 301 ? 1.411 -21.812 -11.93 1 94 301 PHE B N 1
ATOM 4931 C CA . PHE B 1 301 ? 1.313 -20.391 -11.625 1 94 301 PHE B CA 1
ATOM 4932 C C . PHE B 1 301 ? 2.693 -19.75 -11.609 1 94 301 PHE B C 1
ATOM 4934 O O . PHE B 1 301 ? 2.896 -18.688 -12.211 1 94 301 PHE B O 1
ATOM 4941 N N . THR B 1 302 ? 3.641 -20.375 -10.961 1 94.62 302 THR B N 1
ATOM 4942 C CA . THR B 1 302 ? 4.996 -19.859 -10.812 1 94.62 302 THR B CA 1
ATOM 4943 C C . THR B 1 302 ? 5.664 -19.688 -12.172 1 94.62 302 THR B C 1
ATOM 4945 O O . THR B 1 302 ? 6.242 -18.641 -12.461 1 94.62 302 THR B O 1
ATOM 4948 N N . GLU B 1 303 ? 5.574 -20.703 -12.945 1 94.12 303 GLU B N 1
ATOM 4949 C CA . GLU B 1 303 ? 6.191 -20.672 -14.273 1 94.12 303 GLU B CA 1
ATOM 4950 C C . GLU B 1 303 ? 5.555 -19.594 -15.156 1 94.12 303 GLU B C 1
ATOM 4952 O O . GLU B 1 303 ? 6.254 -18.859 -15.844 1 94.12 303 GLU B O 1
ATOM 4957 N N . ALA B 1 304 ? 4.238 -19.547 -15.133 1 94.5 304 ALA B N 1
ATOM 4958 C CA . ALA B 1 304 ? 3.527 -18.547 -15.93 1 94.5 304 ALA B CA 1
ATOM 4959 C C . ALA B 1 304 ? 3.891 -17.125 -15.477 1 94.5 304 ALA B C 1
ATOM 4961 O O . ALA B 1 304 ? 4.109 -16.25 -16.312 1 94.5 304 ALA B O 1
ATOM 4962 N N . LEU B 1 305 ? 3.93 -16.938 -14.172 1 96.19 305 LEU B N 1
ATOM 4963 C CA . LEU B 1 305 ? 4.273 -15.633 -13.625 1 96.19 305 LEU B CA 1
ATOM 4964 C C . LEU B 1 305 ? 5.699 -15.242 -14 1 96.19 305 LEU B C 1
ATOM 4966 O O . LEU B 1 305 ? 5.953 -14.094 -14.391 1 96.19 305 LEU B O 1
ATOM 4970 N N . LEU B 1 306 ? 6.586 -16.188 -13.883 1 96.75 306 LEU B N 1
ATOM 4971 C CA . LEU B 1 306 ? 7.98 -15.945 -14.227 1 96.75 306 LEU B CA 1
ATOM 4972 C C . LEU B 1 306 ? 8.109 -15.508 -15.68 1 96.75 306 LEU B C 1
ATOM 4974 O O . LEU B 1 306 ? 8.773 -14.516 -15.977 1 96.75 306 LEU B O 1
ATOM 4978 N N . GLN B 1 307 ? 7.5 -16.188 -16.547 1 95 307 GLN B N 1
ATOM 4979 C CA . GLN B 1 307 ? 7.57 -15.875 -17.969 1 95 307 GLN B CA 1
ATOM 4980 C C . GLN B 1 307 ? 6.938 -14.523 -18.266 1 95 307 GLN B C 1
ATOM 4982 O O . GLN B 1 307 ? 7.473 -13.742 -19.047 1 95 307 GLN B O 1
ATOM 4987 N N . TYR B 1 308 ? 5.859 -14.289 -17.656 1 94.06 308 TYR B N 1
ATOM 4988 C CA . TYR B 1 308 ? 5.168 -13.016 -17.844 1 94.06 308 TYR B CA 1
ATOM 4989 C C . TYR B 1 308 ? 6.031 -11.844 -17.391 1 94.06 308 TYR B C 1
ATOM 4991 O O . TYR B 1 308 ? 6.145 -10.836 -18.078 1 94.06 308 TYR B O 1
ATOM 4999 N N . MET B 1 309 ? 6.586 -12.016 -16.234 1 93.94 309 MET B N 1
ATOM 5000 C CA . MET B 1 309 ? 7.395 -10.945 -15.656 1 93.94 309 MET B CA 1
ATOM 5001 C C . MET B 1 309 ? 8.648 -10.703 -16.484 1 93.94 309 MET B C 1
AT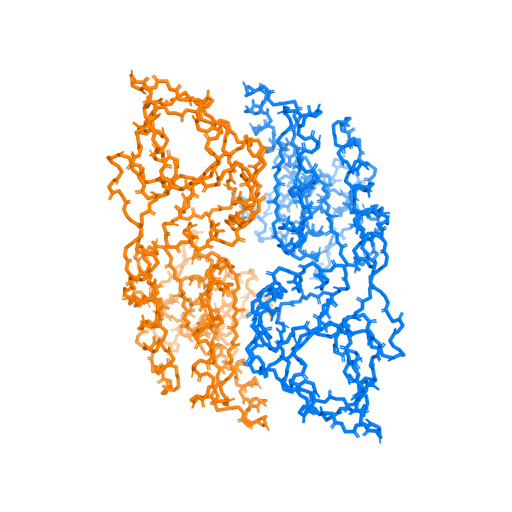OM 5003 O O . MET B 1 309 ? 9.086 -9.562 -16.641 1 93.94 309 MET B O 1
ATOM 5007 N N . LYS B 1 310 ? 9.219 -11.742 -16.969 1 94.12 310 LYS B N 1
ATOM 5008 C CA . LYS B 1 310 ? 10.375 -11.609 -17.844 1 94.12 310 LYS B CA 1
ATOM 5009 C C . LYS B 1 310 ? 10.023 -10.844 -19.109 1 94.12 310 LYS B C 1
ATOM 5011 O O . LYS B 1 310 ? 10.773 -9.961 -19.547 1 94.12 310 LYS B O 1
ATOM 5016 N N . LYS B 1 311 ? 8.93 -11.18 -19.641 1 92 311 LYS B N 1
ATOM 5017 C CA . LYS B 1 311 ? 8.469 -10.508 -20.844 1 92 311 LYS B CA 1
ATOM 5018 C C . LYS B 1 311 ? 8.188 -9.031 -20.578 1 92 311 LYS B C 1
ATOM 5020 O O . LYS B 1 311 ? 8.555 -8.164 -21.375 1 92 311 LYS B O 1
ATOM 5025 N N . ALA B 1 312 ? 7.516 -8.773 -19.469 1 88.56 312 ALA B N 1
ATOM 5026 C CA . ALA B 1 312 ? 7.207 -7.398 -19.094 1 88.56 312 ALA B CA 1
ATOM 5027 C C . ALA B 1 312 ? 8.484 -6.582 -18.906 1 88.56 312 ALA B C 1
ATOM 5029 O O . ALA B 1 312 ? 8.562 -5.426 -19.344 1 88.56 312 ALA B O 1
ATOM 5030 N N . ALA B 1 313 ? 9.438 -7.18 -18.297 1 86.81 313 ALA B N 1
ATOM 5031 C CA . ALA B 1 313 ? 10.719 -6.512 -18.062 1 86.81 313 ALA B CA 1
ATOM 5032 C C . ALA B 1 313 ? 11.43 -6.207 -19.375 1 86.81 313 ALA B C 1
ATOM 5034 O O . ALA B 1 313 ? 12.086 -5.172 -19.5 1 86.81 313 ALA B O 1
ATOM 5035 N N . ALA B 1 314 ? 11.234 -7.023 -20.312 1 85.25 314 ALA B N 1
ATOM 5036 C CA . ALA B 1 314 ? 11.898 -6.875 -21.609 1 85.25 314 ALA B CA 1
ATOM 5037 C C . ALA B 1 314 ? 11.203 -5.816 -22.469 1 85.25 314 ALA B C 1
ATOM 5039 O O . ALA B 1 314 ? 11.836 -5.172 -23.297 1 85.25 314 ALA B O 1
ATOM 5040 N N . THR B 1 315 ? 9.922 -5.59 -22.234 1 80.94 315 THR B N 1
ATOM 5041 C CA . THR B 1 315 ? 9.133 -4.723 -23.094 1 80.94 315 THR B CA 1
ATOM 5042 C C . THR B 1 315 ? 9.117 -3.293 -22.562 1 80.94 315 THR B C 1
ATOM 5044 O O . THR B 1 315 ? 8.922 -2.342 -23.312 1 80.94 315 THR B O 1
ATOM 5047 N N . VAL B 1 316 ? 9.234 -3.119 -21.344 1 74.5 316 VAL B N 1
ATOM 5048 C CA . VAL B 1 316 ? 9.07 -1.812 -20.703 1 74.5 316 VAL B CA 1
ATOM 5049 C C . VAL B 1 316 ? 10.234 -0.902 -21.094 1 74.5 316 VAL B C 1
ATOM 5051 O O . VAL B 1 316 ? 10.07 0.316 -21.188 1 74.5 316 VAL B O 1
ATOM 5054 N N . ARG B 1 317 ? 11.398 -1.427 -21.422 1 65.94 317 ARG B N 1
ATOM 5055 C CA . ARG B 1 317 ? 12.57 -0.618 -21.734 1 65.94 317 ARG B CA 1
ATOM 5056 C C . ARG B 1 317 ? 12.578 -0.205 -23.203 1 65.94 317 ARG B C 1
ATOM 5058 O O . ARG B 1 317 ? 12.109 -0.948 -24.062 1 65.94 317 ARG B O 1
#

Radius of gyration: 26.45 Å; Cα contacts (8 Å, |Δi|>4): 1082; chains: 2; bounding box: 66×66×70 Å

Foldseek 3Di:
DDLLLQLLLLCQVVQHLCRSCVVSVHHSVVNVVSPVVVCVVVVHHQWDPDPTTDGDPVVLVSNLVVLVVVCVVVVVVVVVVLVVVVQPEEAFEEEAPLCCVPFVVVLCVPLCVVRVRYHYHYDHDAPVVVVVCQSSVVHFKYWHKQDDDDPFKDWAFLDKWAKKKKAWPVLQQVFFQADDDDDDDAAAAEDEPLRGAAAEAAAEDDDHPVRVLVVVSCVVSVHDHHHPHYDHHVLVRNVVRLVSRHMYMDILLSVQVSQVVVQPDHPTGMHIHGYPPDPDIMTTTMMGGPDDDDDPSNVVSRVSSSVSSNVSSVPSD/DDPLLQLLLLCQVVQHLCRSCVVSVHHSVVNVVSPVVVCVVVVHHQWDPDPTTDGDPVVLVSNLVSLVVVCVVVVVVVVVVLVVVVQPEEAFEEEAPLCCVPFVVVLCVPLCVVRVRYHYHYDHDAPVVVVVCQSSVVHFKYWHKQDDDDPFKDWAFLDKWAKKKKAWPVLQQVFFQADDDDDDDAAAAEDEPLRGAAAEAAAEDPDHPVRVLVVVVCVVSVHDHHHPHYDHHVLVRNVVRLVSRHMYMDILLSVQVSQVVVQPPHPTGMHIHGYPPDPDIMITTMMGGPDDDDDPSNVVSRVSSSVSSNVSSVPSD

Nearest PDB structures (foldseek):
  5y2v-assembly1_C  TM=5.950E-01  e=1.415E-20  Synechocystis sp. PCC 6803 substr. Kazusa
  7d98-assembly1_Q  TM=5.463E-01  e=9.842E-21  Cupriavidus necator
  7d98-assembly1_P  TM=5.697E-01  e=1.414E-19  Cupriavidus necator
  4x6g-assembly1_D  TM=6.223E-01  e=8.699E-19  Pseudomonas aeruginosa PAO1
  3k1m-assembly1_B  TM=5.642E-01  e=4.458E-17  Acinetobacter baylyi ADP1

Organism: Acidaminococcus fermentans (strain ATCC 25085 / DSM 20731 / CCUG 9996 / CIP 106432 / VR4) (NCBI:txid591001)

pLDDT: mean 83.04, std 11.87, range [44.84, 97.75]

Solvent-accessible surface area (backbone atoms only — not comparable to full-atom values): 33579 Å² total; per-residue (Å²): 128,54,68,39,53,52,47,42,45,37,19,64,73,55,46,30,59,59,55,17,9,56,75,65,72,46,48,44,66,55,38,48,46,33,39,50,49,47,23,59,74,64,71,43,63,39,58,42,86,61,97,58,59,35,67,28,75,59,22,51,52,46,44,41,49,48,31,41,46,48,36,48,53,55,36,38,56,52,43,49,51,30,49,73,68,61,32,83,42,76,44,30,36,26,32,32,60,61,56,43,52,69,50,41,45,68,51,47,64,59,47,40,71,77,42,69,41,41,30,38,37,46,44,73,49,51,46,73,61,39,49,54,33,36,59,46,44,72,27,58,34,28,55,30,52,56,67,72,92,47,94,59,46,39,75,45,79,46,47,76,35,41,59,23,44,33,27,16,53,65,40,54,58,72,34,52,64,46,94,61,81,79,72,90,83,53,63,71,38,73,40,55,68,72,30,39,53,66,50,44,28,54,32,55,79,57,92,42,72,64,51,59,54,51,50,50,53,29,56,77,51,72,42,76,52,50,52,51,36,25,41,71,52,61,63,41,50,55,55,42,12,67,73,44,73,31,28,39,75,40,44,47,72,55,43,50,60,54,43,62,72,60,44,86,73,48,92,63,43,66,32,37,26,34,46,57,92,62,74,71,62,39,42,32,26,41,36,31,66,50,94,59,93,68,58,66,71,55,52,52,49,49,52,52,49,46,53,50,50,34,49,49,58,63,61,62,105,128,54,70,39,54,52,47,42,45,38,20,63,74,55,45,30,59,59,54,18,10,57,75,66,72,45,49,43,65,54,39,49,45,32,38,50,49,47,24,58,75,66,71,41,61,41,57,41,85,63,97,57,58,34,68,28,75,58,22,51,51,45,44,43,48,46,31,40,46,50,36,49,52,54,39,39,57,50,42,51,51,28,50,72,67,60,32,83,42,75,44,32,37,25,32,33,60,60,55,44,51,71,50,40,45,67,49,48,65,58,46,42,72,76,42,69,42,39,30,37,37,44,41,72,47,52,46,71,61,39,49,53,33,36,60,47,43,72,27,59,36,28,56,29,52,57,69,73,92,48,93,60,47,39,75,45,79,48,46,76,34,42,59,23,42,34,29,16,53,66,41,52,58,72,36,52,63,48,94,61,82,80,73,90,82,55,64,71,39,74,40,55,67,72,32,38,53,65,50,43,26,54,32,56,79,56,92,44,72,64,50,59,54,51,51,49,52,29,56,78,51,72,42,76,50,51,52,49,35,25,42,71,51,62,63,41,49,54,57,41,12,68,74,44,71,31,28,38,74,40,45,47,73,55,45,49,61,54,43,62,73,60,47,86,76,48,92,64,45,66,33,38,26,33,48,56,92,63,76,72,62,39,42,31,26,42,34,32,64,49,94,59,92,68,58,65,70,54,51,52,47,51,52,52,50,47,53,49,49,33,51,49,57,63,60,62,107

Sequence (634 aa):
MELAQKMFLLAAEEMNFTKAAKRAFVTQQCLSEHISKLEKQLHTKLFLRGRHLQLTESGKALVSTLQQIQHLEENLEHRIQEIEAGEIGEVRLGISTSRARLLLPGFLETFHKEYPQVHISITLGDTVRHIQLLKSQKLDLVVGLDAPADPFLEELLIGKEQLMVVGTRSFFLQYYQGPATPGKWNSGDTLSLSDFSPFPLIGNREHITLLELVQSCLRENHLDCPQPISISDIGTQVQLCRLGHTATFCNDILAFPLIREVEKSQEDPLLAFYIANETHTMRSSILRLKAQVRPRYLEDFTEALLQYMKKAAATVRMELAQKMFLLAAEEMNFTKAAKRAFVTQQCLSEHISKLEKQLHTKLFLRGRHLQLTESGKALVSTLQQIQHLEENLEHRIQEIEAGEIGEVRLGISTSRARLLLPGFLETFHKEYPQVHISITLGDTVRHIQLLKSQKLDLVVGLDAPADPFLEELLIGKEQLMVVGTRSFFLQYYQGPATPGKWNSGDTLSLSDFSPFPLIGNREHITLLELVQSCLRENHLDCPQPISISDIGTQVQLCRLGHTATFCNDILAFPLIREVEKSQEDPLLAFYIANETHTMRSSILRLKAQVRPRYLEDFTEALLQYMKKAAATVR

InterPro domains:
  IPR000847 LysR, HTH, N-terminal domain [PF00126] (6-60)
  IPR000847 LysR, HTH, N-terminal domain [PR00039] (17-28)
  IPR000847 LysR, HTH, N-terminal domain [PR00039] (28-38)
  IPR000847 LysR, HTH, N-terminal domain [PR00039] (38-49)
  IPR000847 LysR, HTH, N-terminal domain [PS50931] (1-56)
  IPR005119 LysR, substrate-binding [PF03466] (86-309)
  IPR036388 Winged hel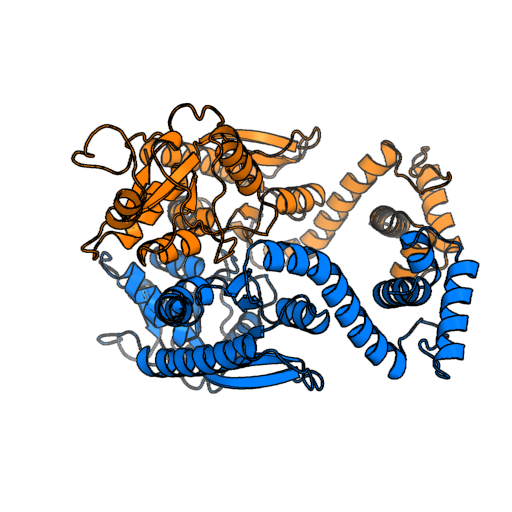ix-like DNA-binding domain superfamily [G3DSA:1.10.10.10] (2-90)
  IPR036390 Winged helix DNA-binding domain superfamily [SSF46785] (6-108)